Protein AF-0000000080332406 (afdb_homodimer)

Nearest PDB structures (foldseek):
  3q9l-assembly1_A  TM=8.112E-01  e=6.757E-07  Escherichia coli K-12
  3r9j-assembly1_B-1  TM=8.211E-01  e=4.410E-06  Escherichia coli K-12
  3r9j-assembly1_A-1  TM=8.094E-01  e=6.857E-06  Escherichia coli K-12
  8p53-assembly1_A  TM=7.132E-01  e=1.633E-06  Pseudomonas aeruginosa PAO1
  7ejw-assembly1_B  TM=7.244E-01  e=1.405E-05  Pseudomonas aeruginosa PAO1

Organism: NCBI:txid40318

Solvent-accessible surface area (backbone atoms only — not comparable to full-atom values): 38376 Å² total; per-residue (Å²): 135,83,75,77,76,74,74,79,75,76,76,68,75,73,74,72,76,58,35,40,32,36,23,38,73,49,65,69,57,49,52,52,50,52,52,38,29,53,76,33,73,35,62,63,45,81,31,60,37,66,61,80,62,87,49,53,77,75,59,28,64,28,35,40,32,27,65,85,20,50,82,53,40,58,84,54,81,80,51,82,45,26,33,28,37,38,67,62,84,83,53,84,57,56,63,58,53,20,61,71,54,48,35,74,40,75,38,41,47,73,82,35,45,67,61,51,26,52,50,48,28,36,47,65,67,62,42,65,66,58,20,54,25,36,31,23,25,29,19,30,59,59,40,47,20,63,51,49,32,45,14,41,37,38,33,43,22,72,73,70,35,56,28,39,36,35,47,65,35,70,54,66,26,34,55,36,43,55,58,57,41,73,81,56,66,56,51,32,50,76,78,41,40,80,42,73,55,92,48,54,30,66,60,53,55,69,41,27,20,77,53,85,76,24,34,40,41,23,58,70,91,64,81,76,70,77,56,46,37,54,16,44,38,25,52,53,52,14,54,26,46,67,20,47,34,33,31,33,27,42,53,62,71,77,47,68,37,47,45,39,48,41,62,65,37,64,37,33,37,38,20,29,42,29,40,72,44,33,48,49,7,20,46,48,37,47,56,60,47,49,75,62,30,87,46,53,28,33,31,29,26,71,72,62,32,90,91,29,47,66,67,48,50,24,58,76,62,71,39,54,72,72,44,72,49,56,89,70,81,67,54,86,78,35,79,54,38,50,29,64,52,72,86,33,68,49,16,46,52,36,49,53,47,51,57,51,53,49,53,54,57,69,64,54,124,137,80,75,77,77,74,74,78,74,77,76,71,75,74,72,70,76,57,34,39,32,34,24,39,73,48,64,69,58,48,52,52,51,51,53,38,29,53,76,31,73,35,62,65,46,80,33,60,37,65,62,83,62,85,46,55,77,76,60,28,65,29,35,39,32,28,65,83,20,49,82,53,41,58,86,52,81,78,51,81,46,25,32,28,38,38,67,62,83,80,53,81,57,57,64,58,53,22,60,71,54,47,35,73,40,74,38,39,47,73,82,35,45,68,60,51,25,52,51,48,28,36,48,63,68,62,42,63,66,59,21,55,23,36,31,22,24,30,19,30,59,57,41,47,21,62,52,50,34,44,13,40,37,38,33,43,21,72,72,70,36,56,27,39,36,35,46,65,33,70,53,66,25,34,55,37,45,54,58,58,41,72,82,56,68,54,50,33,52,76,78,42,40,80,41,74,57,92,48,54,31,67,59,52,55,71,42,27,20,77,55,83,76,23,32,40,40,23,58,69,92,64,81,74,72,76,56,46,36,55,16,44,39,26,52,54,50,16,54,27,45,66,20,48,34,34,30,33,26,41,53,62,71,77,48,68,38,47,46,39,47,39,63,64,36,64,37,34,37,37,20,28,42,27,38,72,44,34,50,49,5,21,47,48,37,48,55,60,48,49,75,63,30,86,48,53,28,33,29,29,26,73,73,62,32,90,88,29,48,67,68,50,50,25,59,75,62,71,39,53,70,73,46,72,49,58,89,69,82,67,53,84,78,36,79,55,38,47,28,66,52,71,86,32,65,49,16,47,51,34,50,52,47,51,56,51,54,49,52,53,57,69,63,54,125

InterPro domains:
  IPR002586 CobQ/CobB/MinD/ParA nucleotide binding domain [PF01656] (136-171)
  IPR022521 Rv3660c [TIGR03815] (23-353)
  IPR027417 P-loop containing nucleoside triphosphate hydrolase [G3DSA:3.40.50.300] (133-344)
  IPR027417 P-loop containing nucleoside triphosphate hydrolase [SSF52540] (133-327)
  IPR050625 ParA/MinD ATPase [PTHR43384] (129-328)
  IPR059050 Rv3660c-like, CheY-like N-terminal domain [PF26563] (23-126)

pLDDT: mean 86.77, std 15.02, range [21.45, 98.81]

Foldseek 3Di:
DPPPPPPPPPPPPPVQQAAEEEADPDPVVVVLLCVLCVLLVTDYHYDVADDPPPCCVPSHLAYEYELHSLVRCLPPDDDARYEYEYADPPDPCQVVSCVSRVYPYYYYPPVCSQVSSLVSNLVNVVQPFFAQEEEFEELDPPLCRLQLLQQLQLLQQVVPFAEEEEEAFLVPPKSCVLLVNLPFAADELVVLLPPQHADALVVLQVRAGAGNSYGYHIHHPDDDGDGDLNSLLRSVSSVRSNYTYYGYYAYLDDDSNRLSVLLSHQAYEYRFEQDPVSLVSSLVSCVVSCVRHVHYEYEYEDDHDPPRDQVNSCVSNVHHYLYYADDDDQDPVSNHHRNNPCPDPNVVSSVVVVVVSVVVVVPPD/DPPPPPPPPPPPPPVQQAAEEEADPDPVVVVLLVVLCVLLVTDYHYDVADDPPPPCVPSHLAYEYELRSLVRCLPPDDDARYEYEYADPPDPCQVVSCVSNVYPYYYYPPVCSQVSSLSSNLVNVVQPFFAAEEEFEELDPPLCRLQLLQQLQLLQQVVPFAEEEEEAFLVPPKSCVLLVNLPFAADELVVLLPPQHADALVVLQVRAGAGNSYGYHIHHPDDDGDGDLNSLLRSVSSVRSNYTYYGYYAYLDDDSNRLSVLLSHQAYEYRFEQDPVSLVSSLVSCVVSCVRHVHYEYEYEDDHDPPRDQVNSCVSNVHHYLYYADDDDQDPVSNHHRNNPCPDPNVVSSVVVVVVSVVVVVPPD

Secondary structure (DSSP, 8-state):
-----------------PPPEEE---HHHHHHHHHHHHHTT---EEESSS-SSTTHHHH-S-EEEEGGGHHHHTTSPP-SSEEEEES-TT-TTHHHHHHHTT-SEEEETTTTHHHHHHHHHHHHTT--SPPEEEEEEESSTTSSHHHHHHHHHHHHHHTT--EEEEE--TTS--HHHHTT-TT--S--GGGGTT--S---HHHHHHHSPEETTEEEE---SSS-----HHHHHHHHHHHHHT-SEEEEEE-SS--HHHHHHHTT-SEEEEEEESSHHHHHHHHHHHHHHHTT-S-EEEEEESSPPTT--HHHHHHHHT--EEEEEPP----TT--S-TT-STTSHHHHHHHHHHHHHHHHHHH--/------------------PPEEE---HHHHHHHHHHHHHTT---EEESSS-SSTTHHHH-S-EEEEGGGHHHHTTSPP-SSEEEEES-TT-TTHHHHHHHTT-SEEEETTTTHHHHHHHHHHHHTT--SPPEEEEEEESSTTSSHHHHHHHHHHHHHHTT--EEEEE--TTS--HHHHTT-TT--S--GGGGTT--S---HHHHHHHSPEETTEEEE---SSS-----HHHHHHHHHHHHHT-SEEEEEE-SS--HHHHHHHTT-SEEEEEEESSHHHHHHHHHHHHHHHTT-S-EEEEEESSPPTT--HHHHHHHHT--EEEEEPP----TT--S-TT-STTSHHHHHHHHHHHHHHHHHHH--

Sequence (730 aa):
MAGVVTHDGSAVAERRRGGPLIVTEDTELLDDLLRLCAAAGARPEVHPGVPAHRGSWEAAPLVLVGDDAVRRVRGAVRRRGVVLVGRDQDDPGVWRRGVEIGADHVLLLPDGEQWLVDRIADVAEGVGRPALTVGVIGGRGGAGASTLACALAVTSAREGRRTLLVDADPLGGGLDVLLGGETTEGLRWPAFAASRGRVGGGALEESLPELHALRVLSWDRGDTVAVPPQAVRAVLAAARRRGGAVVVDLPRRVDEGVAEALAQVDVGVLVIPAELRAVAAARRVASAVGMVLGDLRIAVRGPYAPGLDDREVARLLRLPLLGEVPSEKPPQDGSVPPGAAARGPLARFCSAFWERALAEAGECPMAGVVTHDGSAVAERRRGGPLIVTEDTELLDDLLRLCAAAGARPEVHPGVPAHRGSWEAAPLVLVGDDAVRRVRGAVRRRGVVLVGRDQDDPGVWRRGVEIGADHVLLLPDGEQWLVDRIADVAEGVGRPALTVGVIGGRGGAGASTLACALAVTSAREGRRTLLVDADPLGGGLDVLLGGETTEGLRWPAFAASRGRVGGGALEESLPELHALRVLSWDRGDTVAVPPQAVRAVLAAARRRGGAVVVDLPRRVDEGVAEALAQVDVGVLVIPAELRAVAAARRVASAVGMVLGDLRIAVRGPYAPGLDDREVARLLRLPLLGEVPSEKPPQDGSVPPGAAARGPLARFCSAFWERALAEAGECP

Radius of gyration: 32.56 Å; Cα contacts (8 Å, |Δi|>4): 1480; chains: 2; bounding box: 60×102×128 Å

Structure (mmCIF, N/CA/C/O backbone):
data_AF-0000000080332406-model_v1
#
loop_
_entity.id
_entity.type
_entity.pdbx_description
1 polymer 'Septum formation initiator'
#
loop_
_atom_site.group_PDB
_atom_site.id
_atom_site.type_symbol
_atom_site.label_atom_id
_atom_site.label_alt_id
_atom_site.label_comp_id
_atom_site.label_asym_id
_atom_site.label_entity_id
_atom_site.label_seq_id
_atom_site.pdbx_PDB_ins_code
_atom_site.Cartn_x
_atom_site.Cartn_y
_atom_site.Cartn_z
_atom_site.occupancy
_atom_site.B_iso_or_equiv
_atom_site.auth_seq_id
_atom_site.auth_comp_id
_atom_site.auth_asym_id
_atom_site.auth_atom_id
_atom_site.pdbx_PDB_model_num
ATOM 1 N N . MET A 1 1 ? -3.926 -46.094 -65.375 1 21.45 1 MET A N 1
ATOM 2 C CA . MET A 1 1 ? -4.688 -46.688 -64.25 1 21.45 1 MET A CA 1
ATOM 3 C C . MET A 1 1 ? -4.109 -46.25 -62.938 1 21.45 1 MET A C 1
ATOM 5 O O . MET A 1 1 ? -3.084 -46.781 -62.5 1 21.45 1 MET A O 1
ATOM 9 N N . ALA A 1 2 ? -4.133 -44.844 -62.656 1 29.27 2 ALA A N 1
ATOM 10 C CA . ALA A 1 2 ? -3.545 -44.031 -61.562 1 29.27 2 ALA A CA 1
ATOM 11 C C . ALA A 1 2 ? -4.02 -44.531 -60.219 1 29.27 2 ALA A C 1
ATOM 13 O O . ALA A 1 2 ? -5.223 -44.531 -59.938 1 29.27 2 ALA A O 1
ATOM 14 N N . GLY A 1 3 ? -3.379 -45.562 -59.719 1 23.11 3 GLY A N 1
ATOM 15 C CA . GLY A 1 3 ? -3.76 -46.219 -58.469 1 23.11 3 GLY A CA 1
ATOM 16 C C . GLY A 1 3 ? -3.832 -45.281 -57.281 1 23.11 3 GLY A C 1
ATOM 17 O O . GLY A 1 3 ? -2.895 -44.5 -57.031 1 23.11 3 GLY A O 1
ATOM 18 N N . VAL A 1 4 ? -5.094 -44.688 -57.062 1 30.72 4 VAL A N 1
ATOM 19 C CA . VAL A 1 4 ? -5.438 -43.875 -55.906 1 30.72 4 VAL A CA 1
ATOM 20 C C . VAL A 1 4 ? -5.055 -44.594 -54.625 1 30.72 4 VAL A C 1
ATOM 22 O O . VAL A 1 4 ? -5.574 -45.688 -54.312 1 30.72 4 VAL A O 1
ATOM 25 N N . VAL A 1 5 ? -3.738 -44.531 -54.312 1 34.22 5 VAL A N 1
ATOM 26 C CA . VAL A 1 5 ? -3.324 -45.031 -53 1 34.22 5 VAL A CA 1
ATOM 27 C C . VAL A 1 5 ? -4.176 -44.406 -51.906 1 34.22 5 VAL A C 1
ATOM 29 O O . VAL A 1 5 ? -4.211 -43.188 -51.781 1 34.22 5 VAL A O 1
ATOM 32 N N . THR A 1 6 ? -5.387 -45 -51.625 1 33.31 6 THR A N 1
ATOM 33 C CA . THR A 1 6 ? -6.262 -44.688 -50.5 1 33.31 6 THR A CA 1
ATOM 34 C C . THR A 1 6 ? -5.484 -44.719 -49.188 1 33.31 6 THR A C 1
ATOM 36 O O . THR A 1 6 ? -4.859 -45.719 -48.844 1 33.31 6 THR A O 1
ATOM 39 N N . HIS A 1 7 ? -4.738 -43.625 -48.844 1 30.88 7 HIS A N 1
ATOM 40 C CA . HIS A 1 7 ? -4.098 -43.469 -47.562 1 30.88 7 HIS A CA 1
ATOM 41 C C . HIS A 1 7 ? -5.062 -43.781 -46.406 1 30.88 7 HIS A C 1
ATOM 43 O O . HIS A 1 7 ? -6.184 -43.25 -46.406 1 30.88 7 HIS A O 1
ATOM 49 N N . ASP A 1 8 ? -5.148 -45.031 -46.031 1 31.95 8 ASP A N 1
ATOM 50 C CA . ASP A 1 8 ? -5.824 -45.5 -44.812 1 31.95 8 ASP A CA 1
ATOM 51 C C . ASP A 1 8 ? -5.535 -44.594 -43.625 1 31.95 8 ASP A C 1
ATOM 53 O O . ASP A 1 8 ? -4.383 -44.469 -43.219 1 31.95 8 ASP A O 1
ATOM 57 N N . GLY A 1 9 ? -6.199 -43.406 -43.562 1 31.06 9 GLY A N 1
ATOM 58 C CA . GLY A 1 9 ? -6.215 -42.438 -42.469 1 31.06 9 GLY A CA 1
ATOM 59 C C . GLY A 1 9 ? -6.398 -43.125 -41.125 1 31.06 9 GLY A C 1
ATOM 60 O O . GLY A 1 9 ? -7.418 -43.781 -40.875 1 31.06 9 GLY A O 1
ATOM 61 N N . SER A 1 10 ? -5.355 -43.781 -40.531 1 27.95 10 SER A N 1
ATOM 62 C CA . SER A 1 10 ? -5.332 -44.281 -39.156 1 27.95 10 SER A CA 1
ATOM 63 C C . SER A 1 10 ? -6.02 -43.312 -38.188 1 27.95 10 SER A C 1
ATOM 65 O O . SER A 1 10 ? -5.594 -42.156 -38.062 1 27.95 10 SER A O 1
ATOM 67 N N . ALA A 1 11 ? -7.379 -43.219 -38.125 1 36.97 11 ALA A N 1
ATOM 68 C CA . ALA A 1 11 ? -8.188 -42.656 -37.062 1 36.97 11 ALA A CA 1
ATOM 69 C C . ALA A 1 11 ? -7.551 -42.938 -35.688 1 36.97 11 ALA A C 1
ATOM 71 O O . ALA A 1 11 ? -7.535 -44.062 -35.219 1 36.97 11 ALA A O 1
ATOM 72 N N . VAL A 1 12 ? -6.359 -42.406 -35.438 1 33.09 12 VAL A N 1
ATOM 73 C CA . VAL A 1 12 ? -5.812 -42.344 -34.094 1 33.09 12 VAL A CA 1
ATOM 74 C C . VAL A 1 12 ? -6.949 -42.25 -33.062 1 33.09 12 VAL A C 1
ATOM 76 O O . VAL A 1 12 ? -7.832 -41.406 -33.219 1 33.09 12 VAL A O 1
ATOM 79 N N . ALA A 1 13 ? -7.332 -43.219 -32.406 1 35.22 13 ALA A N 1
ATOM 80 C CA . ALA A 1 13 ? -8.258 -43.312 -31.281 1 35.22 13 ALA A CA 1
ATOM 81 C C . ALA A 1 13 ? -8.172 -42.125 -30.359 1 35.22 13 ALA A C 1
ATOM 83 O O . ALA A 1 13 ? -7.113 -41.844 -29.781 1 35.22 13 ALA A O 1
ATOM 84 N N . GLU A 1 14 ? -8.672 -40.969 -30.641 1 37.41 14 GLU A N 1
ATOM 85 C CA . GLU A 1 14 ? -8.914 -39.906 -29.656 1 37.41 14 GLU A CA 1
ATOM 86 C C . GLU A 1 14 ? -9.227 -40.5 -28.281 1 37.41 14 GLU A C 1
ATOM 88 O O . GLU A 1 14 ? -10.289 -41.094 -28.078 1 37.41 14 GLU A O 1
ATOM 93 N N . ARG A 1 15 ? -8.359 -41.156 -27.656 1 39.47 15 ARG A N 1
ATOM 94 C CA . ARG A 1 15 ? -8.555 -41.625 -26.281 1 39.47 15 ARG A CA 1
ATOM 95 C C . ARG A 1 15 ? -9.492 -40.688 -25.516 1 39.47 15 ARG A C 1
ATOM 97 O O . ARG A 1 15 ? -9.164 -39.5 -25.297 1 39.47 15 ARG A O 1
ATOM 104 N N . ARG A 1 16 ? -10.672 -40.656 -25.688 1 45.47 16 ARG A N 1
ATOM 105 C CA . ARG A 1 16 ? -11.719 -39.969 -24.922 1 45.47 16 ARG A CA 1
ATOM 106 C C . ARG A 1 16 ? -11.367 -39.906 -23.453 1 45.47 16 ARG A C 1
ATOM 108 O O . ARG A 1 16 ? -11.391 -40.906 -22.75 1 45.47 16 ARG A O 1
ATOM 115 N N . ARG A 1 17 ? -10.414 -39.062 -23.031 1 54 17 ARG A N 1
ATOM 116 C CA . ARG A 1 17 ? -10.203 -38.875 -21.594 1 54 17 ARG A CA 1
ATOM 117 C C . ARG A 1 17 ? -11.523 -38.844 -20.844 1 54 17 ARG A C 1
ATOM 119 O O . ARG A 1 17 ? -12.438 -38.094 -21.219 1 54 17 ARG A O 1
ATOM 126 N N . GLY A 1 18 ? -11.93 -39.844 -20.234 1 66.88 18 GLY A N 1
ATOM 127 C CA . GLY A 1 18 ? -13.172 -40.031 -19.5 1 66.88 18 GLY A CA 1
ATOM 128 C C . GLY A 1 18 ? -13.5 -38.875 -18.578 1 66.88 18 GLY A C 1
ATOM 129 O O . GLY A 1 18 ? -12.625 -38.062 -18.234 1 66.88 18 GLY A O 1
ATOM 130 N N . GLY A 1 19 ? -14.812 -38.312 -18.547 1 79.31 19 GLY A N 1
ATOM 131 C CA . GLY A 1 19 ? -15.336 -37.281 -17.641 1 79.31 19 GLY A CA 1
ATOM 132 C C . GLY A 1 19 ? -15.164 -37.656 -16.172 1 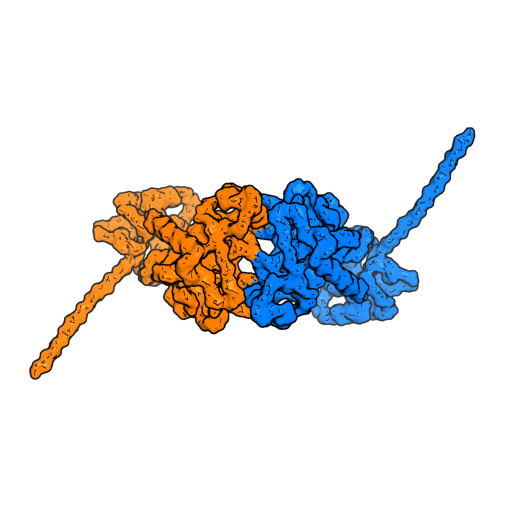79.31 19 GLY A C 1
ATOM 133 O O . GLY A 1 19 ? -14.547 -38.656 -15.844 1 79.31 19 GLY A O 1
ATOM 134 N N . PRO A 1 20 ? -15.469 -36.719 -15.297 1 90.69 20 PRO A N 1
ATOM 135 C CA . PRO A 1 20 ? -15.367 -37 -13.867 1 90.69 20 PRO A CA 1
ATOM 136 C C . PRO A 1 20 ? -16.219 -38.188 -13.438 1 90.69 20 PRO A C 1
ATOM 138 O O . PRO A 1 20 ? -17.219 -38.531 -14.086 1 90.69 20 PRO A O 1
ATOM 141 N N . LEU A 1 21 ? -15.695 -38.906 -12.523 1 94 21 LEU A N 1
ATOM 142 C CA . LEU A 1 21 ? -16.453 -39.969 -11.883 1 94 21 LEU A CA 1
ATOM 143 C C . LEU A 1 21 ? -17.172 -39.438 -10.641 1 94 21 LEU A C 1
ATOM 145 O O . LEU A 1 21 ? -16.562 -38.781 -9.797 1 94 21 LEU A O 1
ATOM 149 N N . ILE A 1 22 ? -18.484 -39.656 -10.578 1 96.06 22 ILE A N 1
ATOM 150 C CA . ILE A 1 22 ? -19.281 -39.25 -9.422 1 96.06 22 ILE A CA 1
ATOM 151 C C . ILE A 1 22 ? -19.688 -40.5 -8.625 1 96.06 22 ILE A C 1
ATOM 153 O O . ILE A 1 22 ? -20.266 -41.438 -9.18 1 96.06 22 ILE A O 1
ATOM 157 N N . VAL A 1 23 ? -19.359 -40.469 -7.348 1 95.62 23 VAL A N 1
ATOM 158 C CA . VAL A 1 23 ? -19.75 -41.531 -6.453 1 95.62 23 VAL A CA 1
ATOM 159 C C . VAL A 1 23 ? -20.609 -41 -5.324 1 95.62 23 VAL A C 1
ATOM 161 O O . VAL A 1 23 ? -20.109 -40.344 -4.406 1 95.62 23 VAL A O 1
ATOM 164 N N . THR A 1 24 ? -21.922 -41.219 -5.402 1 96.31 24 THR A N 1
ATOM 165 C CA . THR A 1 24 ? -22.844 -40.812 -4.359 1 96.31 24 THR A CA 1
ATOM 166 C C . THR A 1 24 ? -24.188 -41.531 -4.496 1 96.31 24 THR A C 1
ATOM 168 O O . THR A 1 24 ? -24.578 -41.906 -5.602 1 96.31 24 THR A O 1
ATOM 171 N N . GLU A 1 25 ? -24.875 -41.75 -3.346 1 94.69 25 GLU A N 1
ATOM 172 C CA . GLU A 1 25 ? -26.234 -42.281 -3.338 1 94.69 25 GLU A CA 1
ATOM 173 C C . GLU A 1 25 ? -27.25 -41.188 -2.99 1 94.69 25 GLU A C 1
ATOM 175 O O . GLU A 1 25 ? -28.453 -41.438 -3.004 1 94.69 25 GLU A O 1
ATOM 180 N N . ASP A 1 26 ? -26.719 -40.062 -2.629 1 95.06 26 ASP A N 1
ATOM 181 C CA . ASP A 1 26 ? -27.562 -38.906 -2.318 1 95.06 26 ASP A CA 1
ATOM 182 C C . ASP A 1 26 ? -28.109 -38.281 -3.594 1 95.06 26 ASP A C 1
ATOM 184 O O . ASP A 1 26 ? -27.375 -37.594 -4.309 1 95.06 26 ASP A O 1
ATOM 188 N N . THR A 1 27 ? -29.391 -38.406 -3.783 1 95.31 27 THR A N 1
ATOM 189 C CA . THR A 1 27 ? -30 -37.969 -5.035 1 95.31 27 THR A CA 1
ATOM 190 C C . THR A 1 27 ? -29.953 -36.438 -5.152 1 95.31 27 THR A C 1
ATOM 192 O O . THR A 1 27 ? -29.828 -35.906 -6.25 1 95.31 27 THR A O 1
ATOM 195 N N . GLU A 1 28 ? -30.062 -35.812 -4.039 1 95.81 28 GLU A N 1
ATOM 196 C CA . GLU A 1 28 ? -29.984 -34.344 -4.078 1 95.81 28 GLU A CA 1
ATOM 197 C C . GLU A 1 28 ? -28.594 -33.844 -4.445 1 95.81 28 GLU A C 1
ATOM 199 O O . GLU A 1 28 ? -28.438 -32.938 -5.266 1 95.81 28 GLU A O 1
ATOM 204 N N . LEU A 1 29 ? -27.641 -34.5 -3.834 1 96.06 29 LEU A N 1
ATOM 205 C CA . LEU A 1 29 ? -26.25 -34.156 -4.148 1 96.06 29 LEU A CA 1
ATOM 206 C C . LEU A 1 29 ? -25.922 -34.531 -5.598 1 96.06 29 LEU A C 1
ATOM 208 O O . LEU A 1 29 ? -25.25 -33.75 -6.289 1 96.06 29 LEU A O 1
ATOM 212 N N . LEU A 1 30 ? -26.391 -35.625 -6.027 1 96.31 30 LEU A N 1
ATOM 213 C CA . LEU A 1 30 ? -26.172 -36.062 -7.406 1 96.31 30 LEU A CA 1
ATOM 214 C C . LEU A 1 30 ? -26.719 -35.031 -8.383 1 96.31 30 LEU A C 1
ATOM 216 O O . LEU A 1 30 ? -26.047 -34.656 -9.359 1 96.31 30 LEU A O 1
ATOM 220 N N . ASP A 1 31 ? -27.891 -34.5 -8.102 1 96 31 ASP A N 1
ATOM 221 C CA . ASP A 1 31 ? -28.484 -33.5 -8.953 1 96 31 ASP A CA 1
ATOM 222 C C . ASP A 1 31 ? -27.594 -32.25 -9.031 1 96 31 ASP A C 1
ATOM 224 O O . ASP A 1 31 ? -27.375 -31.703 -10.117 1 96 31 ASP A O 1
ATOM 228 N N . ASP A 1 32 ? -27.078 -31.844 -7.906 1 96 32 ASP A N 1
ATOM 229 C CA . ASP A 1 32 ? -26.188 -30.703 -7.859 1 96 32 ASP A CA 1
ATOM 230 C C . ASP A 1 32 ? -24.922 -30.953 -8.688 1 96 32 ASP A C 1
ATOM 232 O O . ASP A 1 32 ? -24.516 -30.109 -9.484 1 96 32 ASP A O 1
ATOM 236 N N . LEU A 1 33 ? -24.344 -32.156 -8.539 1 96.38 33 LEU A N 1
ATOM 237 C CA . LEU A 1 33 ? -23.094 -32.469 -9.195 1 96.38 33 LEU A CA 1
ATOM 238 C C . LEU A 1 33 ? -23.281 -32.594 -10.703 1 96.38 33 LEU A C 1
ATOM 240 O O . LEU A 1 33 ? -22.422 -32.156 -11.477 1 96.38 33 LEU A O 1
ATOM 244 N N . LEU A 1 34 ? -24.375 -33.094 -11.141 1 95.62 34 LEU A N 1
ATOM 245 C CA . LEU A 1 34 ? -24.688 -33.188 -12.57 1 95.62 34 LEU A CA 1
ATOM 246 C C . LEU A 1 34 ? -24.859 -31.797 -13.172 1 95.62 34 LEU A C 1
ATOM 248 O O . LEU A 1 34 ? -24.391 -31.547 -14.281 1 95.62 34 LEU A O 1
ATOM 252 N N . ARG A 1 35 ? -25.531 -30.953 -12.406 1 95.12 35 ARG A N 1
ATOM 253 C CA . ARG A 1 35 ? -25.703 -29.578 -12.852 1 95.12 35 ARG A CA 1
ATOM 254 C C . ARG A 1 35 ? -24.344 -28.891 -13.016 1 95.12 35 ARG A C 1
ATOM 256 O O . ARG A 1 35 ? -24.125 -28.188 -14.008 1 95.12 35 ARG A O 1
ATOM 263 N N . LEU A 1 36 ? -23.453 -29.109 -12.078 1 93.75 36 LEU A N 1
ATOM 264 C CA . LEU A 1 36 ? -22.141 -28.484 -12.117 1 93.75 36 LEU A CA 1
ATOM 265 C C . LEU A 1 36 ? -21.312 -29.062 -13.258 1 93.75 36 LEU A C 1
ATOM 267 O O . LEU A 1 36 ? -20.578 -28.328 -13.93 1 93.75 36 LEU A O 1
ATOM 271 N N . CYS A 1 37 ? -21.422 -30.375 -13.539 1 92.81 37 CYS A N 1
ATOM 272 C CA . CYS A 1 37 ? -20.75 -30.984 -14.68 1 92.81 37 CYS A CA 1
ATOM 273 C C . CYS A 1 37 ? -21.25 -30.406 -15.992 1 92.81 37 CYS A C 1
ATOM 275 O O . CYS A 1 37 ? -20.453 -30.109 -16.891 1 92.81 37 CYS A O 1
ATOM 277 N N . ALA A 1 38 ? -22.531 -30.219 -16.062 1 91.44 38 ALA A N 1
ATOM 278 C CA . ALA A 1 38 ? -23.109 -29.625 -17.266 1 91.44 38 ALA A CA 1
ATOM 279 C C . ALA A 1 38 ? -22.594 -28.203 -17.484 1 91.44 38 ALA A C 1
ATOM 281 O O . ALA A 1 38 ? -22.25 -27.828 -18.609 1 91.44 38 ALA A O 1
ATOM 282 N N . ALA A 1 39 ? -22.516 -27.453 -16.391 1 87.19 39 ALA A N 1
ATOM 283 C CA . ALA A 1 39 ? -22 -26.094 -16.453 1 87.19 39 ALA A CA 1
ATOM 284 C C . ALA A 1 39 ? -20.562 -26.062 -16.953 1 87.19 39 ALA A C 1
ATOM 286 O O . ALA A 1 39 ? -20.156 -25.109 -17.625 1 87.19 39 ALA A O 1
ATOM 287 N N . ALA A 1 40 ? -19.844 -27.141 -16.688 1 84.44 40 ALA A N 1
ATOM 288 C CA . ALA A 1 40 ? -18.438 -27.234 -17.078 1 84.44 40 ALA A CA 1
ATOM 289 C C . ALA A 1 40 ? -18.281 -27.922 -18.422 1 84.44 40 ALA A C 1
ATOM 291 O O . ALA A 1 40 ? -17.172 -28.109 -18.906 1 84.44 40 ALA A O 1
ATOM 292 N N . GLY A 1 41 ? -19.312 -28.344 -18.969 1 82.5 41 GLY A N 1
ATOM 293 C CA . GLY A 1 41 ? -19.297 -29.031 -20.25 1 82.5 41 GLY A CA 1
ATOM 294 C C . GLY A 1 41 ? -18.703 -30.438 -20.172 1 82.5 41 GLY A C 1
ATOM 295 O O . GLY A 1 41 ? -18.062 -30.906 -21.109 1 82.5 41 GLY A O 1
ATOM 296 N N . ALA A 1 42 ? -18.844 -31.062 -19.016 1 87.31 42 ALA A N 1
ATOM 297 C CA . ALA A 1 42 ? -18.281 -32.406 -18.812 1 87.31 42 ALA A CA 1
ATOM 298 C C . ALA A 1 42 ? -19.391 -33.438 -18.641 1 87.31 42 ALA A C 1
ATOM 300 O O . ALA A 1 42 ? -20.438 -33.156 -18.062 1 87.31 42 ALA A O 1
ATOM 301 N N . ARG A 1 43 ? -19.172 -34.594 -19.141 1 88.88 43 ARG A N 1
ATOM 302 C CA . ARG A 1 43 ? -20.078 -35.719 -18.953 1 88.88 43 ARG A CA 1
ATOM 303 C C . ARG A 1 43 ? -19.547 -36.688 -17.906 1 88.88 43 ARG A C 1
ATOM 305 O O . ARG A 1 43 ? -18.594 -37.438 -18.156 1 88.88 43 ARG A O 1
ATOM 312 N N . PRO A 1 44 ? -20.219 -36.781 -16.812 1 92.81 44 PRO A N 1
ATOM 313 C CA . PRO A 1 44 ? -19.688 -37.625 -15.734 1 92.81 44 PRO A CA 1
ATOM 314 C C . PRO A 1 44 ? -20.141 -39.062 -15.828 1 92.81 44 PRO A C 1
ATOM 316 O O . PRO A 1 44 ? -21.141 -39.344 -16.516 1 92.81 44 PRO A O 1
ATOM 319 N N . GLU A 1 45 ? -19.344 -39.906 -15.344 1 92.19 45 GLU A N 1
ATOM 320 C CA . GLU A 1 45 ? -19.766 -41.25 -15.016 1 92.19 45 GLU A CA 1
ATOM 321 C C . GLU A 1 45 ? -20.234 -41.344 -13.562 1 92.19 45 GLU A C 1
ATOM 323 O O . GLU A 1 45 ? -19.562 -40.844 -12.656 1 92.19 45 GLU A O 1
ATOM 328 N N . VAL A 1 46 ? -21.453 -41.969 -13.336 1 93.75 46 VAL A N 1
ATOM 329 C CA . VAL A 1 46 ? -22.047 -41.938 -12 1 93.75 46 VAL A CA 1
ATOM 330 C C . VAL A 1 46 ? -22.141 -43.375 -11.461 1 93.75 46 VAL A C 1
ATOM 332 O O . VAL A 1 46 ? -22.594 -44.281 -12.148 1 93.75 46 VAL A O 1
ATOM 335 N N . HIS A 1 47 ? -21.688 -43.531 -10.266 1 91.88 47 HIS A N 1
ATOM 336 C CA . HIS A 1 47 ? -21.766 -44.812 -9.57 1 91.88 47 HIS A CA 1
ATOM 337 C C . HIS A 1 47 ? -22.109 -44.625 -8.102 1 91.88 47 HIS A C 1
ATOM 339 O O . HIS A 1 47 ? -21.719 -43.594 -7.492 1 91.88 47 HIS A O 1
ATOM 345 N N . PRO A 1 48 ? -22.922 -45.5 -7.418 1 88.94 48 PRO A N 1
ATOM 346 C CA . PRO A 1 48 ? -23.188 -45.406 -5.984 1 88.94 48 PRO A CA 1
ATOM 347 C C . PRO A 1 48 ? -21.984 -45.75 -5.121 1 88.94 48 PRO A C 1
ATOM 349 O O . PRO A 1 48 ? -21.953 -45.438 -3.932 1 88.94 48 PRO A O 1
ATOM 352 N N . GLY A 1 49 ? -21.047 -46.406 -5.672 1 85.75 49 GLY A N 1
ATOM 353 C CA . GLY A 1 49 ? -19.797 -46.844 -5.059 1 85.75 49 GLY A CA 1
ATOM 354 C C . GLY A 1 49 ? -18.672 -47 -6.055 1 85.75 49 GLY A C 1
ATOM 355 O O . GLY A 1 49 ? -18.734 -46.469 -7.172 1 85.75 49 GLY A O 1
ATOM 356 N N . VAL A 1 50 ? -17.719 -47.625 -5.566 1 82.25 50 VAL A N 1
ATOM 357 C CA . VAL A 1 50 ? -16.578 -47.875 -6.457 1 82.25 50 VAL A CA 1
ATOM 358 C C . VAL A 1 50 ? -17.016 -48.781 -7.613 1 82.25 50 VAL A C 1
ATOM 360 O O . VAL A 1 50 ? -17.562 -49.844 -7.398 1 82.25 50 VAL A O 1
ATOM 363 N N . PRO A 1 51 ? -16.812 -48.156 -8.797 1 77 51 PRO A N 1
ATOM 364 C CA . PRO A 1 51 ? -17.234 -48.969 -9.938 1 77 51 PRO A CA 1
ATOM 365 C C . PRO A 1 51 ? -16.547 -50.312 -9.992 1 77 51 PRO A C 1
ATOM 367 O O . PRO A 1 51 ? -15.367 -50.406 -9.625 1 77 51 PRO A O 1
ATOM 370 N N . ALA A 1 52 ? -17.375 -51.375 -10.352 1 67.94 52 ALA A N 1
ATOM 371 C CA . ALA A 1 52 ? -16.891 -52.75 -10.445 1 67.94 52 ALA A CA 1
ATOM 372 C C . ALA A 1 52 ? -15.836 -52.906 -11.539 1 67.94 52 ALA A C 1
ATOM 374 O O . ALA A 1 52 ? -14.93 -53.719 -11.43 1 67.94 52 ALA A O 1
ATOM 375 N N . HIS A 1 53 ? -16.203 -52.281 -12.75 1 60.84 53 HIS A N 1
ATOM 376 C CA . HIS A 1 53 ? -15.234 -52.406 -13.828 1 60.84 53 HIS A CA 1
ATOM 377 C C . HIS A 1 53 ? -13.883 -51.812 -13.43 1 60.84 53 HIS A C 1
ATOM 379 O O . HIS A 1 53 ? -13.82 -50.688 -12.898 1 60.84 53 HIS A O 1
ATOM 385 N N . ARG A 1 54 ? -12.938 -52.594 -13.445 1 56.84 54 ARG A N 1
ATOM 386 C CA . ARG A 1 54 ? -11.539 -52.375 -13.125 1 56.84 54 ARG A CA 1
ATOM 387 C C . ARG A 1 54 ? -10.969 -51.219 -13.938 1 56.84 54 ARG A C 1
ATOM 389 O O . ARG A 1 54 ? -11.141 -51.188 -15.164 1 56.84 54 ARG A O 1
ATOM 396 N N . GLY A 1 55 ? -10.93 -50 -13.312 1 74.06 55 GLY A N 1
ATOM 397 C CA . GLY A 1 55 ? -10.117 -48.969 -13.977 1 74.06 55 GLY A CA 1
ATOM 398 C C . GLY A 1 55 ? -10.758 -47.594 -13.969 1 74.06 55 GLY A C 1
ATOM 399 O O . GLY A 1 55 ? -10.078 -46.594 -14.18 1 74.06 55 GLY A O 1
ATOM 400 N N . SER A 1 56 ? -12.18 -47.625 -13.75 1 80.44 56 SER A N 1
ATOM 401 C CA . SER A 1 56 ? -12.805 -46.312 -13.859 1 80.44 56 SER A CA 1
ATOM 402 C C . SER A 1 56 ? -12.328 -45.375 -12.758 1 80.44 56 SER A C 1
ATOM 404 O O . SER A 1 56 ? -12.055 -44.188 -13 1 80.44 56 SER A O 1
ATOM 406 N N . TRP A 1 57 ? -12.32 -45.938 -11.492 1 87.69 57 TRP A N 1
ATOM 407 C CA . TRP A 1 57 ? -11.812 -45.156 -10.367 1 87.69 57 TRP A CA 1
ATOM 408 C C . TRP A 1 57 ? -10.391 -44.688 -10.633 1 87.69 57 TRP A C 1
ATOM 410 O O . TRP A 1 57 ? -10.086 -43.5 -10.445 1 87.69 57 TRP A O 1
ATOM 420 N N . GLU A 1 58 ? -9.648 -45.562 -11.266 1 85.19 58 GLU A N 1
ATOM 421 C CA . GLU A 1 58 ? -8.234 -45.25 -11.492 1 85.19 58 GLU A CA 1
ATOM 422 C C . GLU A 1 58 ? -8.047 -44.344 -12.719 1 85.19 58 GLU A C 1
ATOM 424 O O . GLU A 1 58 ? -7.133 -43.531 -12.766 1 85.19 58 GLU A O 1
ATOM 429 N N . ALA A 1 59 ? -8.898 -44.5 -13.609 1 82.81 59 ALA A N 1
ATOM 430 C CA . ALA A 1 59 ? -8.711 -43.844 -14.898 1 82.81 59 ALA A CA 1
ATOM 431 C C . ALA A 1 59 ? -9.375 -42.469 -14.906 1 82.81 59 ALA A C 1
ATOM 433 O O . ALA A 1 59 ? -9.07 -41.625 -15.758 1 82.81 59 ALA A O 1
ATOM 434 N N . ALA A 1 60 ? -10.281 -42.281 -13.969 1 87.06 60 ALA A N 1
ATOM 435 C CA . ALA A 1 60 ? -11.016 -41.031 -13.984 1 87.06 60 ALA A CA 1
ATOM 436 C C . ALA A 1 60 ? -10.094 -39.844 -13.727 1 87.06 60 ALA A C 1
ATOM 438 O O . ALA A 1 60 ? -9.25 -39.875 -12.82 1 87.06 60 ALA A O 1
ATOM 439 N N . PRO A 1 61 ? -10.203 -38.812 -14.555 1 84.88 61 PRO A N 1
ATOM 440 C CA . PRO A 1 61 ? -9.352 -37.625 -14.32 1 84.88 61 PRO A CA 1
ATOM 441 C C . PRO A 1 61 ? -9.711 -36.906 -13.039 1 84.88 61 PRO A C 1
ATOM 443 O O . PRO A 1 61 ? -8.883 -36.156 -12.5 1 84.88 61 PRO A O 1
ATOM 446 N N . LEU A 1 62 ? -10.914 -37.062 -12.539 1 90.38 62 LEU A N 1
ATOM 447 C CA . LEU A 1 62 ? -11.453 -36.469 -11.32 1 90.38 62 LEU A CA 1
ATOM 448 C C . LEU A 1 62 ? -12.539 -37.375 -10.719 1 90.38 62 LEU A C 1
ATOM 450 O O . LEU A 1 62 ? -13.375 -37.906 -11.445 1 90.38 62 LEU A O 1
ATOM 454 N N . VAL A 1 63 ? -12.438 -37.562 -9.43 1 93.56 63 VAL A N 1
ATOM 455 C CA . VAL A 1 63 ? -13.43 -38.375 -8.734 1 93.56 63 VAL A CA 1
ATOM 456 C C . VAL A 1 63 ? -14.141 -37.531 -7.684 1 93.56 63 VAL A C 1
ATOM 458 O O . VAL A 1 63 ? -13.508 -36.969 -6.801 1 93.56 63 VAL A O 1
ATOM 461 N N . LEU A 1 64 ? -15.43 -37.375 -7.84 1 96 64 LEU A N 1
ATOM 462 C CA . LEU A 1 64 ? -16.281 -36.656 -6.887 1 96 64 LEU A CA 1
ATOM 463 C C . LEU A 1 64 ? -17.031 -37.656 -5.988 1 96 64 LEU A C 1
ATOM 465 O O . LEU A 1 64 ? -17.859 -38.406 -6.461 1 96 64 LEU A O 1
ATOM 469 N N . VAL A 1 65 ? -16.672 -37.594 -4.703 1 95.94 65 VAL A N 1
ATOM 470 C CA . VAL A 1 65 ? -17.281 -38.531 -3.744 1 95.94 65 VAL A CA 1
ATOM 471 C C . VAL A 1 65 ? -18.219 -37.75 -2.82 1 95.94 65 VAL A C 1
ATOM 473 O O . VAL A 1 65 ? -17.812 -36.812 -2.152 1 95.94 65 VAL A O 1
ATOM 476 N N . GLY A 1 66 ? -19.5 -38.125 -2.84 1 96.56 66 GLY A N 1
ATOM 477 C CA . GLY A 1 66 ? -20.391 -37.562 -1.843 1 96.56 66 GLY A CA 1
ATOM 478 C C . GLY A 1 66 ? -20.062 -38 -0.427 1 96.56 66 GLY A C 1
ATOM 479 O O . GLY A 1 66 ? -19.609 -39.125 -0.205 1 96.56 66 GLY A O 1
ATOM 480 N N . ASP A 1 67 ? -20.328 -37.094 0.518 1 94.69 67 ASP A N 1
ATOM 481 C CA . ASP A 1 67 ? -20.016 -37.406 1.91 1 94.69 67 ASP A CA 1
ATOM 482 C C . ASP A 1 67 ? -20.781 -38.625 2.385 1 94.69 67 ASP A C 1
ATOM 484 O O . ASP A 1 67 ? -20.328 -39.312 3.299 1 94.69 67 ASP A O 1
ATOM 488 N N . ASP A 1 68 ? -21.797 -38.938 1.753 1 93.75 68 ASP A N 1
ATOM 489 C CA . ASP A 1 68 ? -22.625 -40.094 2.084 1 93.75 68 ASP A CA 1
ATOM 490 C C . ASP A 1 68 ? -21.953 -41.406 1.624 1 93.75 68 ASP A C 1
ATOM 492 O O . ASP A 1 68 ? -22.297 -42.469 2.102 1 93.75 68 ASP A O 1
ATOM 496 N N . ALA A 1 69 ? -21.031 -41.281 0.698 1 94.69 69 ALA A N 1
ATOM 497 C CA . ALA A 1 69 ? -20.531 -42.5 0.018 1 94.69 69 ALA A CA 1
ATOM 498 C C . ALA A 1 69 ? -19.141 -42.875 0.535 1 94.69 69 ALA A C 1
ATOM 500 O O . ALA A 1 69 ? -18.484 -43.75 -0.033 1 94.69 69 ALA A O 1
ATOM 501 N N . VAL A 1 70 ? -18.688 -42.312 1.609 1 94.25 70 VAL A N 1
ATOM 502 C CA . VAL A 1 70 ? -17.328 -42.5 2.125 1 94.25 70 VAL A CA 1
ATOM 503 C C . VAL A 1 70 ? -17.109 -43.969 2.445 1 94.25 70 VAL A C 1
ATOM 505 O O . VAL A 1 70 ? -16.078 -44.531 2.08 1 94.25 70 VAL A O 1
ATOM 508 N N . ARG A 1 71 ? -18.078 -44.656 3.049 1 91.81 71 ARG A N 1
ATOM 509 C CA . ARG A 1 71 ? -17.953 -46.062 3.426 1 91.81 71 ARG A CA 1
ATOM 510 C C . ARG A 1 71 ? -17.812 -46.938 2.193 1 91.81 71 ARG A C 1
ATOM 512 O O . ARG A 1 71 ? -17.125 -47.969 2.232 1 91.81 71 ARG A O 1
ATOM 519 N N . ARG A 1 72 ? -18.359 -46.469 1.124 1 91.88 72 ARG A N 1
ATOM 520 C CA . ARG A 1 72 ? -18.375 -47.25 -0.104 1 91.88 72 ARG A CA 1
ATOM 521 C C . ARG A 1 72 ? -17.031 -47.188 -0.829 1 91.88 72 ARG A C 1
ATOM 523 O O . ARG A 1 72 ? -16.734 -48.031 -1.677 1 91.88 72 ARG A O 1
ATOM 530 N N . VAL A 1 73 ? -16.234 -46.125 -0.45 1 91.38 73 VAL A N 1
ATOM 531 C CA . VAL A 1 73 ? -15 -45.969 -1.206 1 91.38 73 VAL A CA 1
ATOM 532 C C . VAL A 1 73 ? -13.797 -46.219 -0.292 1 91.38 73 VAL A C 1
ATOM 534 O O . VAL A 1 73 ? -12.648 -46.062 -0.711 1 91.38 73 VAL A O 1
ATOM 537 N N . ARG A 1 74 ? -13.906 -46.594 0.95 1 85.06 74 ARG A N 1
ATOM 538 C CA . ARG A 1 74 ? -12.844 -46.812 1.923 1 85.06 74 ARG A CA 1
ATOM 539 C C . ARG A 1 74 ? -11.844 -47.844 1.406 1 85.06 74 ARG A C 1
ATOM 541 O O . ARG A 1 74 ? -10.648 -47.75 1.674 1 85.06 74 ARG A O 1
ATOM 548 N N . GLY A 1 75 ? -12.172 -48.781 0.617 1 80 75 GLY A N 1
ATOM 549 C CA . GLY A 1 75 ? -11.281 -49.812 0.13 1 80 75 GLY A CA 1
ATOM 550 C C . GLY A 1 75 ? -10.672 -49.5 -1.224 1 80 75 GLY A C 1
ATOM 551 O O . GLY A 1 75 ? -9.859 -50.25 -1.74 1 80 75 GLY A O 1
ATOM 552 N N . ALA A 1 76 ? -11 -48.375 -1.708 1 86.25 76 ALA A N 1
ATOM 553 C CA . ALA A 1 76 ? -10.492 -48 -3.023 1 86.25 76 ALA A CA 1
ATOM 554 C C . ALA A 1 76 ? -9.031 -47.562 -2.938 1 86.25 76 ALA A C 1
ATOM 556 O O . ALA A 1 76 ? -8.57 -47.125 -1.88 1 86.25 76 ALA A O 1
ATOM 557 N N . VAL A 1 77 ? -8.305 -47.719 -4.016 1 85.94 77 VAL A N 1
ATOM 558 C CA . VAL A 1 77 ? -6.914 -47.281 -4.094 1 85.94 77 VAL A CA 1
ATOM 559 C C . VAL A 1 77 ? -6.824 -45.781 -3.953 1 85.94 77 VAL A C 1
ATOM 561 O O . VAL A 1 77 ? -7.621 -45.031 -4.551 1 85.94 77 VAL A O 1
ATOM 564 N N . ARG A 1 78 ? -5.891 -45.344 -3.082 1 87 78 ARG A N 1
ATOM 565 C CA . ARG A 1 78 ? -5.664 -43.906 -2.93 1 87 78 ARG A CA 1
ATOM 566 C C . ARG A 1 78 ? -5.125 -43.312 -4.223 1 87 78 ARG A C 1
ATOM 568 O O . ARG A 1 78 ? -4.301 -43.906 -4.906 1 87 78 ARG A O 1
ATOM 575 N N . ARG A 1 79 ? -5.711 -42.25 -4.566 1 83.56 79 ARG A N 1
ATOM 576 C CA . ARG A 1 79 ? -5.324 -41.562 -5.793 1 83.56 79 ARG A CA 1
ATOM 577 C C . ARG A 1 79 ? -5.492 -40.031 -5.652 1 83.56 79 ARG A C 1
ATOM 579 O O . ARG A 1 79 ? -6.191 -39.562 -4.754 1 83.56 79 ARG A O 1
ATOM 586 N N . ARG A 1 80 ? -4.801 -39.375 -6.582 1 80.5 80 ARG A N 1
ATOM 587 C CA . ARG A 1 80 ? -5.016 -37.938 -6.691 1 80.5 80 ARG A CA 1
ATOM 588 C C . ARG A 1 80 ? -6.32 -37.625 -7.418 1 80.5 80 ARG A C 1
ATOM 590 O O . ARG A 1 80 ? -6.879 -38.5 -8.094 1 80.5 80 ARG A O 1
ATOM 597 N N . GLY A 1 81 ? -6.836 -36.5 -7.203 1 85.38 81 GLY A N 1
ATOM 598 C CA . GLY A 1 81 ? -8.008 -36.062 -7.934 1 85.38 81 GLY A CA 1
ATOM 599 C C . GLY A 1 81 ? -9.312 -36.469 -7.281 1 85.38 81 GLY A C 1
ATOM 600 O O . GLY A 1 81 ? -10.328 -36.625 -7.957 1 85.38 81 GLY A O 1
ATOM 601 N N . VAL A 1 82 ? -9.227 -36.75 -6.031 1 90.94 82 VAL A N 1
ATOM 602 C CA . VAL A 1 82 ? -10.438 -37.125 -5.309 1 90.94 82 VAL A CA 1
ATOM 603 C C . VAL A 1 82 ? -10.953 -35.906 -4.527 1 90.94 82 VAL A C 1
ATOM 605 O O . VAL A 1 82 ? -10.211 -35.281 -3.768 1 90.94 82 VAL A O 1
ATOM 608 N N . VAL A 1 83 ? -12.195 -35.531 -4.742 1 93.5 83 VAL A N 1
ATOM 609 C CA . VAL A 1 83 ? -12.859 -34.438 -4.035 1 93.5 83 VAL A CA 1
ATOM 610 C C . VAL A 1 83 ? -14.055 -34.969 -3.25 1 93.5 83 VAL A C 1
ATOM 612 O O . VAL A 1 83 ? -14.945 -35.594 -3.822 1 93.5 83 VAL A O 1
ATOM 615 N N . LEU A 1 84 ? -14.008 -34.781 -1.938 1 95.38 84 LEU A N 1
ATOM 616 C CA . LEU A 1 84 ? -15.18 -35.094 -1.133 1 95.38 84 LEU A CA 1
ATOM 617 C C . LEU A 1 84 ? -16.156 -33.906 -1.138 1 95.38 84 LEU A C 1
ATOM 619 O O . LEU A 1 84 ? -15.758 -32.75 -0.921 1 95.38 84 LEU A O 1
ATOM 623 N N . VAL A 1 85 ? -17.391 -34.156 -1.434 1 95.56 85 VAL A N 1
ATOM 624 C CA . VAL A 1 85 ? -18.375 -33.094 -1.544 1 95.56 85 VAL A CA 1
ATOM 625 C C . VAL A 1 85 ? -19.531 -33.375 -0.568 1 95.56 85 VAL A C 1
ATOM 627 O O . VAL A 1 85 ? -20.047 -34.5 -0.502 1 95.56 85 VAL A O 1
ATOM 630 N N . GLY A 1 86 ? -19.891 -32.406 0.241 1 93.25 86 GLY A N 1
ATOM 631 C CA . GLY A 1 86 ? -21.031 -32.469 1.147 1 93.25 86 GLY A CA 1
ATOM 632 C C . GLY A 1 86 ? -22 -31.312 0.969 1 93.25 86 GLY A C 1
ATOM 633 O O . GLY A 1 86 ? -21.703 -30.344 0.254 1 93.25 86 GLY A O 1
ATOM 634 N N . ARG A 1 87 ? -23.234 -31.406 1.562 1 92.12 87 ARG A N 1
ATOM 635 C CA . ARG A 1 87 ? -24.25 -30.375 1.464 1 92.12 87 ARG A CA 1
ATOM 636 C C . ARG A 1 87 ? -24.531 -29.766 2.832 1 92.12 87 ARG A C 1
ATOM 638 O O . ARG A 1 87 ? -25.109 -28.672 2.924 1 92.12 87 ARG A O 1
ATOM 645 N N . ASP A 1 88 ? -24.125 -30.453 3.855 1 89.31 88 ASP A N 1
ATOM 646 C CA . ASP A 1 88 ? -24.391 -29.969 5.203 1 89.31 88 ASP A CA 1
ATOM 647 C C . ASP A 1 88 ? -23.234 -29.078 5.688 1 89.31 88 ASP A C 1
ATOM 649 O O . ASP A 1 88 ? -22.188 -29.578 6.109 1 89.31 88 ASP A O 1
ATOM 653 N N . GLN A 1 89 ? -23.453 -27.797 5.742 1 82.75 89 GLN A N 1
ATOM 654 C CA . GLN A 1 89 ? -22.438 -26.812 6.098 1 82.75 89 GLN A CA 1
ATOM 655 C C . GLN A 1 89 ? -22.078 -26.906 7.578 1 82.75 89 GLN A C 1
ATOM 657 O O . GLN A 1 89 ? -21.016 -26.453 7.992 1 82.75 89 GLN A O 1
ATOM 662 N N . ASP A 1 90 ? -22.938 -27.547 8.406 1 82.94 90 ASP A N 1
ATOM 663 C CA . ASP A 1 90 ? -22.703 -27.641 9.844 1 82.94 90 ASP A CA 1
ATOM 664 C C . ASP A 1 90 ? -22.156 -29 10.234 1 82.94 90 ASP A C 1
ATOM 666 O O . ASP A 1 90 ? -22.062 -29.328 11.422 1 82.94 90 ASP A O 1
ATOM 670 N N . ASP A 1 91 ? -21.891 -29.828 9.25 1 85.56 91 ASP A N 1
ATOM 671 C CA . ASP A 1 91 ? -21.391 -31.156 9.523 1 85.56 91 ASP A CA 1
ATOM 672 C C . ASP A 1 91 ? -19.938 -31.109 9.977 1 85.56 91 ASP A C 1
ATOM 674 O O . ASP A 1 91 ? -19.031 -30.922 9.164 1 85.56 91 ASP A O 1
ATOM 678 N N . PRO A 1 92 ? -19.594 -31.312 11.25 1 81.06 92 PRO A N 1
ATOM 679 C CA . PRO A 1 92 ? -18.219 -31.219 11.734 1 81.06 92 PRO A CA 1
ATOM 680 C C . PRO A 1 92 ? -17.359 -32.406 11.273 1 81.06 92 PRO A C 1
ATOM 682 O O . PRO A 1 92 ? -16.125 -32.312 11.297 1 81.06 92 PRO A O 1
ATOM 685 N N . GLY A 1 93 ? -17.953 -33.469 10.75 1 86.06 93 GLY A N 1
ATOM 686 C CA . GLY A 1 93 ? -17.219 -34.688 10.43 1 86.06 93 GLY A CA 1
ATOM 687 C C . GLY A 1 93 ? -16.75 -34.75 8.984 1 86.06 93 GLY A C 1
ATOM 688 O O . GLY A 1 93 ? -16.031 -35.656 8.594 1 86.06 93 GLY A O 1
ATOM 689 N N . VAL A 1 94 ? -17.078 -33.781 8.211 1 88.19 94 VAL A N 1
ATOM 690 C CA . VAL A 1 94 ? -16.828 -33.875 6.773 1 88.19 94 VAL A CA 1
ATOM 691 C C . VAL A 1 94 ? -15.328 -33.875 6.508 1 88.19 94 VAL A C 1
ATOM 693 O O . VAL A 1 94 ? -14.844 -34.594 5.625 1 88.19 94 VAL A O 1
ATOM 696 N N . TRP A 1 95 ? -14.562 -33.156 7.266 1 83.06 95 TRP A N 1
ATOM 697 C CA . TRP A 1 95 ? -13.117 -33.062 7.09 1 83.06 95 TRP A CA 1
ATOM 698 C C . TRP A 1 95 ? -12.445 -34.375 7.477 1 83.06 95 TRP A C 1
ATOM 700 O O . TRP A 1 95 ? -11.539 -34.844 6.781 1 83.06 95 TRP A O 1
ATOM 710 N N . ARG A 1 96 ? -12.93 -34.938 8.562 1 85.69 96 ARG A N 1
ATOM 711 C CA . ARG A 1 96 ? -12.414 -36.25 8.984 1 85.69 96 ARG A CA 1
ATOM 712 C C . ARG A 1 96 ? -12.68 -37.281 7.914 1 85.69 96 ARG A C 1
ATOM 714 O O . ARG A 1 96 ? -11.797 -38.094 7.609 1 85.69 96 ARG A O 1
ATOM 721 N N . ARG A 1 97 ? -13.758 -37.312 7.305 1 90.56 97 ARG A N 1
ATOM 722 C CA . ARG A 1 97 ? -14.109 -38.25 6.246 1 90.56 97 ARG A CA 1
ATOM 723 C C . ARG A 1 97 ? -13.234 -38.062 5.016 1 90.56 97 ARG A C 1
ATOM 725 O O . ARG A 1 97 ? -12.844 -39.031 4.363 1 90.56 97 ARG A O 1
ATOM 732 N N . GLY A 1 98 ? -12.961 -36.781 4.699 1 91 98 GLY A N 1
ATOM 733 C CA . GLY A 1 98 ? -12.055 -36.5 3.602 1 91 98 GLY A CA 1
ATOM 734 C C . GLY A 1 98 ? -10.68 -37.125 3.789 1 91 98 GLY A C 1
ATOM 735 O O . GLY A 1 98 ? -10.141 -37.719 2.865 1 91 98 GLY A O 1
ATOM 736 N N . VAL A 1 99 ? -10.18 -37 5.031 1 84.88 99 VAL A N 1
ATOM 737 C CA . VAL A 1 99 ? -8.883 -37.562 5.367 1 84.88 99 VAL A CA 1
ATOM 738 C C . VAL A 1 99 ? -8.938 -39.094 5.246 1 84.88 99 VAL A C 1
ATOM 740 O O . VAL A 1 99 ? -8.008 -39.719 4.742 1 84.88 99 VAL A O 1
ATOM 743 N N . GLU A 1 100 ? -10.008 -39.656 5.656 1 87.19 100 GLU A N 1
ATOM 744 C CA . GLU A 1 100 ? -10.195 -41.125 5.664 1 87.19 100 GLU A CA 1
ATOM 745 C C . GLU A 1 100 ? -10.039 -41.688 4.262 1 87.19 100 GLU A C 1
ATOM 747 O O . GLU A 1 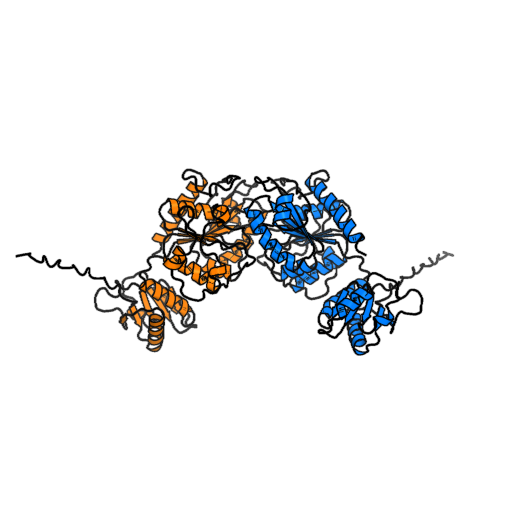100 ? -9.477 -42.781 4.094 1 87.19 100 GLU A O 1
ATOM 752 N N . ILE A 1 101 ? -10.43 -40.969 3.254 1 90.19 101 ILE A N 1
ATOM 753 C CA . ILE A 1 101 ? -10.406 -41.531 1.91 1 90.19 101 ILE A CA 1
ATOM 754 C C . ILE A 1 101 ? -9.273 -40.906 1.104 1 90.19 101 ILE A C 1
ATOM 756 O O . ILE A 1 101 ? -9.141 -41.156 -0.097 1 90.19 101 ILE A O 1
ATOM 760 N N . GLY A 1 102 ? -8.531 -40.031 1.749 1 85.44 102 GLY A N 1
ATOM 761 C CA . GLY A 1 102 ? -7.414 -39.375 1.075 1 85.44 102 GLY A CA 1
ATOM 762 C C . GLY A 1 102 ? -7.844 -38.375 0.03 1 85.44 102 GLY A C 1
ATOM 763 O O . GLY A 1 102 ? -7.25 -38.312 -1.048 1 85.44 102 GLY A O 1
ATOM 764 N N . ALA A 1 103 ? -8.914 -37.656 0.275 1 90.19 103 ALA A N 1
ATOM 765 C CA . ALA A 1 103 ? -9.391 -36.625 -0.653 1 90.19 103 ALA A CA 1
ATOM 766 C C . ALA A 1 103 ? -8.406 -35.469 -0.727 1 90.19 103 ALA A C 1
ATOM 768 O O . ALA A 1 103 ? -7.863 -35.031 0.294 1 90.19 103 ALA A O 1
ATOM 769 N N . ASP A 1 104 ? -8.234 -35.062 -1.98 1 81.94 104 ASP A N 1
ATOM 770 C CA . ASP A 1 104 ? -7.391 -33.875 -2.188 1 81.94 104 ASP A CA 1
ATOM 771 C C . ASP A 1 104 ? -8.086 -32.625 -1.698 1 81.94 104 ASP A C 1
ATOM 773 O O . ASP A 1 104 ? -7.434 -31.656 -1.27 1 81.94 104 ASP A O 1
ATOM 777 N N . HIS A 1 105 ? -9.406 -32.594 -1.791 1 84.38 105 HIS A N 1
ATOM 778 C CA . HIS A 1 105 ? -10.219 -31.422 -1.419 1 84.38 105 HIS A CA 1
ATOM 779 C C . HIS A 1 105 ? -11.523 -31.859 -0.758 1 84.38 105 HIS A C 1
ATOM 781 O O . HIS A 1 105 ? -12.031 -32.969 -1.036 1 84.38 105 HIS A O 1
ATOM 787 N N . VAL A 1 106 ? -11.953 -31.062 0.171 1 89.44 106 VAL A N 1
ATOM 788 C CA . VAL A 1 106 ? -13.273 -31.188 0.773 1 89.44 106 VAL A CA 1
ATOM 789 C C . VAL A 1 106 ? -14.094 -29.938 0.486 1 89.44 106 VAL A C 1
ATOM 791 O O . VAL A 1 106 ? -13.641 -28.812 0.75 1 89.44 106 VAL A O 1
ATOM 794 N N . LEU A 1 107 ? -15.227 -30.094 -0.142 1 90.31 107 LEU A N 1
ATOM 795 C CA . LEU A 1 107 ? -16.062 -28.953 -0.516 1 90.31 107 LEU A CA 1
ATOM 796 C C . LEU A 1 107 ? -17.469 -29.109 0.037 1 90.31 107 LEU A C 1
ATOM 798 O O . LEU A 1 107 ? -18 -30.219 0.081 1 90.31 107 LEU A O 1
ATOM 802 N N . LEU A 1 108 ? -18.016 -28.047 0.46 1 91.19 108 LEU A N 1
ATOM 803 C CA . LEU A 1 108 ? -19.406 -28 0.86 1 91.19 108 LEU A CA 1
ATOM 804 C C . LEU A 1 108 ? -20.219 -27.141 -0.097 1 91.19 108 LEU A C 1
ATOM 806 O O . LEU A 1 108 ? -19.812 -26.016 -0.427 1 91.19 108 LEU A O 1
ATOM 810 N N . LEU A 1 109 ? -21.203 -27.719 -0.668 1 90.81 109 LEU A N 1
ATOM 811 C CA . LEU A 1 109 ? -22.125 -26.953 -1.514 1 90.81 109 LEU A CA 1
ATOM 812 C C . LEU A 1 109 ? -23.141 -26.203 -0.669 1 90.81 109 LEU A C 1
ATOM 814 O O . LEU A 1 109 ? -23.547 -26.672 0.395 1 90.81 109 LEU A O 1
ATOM 818 N N . PRO A 1 110 ? -23.453 -24.938 -1.136 1 89.75 110 PRO A N 1
ATOM 819 C CA . PRO A 1 110 ? -23.172 -24.312 -2.43 1 89.75 110 PRO A CA 1
ATOM 820 C C . PRO A 1 110 ? -21.859 -23.516 -2.432 1 89.75 110 PRO A C 1
ATOM 822 O O . PRO A 1 110 ? -21.422 -23.047 -3.484 1 89.75 110 PRO A O 1
ATOM 825 N N . ASP A 1 111 ? -21.172 -23.422 -1.301 1 81.69 111 ASP A N 1
ATOM 826 C CA . ASP A 1 111 ? -20.031 -22.531 -1.15 1 81.69 111 ASP A CA 1
ATOM 827 C C . ASP A 1 111 ? -18.906 -22.891 -2.125 1 81.69 111 ASP A C 1
ATOM 829 O O . ASP A 1 111 ? -18.234 -22.016 -2.666 1 81.69 111 ASP A O 1
ATOM 833 N N . GLY A 1 112 ? -18.734 -24.094 -2.432 1 83.88 112 GLY A N 1
ATOM 834 C CA . GLY A 1 112 ? -17.641 -24.562 -3.268 1 83.88 112 GLY A CA 1
ATOM 835 C C . GLY A 1 112 ? -18.047 -24.781 -4.715 1 83.88 112 GLY A C 1
ATOM 836 O O . GLY A 1 112 ? -17.281 -25.359 -5.492 1 83.88 112 GLY A O 1
ATOM 837 N N . GLU A 1 113 ? -19.172 -24.281 -5.113 1 88.69 113 GLU A N 1
ATOM 838 C CA . GLU A 1 113 ? -19.703 -24.609 -6.434 1 88.69 113 GLU A CA 1
ATOM 839 C C . GLU A 1 113 ? -18.797 -24.062 -7.539 1 88.69 113 GLU A C 1
ATOM 841 O O . GLU A 1 113 ? -18.469 -24.781 -8.484 1 88.69 113 GLU A O 1
ATOM 846 N N . GLN A 1 114 ? -18.359 -22.812 -7.414 1 79.12 114 GLN A N 1
ATOM 847 C CA . GLN A 1 114 ? -17.578 -22.219 -8.477 1 79.12 114 GLN A CA 1
ATOM 848 C C . GLN A 1 114 ? -16.234 -22.922 -8.633 1 79.12 114 GLN A C 1
ATOM 850 O O . GLN A 1 114 ? -15.805 -23.219 -9.758 1 79.12 114 GLN A O 1
ATOM 855 N N . TRP A 1 115 ? -15.703 -23.219 -7.535 1 77.19 115 TRP A N 1
ATOM 856 C CA . TRP A 1 115 ? -14.445 -23.953 -7.562 1 77.19 115 TRP A CA 1
ATOM 857 C C . TRP A 1 115 ? -14.609 -25.281 -8.289 1 77.19 115 TRP A C 1
ATOM 859 O O . TRP A 1 115 ? -13.773 -25.656 -9.117 1 77.19 115 TRP A O 1
ATOM 869 N N . LEU A 1 116 ? -15.711 -26.016 -7.926 1 87.69 116 LEU A N 1
ATOM 870 C CA . LEU A 1 116 ? -15.93 -27.344 -8.477 1 87.69 116 LEU A CA 1
ATOM 871 C C . LEU A 1 116 ? -16.188 -27.281 -9.984 1 87.69 116 LEU A C 1
ATOM 873 O O . LEU A 1 116 ? -15.648 -28.078 -10.742 1 87.69 116 LEU A O 1
ATOM 877 N N . VAL A 1 117 ? -16.891 -26.281 -10.438 1 86.44 117 VAL A N 1
ATOM 878 C CA . VAL A 1 117 ? -17.141 -26.109 -11.859 1 86.44 117 VAL A CA 1
ATOM 879 C C . VAL A 1 117 ? -15.828 -25.875 -12.594 1 86.44 117 VAL A C 1
ATOM 881 O O . VAL A 1 117 ? -15.57 -26.484 -13.633 1 86.44 117 VAL A O 1
ATOM 884 N N . ASP A 1 118 ? -15.031 -25.094 -12.062 1 78.62 118 ASP A N 1
ATOM 885 C CA . ASP A 1 118 ? -13.742 -24.766 -12.672 1 78.62 118 ASP A CA 1
ATOM 886 C C . ASP A 1 118 ? -12.844 -26 -12.734 1 78.62 118 ASP A C 1
ATOM 888 O O . ASP A 1 118 ? -12.18 -26.25 -13.75 1 78.62 118 ASP A O 1
ATOM 892 N N . ARG A 1 119 ? -12.891 -26.766 -11.664 1 80.88 119 ARG A N 1
ATOM 893 C CA . ARG A 1 119 ? -12.062 -27.969 -11.602 1 80.88 119 ARG A CA 1
ATOM 894 C C . ARG A 1 119 ? -12.516 -29 -12.633 1 80.88 119 ARG A C 1
ATOM 896 O O . ARG A 1 119 ? -11.688 -29.625 -13.297 1 80.88 119 ARG A O 1
ATOM 903 N N . ILE A 1 120 ? -13.773 -29.141 -12.727 1 86.31 120 ILE A N 1
ATOM 904 C CA . ILE A 1 120 ? -14.328 -30.078 -13.695 1 86.31 120 ILE A CA 1
ATOM 905 C C . ILE A 1 120 ? -13.969 -29.625 -15.109 1 86.31 120 ILE A C 1
ATOM 907 O O . ILE A 1 120 ? -13.547 -30.438 -15.938 1 86.31 120 ILE A O 1
ATOM 911 N N . ALA A 1 121 ? -14.055 -28.375 -15.305 1 80.81 121 ALA A N 1
ATOM 912 C CA . ALA A 1 121 ? -13.711 -27.828 -16.609 1 80.81 121 ALA A CA 1
ATOM 913 C C . ALA A 1 121 ? -12.242 -28.062 -16.938 1 80.81 121 ALA A C 1
ATOM 915 O O . ALA A 1 121 ? -11.898 -28.422 -18.078 1 80.81 121 ALA A O 1
ATOM 916 N N . ASP A 1 122 ? -11.422 -27.922 -16.031 1 77.88 122 ASP A N 1
ATOM 917 C CA . ASP A 1 122 ? -9.992 -28.141 -16.203 1 77.88 122 ASP A CA 1
ATOM 918 C C . ASP A 1 122 ? -9.695 -29.578 -16.641 1 77.88 122 ASP A C 1
ATOM 920 O O . ASP A 1 122 ? -8.914 -29.797 -17.578 1 77.88 122 ASP A O 1
ATOM 924 N N . VAL A 1 123 ? -10.289 -30.438 -15.93 1 76.12 123 VAL A N 1
ATOM 925 C CA . VAL A 1 123 ? -10.07 -31.844 -16.203 1 76.12 123 VAL A CA 1
ATOM 926 C C . VAL A 1 123 ? -10.625 -32.219 -17.578 1 76.12 123 VAL A C 1
ATOM 928 O O . VAL A 1 123 ? -10 -32.938 -18.344 1 76.12 123 VAL A O 1
ATOM 931 N N . ALA A 1 124 ? -11.68 -31.641 -17.797 1 75.06 124 ALA A N 1
ATOM 932 C CA . ALA A 1 124 ? -12.305 -31.891 -19.094 1 75.06 124 ALA A CA 1
ATOM 933 C C . ALA A 1 124 ? -11.438 -31.391 -20.234 1 75.06 124 ALA A C 1
ATOM 935 O O . ALA A 1 124 ? -11.391 -32 -21.312 1 75.06 124 ALA A O 1
ATOM 936 N N . GLU A 1 125 ? -10.773 -30.359 -19.938 1 70.62 125 GLU A N 1
ATOM 937 C CA . GLU A 1 125 ? -9.93 -29.734 -20.953 1 70.62 125 GLU A CA 1
ATOM 938 C C . GLU A 1 125 ? -8.555 -30.391 -21 1 70.62 125 GLU A C 1
ATOM 940 O O . GLU A 1 125 ? -7.742 -30.078 -21.875 1 70.62 125 GLU A O 1
ATOM 945 N N . GLY A 1 126 ? -8.359 -31.406 -20.203 1 68.5 126 GLY A N 1
ATOM 946 C CA . GLY A 1 126 ? -7.078 -32.094 -20.156 1 68.5 126 GLY A CA 1
ATOM 947 C C . GLY A 1 126 ? -5.965 -31.25 -19.562 1 68.5 126 GLY A C 1
ATOM 948 O O . GLY A 1 126 ? -4.801 -31.391 -19.953 1 68.5 126 GLY A O 1
ATOM 949 N N . VAL A 1 127 ? -6.41 -30.344 -18.781 1 63.56 127 VAL A N 1
ATOM 950 C CA . VAL A 1 127 ? -5.41 -29.484 -18.156 1 63.56 127 VAL A CA 1
ATOM 951 C C . VAL A 1 127 ? -4.582 -30.297 -17.156 1 63.56 127 VAL A C 1
ATOM 953 O O . VAL A 1 127 ? -5.125 -31.109 -16.391 1 63.56 127 VAL A O 1
ATOM 956 N N . GLY A 1 128 ? -3.312 -30.5 -17.469 1 66.62 128 GLY A N 1
ATOM 957 C CA . GLY A 1 128 ? -2.379 -31.188 -16.578 1 66.62 128 GLY A CA 1
ATOM 958 C C . GLY A 1 128 ? -2.24 -30.5 -15.227 1 66.62 128 GLY A C 1
ATOM 959 O O . GLY A 1 128 ? -3.176 -29.859 -14.75 1 66.62 128 GLY A O 1
ATOM 960 N N . ARG A 1 129 ? -1.157 -30.844 -14.578 1 74.88 129 ARG A N 1
ATOM 961 C CA . ARG A 1 129 ? -0.853 -30.266 -13.273 1 74.88 129 ARG A CA 1
ATOM 962 C C . ARG A 1 129 ? -0.781 -28.75 -13.344 1 74.88 129 ARG A C 1
ATOM 964 O O . ARG A 1 129 ? -0.22 -28.203 -14.289 1 74.88 129 ARG A O 1
ATOM 971 N N . PRO A 1 130 ? -1.418 -28.156 -12.445 1 85.56 130 PRO A N 1
ATOM 972 C CA . PRO A 1 130 ? -1.338 -26.688 -12.438 1 85.56 130 PRO A CA 1
ATOM 973 C C . PRO A 1 130 ? 0.091 -26.172 -12.273 1 85.56 130 PRO A C 1
ATOM 975 O O . PRO A 1 130 ? 0.95 -26.891 -11.75 1 85.56 130 PRO A O 1
ATOM 978 N N . ALA A 1 131 ? 0.291 -25.047 -12.766 1 93.5 131 ALA A N 1
ATOM 979 C CA . ALA A 1 131 ? 1.601 -24.422 -12.633 1 93.5 131 ALA A CA 1
ATOM 980 C C . ALA A 1 131 ? 1.963 -24.219 -11.164 1 93.5 131 ALA A C 1
ATOM 982 O O . ALA A 1 131 ? 1.102 -23.891 -10.352 1 93.5 131 ALA A O 1
ATOM 983 N N . LEU A 1 132 ? 3.229 -24.484 -10.844 1 95.56 132 LEU A N 1
ATOM 984 C CA . LEU A 1 132 ? 3.723 -24.031 -9.555 1 95.56 132 LEU A CA 1
ATOM 985 C C . LEU A 1 132 ? 3.707 -22.5 -9.477 1 95.56 132 LEU A C 1
ATOM 987 O O . LEU A 1 132 ? 4.316 -21.828 -10.312 1 95.56 132 LEU A O 1
ATOM 991 N N . THR A 1 133 ? 2.965 -21.969 -8.523 1 97.69 133 THR A N 1
ATOM 992 C CA . THR A 1 133 ? 2.768 -20.531 -8.422 1 97.69 133 THR A CA 1
ATOM 993 C C . THR A 1 133 ? 3.525 -19.953 -7.223 1 97.69 133 THR A C 1
ATOM 995 O O . THR A 1 133 ? 3.283 -20.359 -6.082 1 97.69 133 THR A O 1
ATOM 998 N N . VAL A 1 134 ? 4.445 -19.031 -7.504 1 98.56 134 VAL A N 1
ATOM 999 C CA . VAL A 1 134 ? 5.297 -18.406 -6.496 1 98.56 134 VAL A CA 1
ATOM 1000 C C . VAL A 1 134 ? 4.93 -16.938 -6.34 1 98.56 134 VAL A C 1
ATOM 1002 O O . VAL A 1 134 ? 4.871 -16.188 -7.324 1 98.56 134 VAL A O 1
ATOM 1005 N N . GLY A 1 135 ? 4.59 -16.547 -5.125 1 98.75 135 GLY A N 1
ATOM 1006 C CA . GLY A 1 135 ? 4.383 -15.148 -4.816 1 98.75 135 GLY A CA 1
ATOM 1007 C C . GLY A 1 135 ? 5.59 -14.492 -4.176 1 98.75 135 GLY A C 1
ATOM 1008 O O . GLY A 1 135 ? 6.188 -15.047 -3.252 1 98.75 135 GLY A O 1
ATOM 1009 N N . VAL A 1 136 ? 6.02 -13.336 -4.68 1 98.75 136 VAL A N 1
ATOM 1010 C CA . VAL A 1 136 ? 7.145 -12.602 -4.113 1 98.75 136 VAL A CA 1
ATOM 1011 C C . VAL A 1 136 ? 6.652 -11.297 -3.488 1 98.75 136 VAL A C 1
ATOM 1013 O O . VAL A 1 136 ? 5.945 -10.523 -4.137 1 98.75 136 VAL A O 1
ATOM 1016 N N . ILE A 1 137 ? 7.02 -11.055 -2.256 1 98.5 137 ILE A N 1
ATOM 1017 C CA . ILE A 1 137 ? 6.535 -9.906 -1.489 1 98.5 137 ILE A CA 1
ATOM 1018 C C . ILE A 1 137 ? 7.711 -9.219 -0.802 1 98.5 137 ILE A C 1
ATOM 1020 O O . ILE A 1 137 ? 8.625 -9.883 -0.303 1 98.5 137 ILE A O 1
ATOM 1024 N N . GLY A 1 138 ? 7.691 -7.918 -0.819 1 98 138 GLY A N 1
ATOM 1025 C CA . GLY A 1 138 ? 8.688 -7.18 -0.057 1 98 138 GLY A CA 1
ATOM 1026 C C . GLY A 1 138 ? 8.297 -6.984 1.396 1 98 138 GLY A C 1
ATOM 1027 O O . GLY A 1 138 ? 7.152 -6.633 1.698 1 98 138 GLY A O 1
ATOM 1028 N N . GLY A 1 139 ? 9.219 -7.215 2.232 1 97.31 139 GLY A N 1
ATOM 1029 C CA . GLY A 1 139 ? 8.977 -6.945 3.641 1 97.31 139 GLY A CA 1
ATOM 1030 C C . GLY A 1 139 ? 8.922 -5.465 3.963 1 97.31 139 GLY A C 1
ATOM 1031 O O . GLY A 1 139 ? 8.422 -5.07 5.02 1 97.31 139 GLY A O 1
ATOM 1032 N N . ARG A 1 140 ? 9.445 -4.699 3.16 1 94.88 140 ARG A N 1
ATOM 1033 C CA . ARG A 1 140 ? 9.391 -3.242 3.193 1 94.88 140 ARG A CA 1
ATOM 1034 C C . ARG A 1 140 ? 9.469 -2.658 1.788 1 94.88 140 ARG A C 1
ATOM 1036 O O . ARG A 1 140 ? 9.672 -3.389 0.816 1 94.88 140 ARG A O 1
ATOM 1043 N N . GLY A 1 141 ? 9.141 -1.352 1.697 1 92.62 141 GLY A N 1
ATOM 1044 C CA . GLY A 1 141 ? 9.305 -0.718 0.398 1 92.62 141 GLY A CA 1
ATOM 1045 C C . GLY A 1 141 ? 10.727 -0.771 -0.116 1 92.62 141 GLY A C 1
ATOM 1046 O O . GLY A 1 141 ? 11.672 -0.503 0.63 1 92.62 141 GLY A O 1
ATOM 1047 N N . GLY A 1 142 ? 10.875 -1.222 -1.333 1 91.94 142 GLY A N 1
ATOM 1048 C CA . GLY A 1 142 ? 12.195 -1.242 -1.954 1 91.94 142 GLY A CA 1
ATOM 1049 C C . GLY A 1 142 ? 13.031 -2.436 -1.537 1 91.94 142 GLY A C 1
ATOM 1050 O O . GLY A 1 142 ? 14.258 -2.414 -1.668 1 91.94 142 GLY A O 1
ATOM 1051 N N . ALA A 1 143 ? 12.43 -3.41 -1.066 1 94.81 143 ALA A N 1
ATOM 1052 C CA . ALA A 1 143 ? 13.148 -4.578 -0.56 1 94.81 143 ALA A CA 1
ATOM 1053 C C . ALA A 1 143 ? 13.75 -5.391 -1.703 1 94.81 143 ALA A C 1
ATOM 1055 O O . ALA A 1 143 ? 14.602 -6.25 -1.478 1 94.81 143 ALA A O 1
ATOM 1056 N N . GLY A 1 144 ? 13.242 -5.184 -2.932 1 93.69 144 GLY A N 1
ATOM 1057 C CA . GLY A 1 144 ? 13.773 -5.922 -4.066 1 93.69 144 GLY A CA 1
ATOM 1058 C C . GLY A 1 144 ? 12.852 -7.031 -4.535 1 93.69 144 GLY A C 1
ATOM 1059 O O . GLY A 1 144 ? 13.273 -7.926 -5.27 1 93.69 144 GLY A O 1
ATOM 1060 N N . ALA A 1 145 ? 11.641 -7.008 -4.141 1 96.12 145 ALA A N 1
ATOM 1061 C CA . ALA A 1 145 ? 10.688 -8.055 -4.484 1 96.12 145 ALA A CA 1
ATOM 1062 C C . ALA A 1 145 ? 10.5 -8.148 -5.996 1 96.12 145 ALA A C 1
ATOM 1064 O O . ALA A 1 145 ? 10.539 -9.25 -6.562 1 96.12 145 ALA A O 1
ATOM 1065 N N . SER A 1 146 ? 10.32 -7.027 -6.68 1 95.75 146 SER A N 1
ATOM 1066 C CA . SER A 1 146 ? 10.102 -7.023 -8.117 1 95.75 146 SER A CA 1
ATOM 1067 C C . SER A 1 146 ? 11.32 -7.574 -8.867 1 95.75 146 SER A C 1
ATOM 1069 O O . SER A 1 146 ? 11.172 -8.328 -9.828 1 95.75 146 SER A O 1
ATOM 1071 N N . THR A 1 147 ? 12.477 -7.219 -8.438 1 93.44 147 THR A N 1
ATOM 1072 C CA . THR A 1 147 ? 13.719 -7.707 -9.039 1 93.44 147 THR A CA 1
ATOM 1073 C C . THR A 1 147 ? 13.82 -9.227 -8.891 1 93.44 147 THR A C 1
ATOM 1075 O O . THR A 1 147 ? 14.141 -9.922 -9.852 1 93.44 147 THR A O 1
ATOM 1078 N N . LEU A 1 148 ? 13.523 -9.695 -7.703 1 96.06 148 LEU A N 1
ATOM 1079 C CA . LEU A 1 148 ? 13.602 -11.141 -7.473 1 96.06 148 LEU A CA 1
ATOM 1080 C C . LEU A 1 148 ? 12.531 -11.875 -8.273 1 96.06 148 LEU A C 1
ATOM 1082 O O . LEU A 1 148 ? 12.789 -12.938 -8.836 1 96.06 148 LEU A O 1
ATOM 1086 N N . ALA A 1 149 ? 11.336 -11.336 -8.281 1 97.31 149 ALA A N 1
ATOM 1087 C CA . ALA A 1 149 ? 10.266 -11.938 -9.07 1 97.31 149 ALA A CA 1
ATOM 1088 C C . ALA A 1 149 ? 10.68 -12.086 -10.531 1 97.31 149 ALA A C 1
ATOM 1090 O O . ALA A 1 149 ? 10.5 -13.148 -11.125 1 97.31 149 ALA A O 1
ATOM 1091 N N . CYS A 1 150 ? 11.266 -11.055 -11.078 1 95.38 150 CYS A N 1
ATOM 1092 C CA . CYS A 1 150 ? 11.727 -11.078 -12.461 1 95.38 150 CYS A CA 1
ATOM 1093 C C . CYS A 1 150 ? 12.828 -12.117 -12.648 1 95.38 150 CYS A C 1
ATOM 1095 O O . CYS A 1 150 ? 12.789 -12.898 -13.602 1 95.38 150 CYS A O 1
ATOM 1097 N N . ALA A 1 151 ? 13.742 -12.164 -11.758 1 95.69 151 ALA A N 1
ATOM 1098 C CA . ALA A 1 151 ? 14.852 -13.102 -11.852 1 95.69 151 ALA A CA 1
ATOM 1099 C C . ALA A 1 151 ? 14.359 -14.539 -11.797 1 95.69 151 ALA A C 1
ATOM 1101 O O . ALA A 1 151 ? 14.844 -15.398 -12.539 1 95.69 151 ALA A O 1
ATOM 1102 N N . LEU A 1 152 ? 13.438 -14.781 -10.906 1 97.25 152 LEU A N 1
ATOM 1103 C CA . LEU A 1 152 ? 12.859 -16.109 -10.805 1 97.25 152 LEU A CA 1
ATOM 1104 C C . LEU A 1 152 ? 12.188 -16.516 -12.117 1 97.25 152 LEU A C 1
ATOM 1106 O O . LEU A 1 152 ? 12.383 -17.625 -12.602 1 97.25 152 LEU A O 1
ATOM 1110 N N . ALA A 1 153 ? 11.43 -15.602 -12.641 1 97.69 153 ALA A N 1
ATOM 1111 C CA . ALA A 1 153 ? 10.711 -15.883 -13.883 1 97.69 153 ALA A CA 1
ATOM 1112 C C . ALA A 1 153 ? 11.68 -16.109 -15.039 1 97.69 153 ALA A C 1
ATOM 1114 O O . ALA A 1 153 ? 11.539 -17.094 -15.789 1 97.69 153 ALA A O 1
ATOM 1115 N N . VAL A 1 154 ? 12.672 -15.258 -15.164 1 95.88 154 VAL A N 1
ATOM 1116 C CA . VAL A 1 154 ? 13.648 -15.352 -16.25 1 95.88 154 VAL A CA 1
ATOM 1117 C C . VAL A 1 154 ? 14.422 -16.656 -16.141 1 95.88 154 VAL A C 1
ATOM 1119 O O . VAL A 1 154 ? 14.641 -17.344 -17.141 1 95.88 154 VAL A O 1
ATOM 1122 N N . THR A 1 155 ? 14.797 -17 -14.953 1 95.88 155 THR A N 1
ATOM 1123 C CA . THR A 1 155 ? 15.531 -18.234 -14.734 1 95.88 155 THR A CA 1
ATOM 1124 C C . THR A 1 155 ? 14.672 -19.438 -15.078 1 95.88 155 THR A C 1
ATOM 1126 O O . THR A 1 155 ? 15.133 -20.375 -15.734 1 95.88 155 THR A O 1
ATOM 1129 N N . SER A 1 156 ? 13.453 -19.453 -14.648 1 96.5 156 SER A N 1
ATOM 1130 C CA . SER A 1 156 ? 12.523 -20.531 -14.953 1 96.5 156 SER A CA 1
ATOM 1131 C C . SER A 1 156 ? 12.383 -20.734 -16.469 1 96.5 156 SER A C 1
ATOM 1133 O O . SER A 1 156 ? 12.477 -21.859 -16.953 1 96.5 156 SER A O 1
ATOM 1135 N N . ALA A 1 157 ? 12.164 -19.656 -17.141 1 95.44 157 ALA A N 1
ATOM 1136 C CA . ALA A 1 157 ? 12.016 -19.719 -18.594 1 95.44 157 ALA A CA 1
ATOM 1137 C C . ALA A 1 157 ? 13.289 -20.219 -19.266 1 95.44 157 ALA A C 1
ATOM 1139 O O . ALA A 1 157 ? 13.227 -21.031 -20.188 1 95.44 157 ALA A O 1
ATOM 1140 N N . ARG A 1 158 ? 14.367 -19.734 -18.797 1 93.81 158 ARG A N 1
ATOM 1141 C CA . ARG A 1 158 ? 15.656 -20.141 -19.344 1 93.81 158 ARG A CA 1
ATOM 1142 C C . ARG A 1 158 ? 15.867 -21.641 -19.172 1 93.81 158 ARG A C 1
ATOM 1144 O O . ARG A 1 158 ? 16.484 -22.297 -20.016 1 93.81 158 ARG A O 1
ATOM 1151 N N . GLU A 1 159 ? 15.32 -22.156 -18.172 1 93.81 159 GLU A N 1
ATOM 1152 C CA . GLU A 1 159 ? 15.469 -23.578 -17.891 1 93.81 159 GLU A CA 1
ATOM 1153 C C . GLU A 1 159 ? 14.406 -24.391 -18.609 1 93.81 159 GLU A C 1
ATOM 1155 O O . GLU A 1 159 ? 14.266 -25.594 -18.359 1 93.81 159 GLU A O 1
ATOM 1160 N N . GLY A 1 160 ? 13.547 -23.812 -19.438 1 93.5 160 GLY A N 1
ATOM 1161 C CA . GLY A 1 160 ? 12.695 -24.516 -20.391 1 93.5 160 GLY A CA 1
ATOM 1162 C C . GLY A 1 160 ? 11.266 -24.656 -19.906 1 93.5 160 GLY A C 1
ATOM 1163 O O . GLY A 1 160 ? 10.469 -25.359 -20.516 1 93.5 160 GLY A O 1
ATOM 1164 N N . ARG A 1 161 ? 10.977 -23.984 -18.875 1 93.69 161 ARG A N 1
ATOM 1165 C CA . ARG A 1 161 ? 9.617 -24.062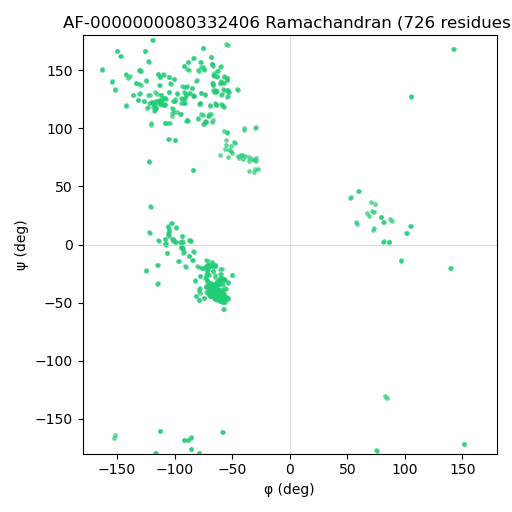 -18.344 1 93.69 161 ARG A CA 1
ATOM 1166 C C . ARG A 1 161 ? 8.734 -22.969 -18.922 1 93.69 161 ARG A C 1
ATOM 1168 O O . ARG A 1 161 ? 9.172 -21.828 -19.078 1 93.69 161 ARG A O 1
ATOM 1175 N N . ARG A 1 162 ? 7.531 -23.391 -19.297 1 94.06 162 ARG A N 1
ATOM 1176 C CA . ARG A 1 162 ? 6.527 -22.375 -19.562 1 94.06 162 ARG A CA 1
ATOM 1177 C C . ARG A 1 162 ? 6.312 -21.469 -18.359 1 94.06 162 ARG A C 1
ATOM 1179 O O . ARG A 1 162 ? 6.008 -21.953 -17.266 1 94.06 162 ARG A O 1
ATOM 1186 N N . THR A 1 163 ? 6.578 -20.141 -18.484 1 96.94 163 THR A N 1
ATOM 1187 C CA . THR A 1 163 ? 6.574 -19.25 -17.328 1 96.94 163 THR A CA 1
ATOM 1188 C C . THR A 1 163 ? 5.734 -18.016 -17.609 1 96.94 163 THR A C 1
ATOM 1190 O O . THR A 1 163 ? 5.852 -17.391 -18.672 1 96.94 163 THR A O 1
ATOM 1193 N N . LEU A 1 164 ? 4.848 -17.672 -16.75 1 97.88 164 LEU A N 1
ATOM 1194 C CA . LEU A 1 164 ? 4.07 -16.438 -16.75 1 97.88 164 LEU A CA 1
ATOM 1195 C C . LEU A 1 164 ? 4.434 -15.57 -15.555 1 97.88 164 LEU A C 1
ATOM 1197 O O . LEU A 1 164 ? 4.457 -16.047 -14.414 1 97.88 164 LEU A O 1
ATOM 1201 N N . LEU A 1 165 ? 4.855 -14.328 -15.805 1 98.31 165 LEU A N 1
ATOM 1202 C CA . LEU A 1 165 ? 5.156 -13.336 -14.781 1 98.31 165 LEU A CA 1
ATOM 1203 C C . LEU A 1 165 ? 4.008 -12.344 -14.633 1 98.31 165 LEU A C 1
ATOM 1205 O O . LEU A 1 165 ? 3.621 -11.68 -15.594 1 98.31 165 LEU A O 1
ATOM 1209 N N . VAL A 1 166 ? 3.467 -12.227 -13.406 1 98.31 166 VAL A N 1
ATOM 1210 C CA . VAL A 1 166 ? 2.291 -11.406 -13.141 1 98.31 166 VAL A CA 1
ATOM 1211 C C . VAL A 1 166 ? 2.658 -10.258 -12.203 1 98.31 166 VAL A C 1
ATOM 1213 O O . VAL A 1 166 ? 3.195 -10.492 -11.117 1 98.31 166 VAL A O 1
ATOM 1216 N N . ASP A 1 167 ? 2.396 -9.102 -12.641 1 97.75 167 ASP A N 1
ATOM 1217 C CA . ASP A 1 167 ? 2.535 -7.895 -11.836 1 97.75 167 ASP A CA 1
ATOM 1218 C C . ASP A 1 167 ? 1.246 -7.594 -11.07 1 97.75 167 ASP A C 1
ATOM 1220 O O . ASP A 1 167 ? 0.293 -7.055 -11.633 1 97.75 167 ASP A O 1
ATOM 1224 N N . ALA A 1 168 ? 1.225 -7.805 -9.781 1 97.38 168 ALA A N 1
ATOM 1225 C CA . ALA A 1 168 ? 0.006 -7.602 -9 1 97.38 168 ALA A CA 1
ATOM 1226 C C . ALA A 1 168 ? 0.048 -6.273 -8.25 1 97.38 168 ALA A C 1
ATOM 1228 O O . ALA A 1 168 ? -0.847 -5.977 -7.457 1 97.38 168 ALA A O 1
ATOM 1229 N N . ASP A 1 169 ? 1.044 -5.473 -8.406 1 96.06 169 ASP A N 1
ATOM 1230 C CA . ASP A 1 169 ? 1.185 -4.184 -7.734 1 96.06 169 ASP A CA 1
ATOM 1231 C C . ASP A 1 169 ? 0.979 -3.031 -8.711 1 96.06 169 ASP A C 1
ATOM 1233 O O . ASP A 1 169 ? 1.893 -2.674 -9.461 1 96.06 169 ASP A O 1
ATOM 1237 N N . PRO A 1 170 ? -0.114 -2.389 -8.68 1 94.5 170 PRO A N 1
ATOM 1238 C CA . PRO A 1 170 ? -0.362 -1.299 -9.625 1 94.5 170 PRO A CA 1
ATOM 1239 C C . PRO A 1 170 ? 0.542 -0.092 -9.383 1 94.5 170 PRO A C 1
ATOM 1241 O O . PRO A 1 170 ? 0.689 0.758 -10.266 1 94.5 170 PRO A O 1
ATOM 1244 N N . LEU A 1 171 ? 1.169 -0.029 -8.242 1 94.62 171 LEU A N 1
ATOM 1245 C CA . LEU A 1 171 ? 1.946 1.156 -7.895 1 94.62 171 LEU A CA 1
ATOM 1246 C C . LEU A 1 171 ? 3.441 0.881 -8.016 1 94.62 171 LEU A C 1
ATOM 1248 O O . LEU A 1 171 ? 4.266 1.705 -7.609 1 94.62 171 LEU A O 1
ATOM 1252 N N . GLY A 1 172 ? 3.832 -0.246 -8.586 1 93.81 172 GLY A N 1
ATOM 1253 C CA . GLY A 1 172 ? 5.223 -0.666 -8.648 1 93.81 172 GLY A CA 1
ATOM 1254 C C . GLY A 1 172 ? 5.961 -0.116 -9.852 1 93.81 172 GLY A C 1
ATOM 1255 O O . GLY A 1 172 ? 7.172 -0.291 -9.977 1 93.81 172 GLY A O 1
ATOM 1256 N N . GLY A 1 173 ? 5.309 0.484 -10.789 1 93 173 GLY A N 1
ATOM 1257 C CA . GLY A 1 173 ? 5.945 1.066 -11.961 1 93 173 GLY A CA 1
ATOM 1258 C C . GLY A 1 173 ? 5.93 0.146 -13.164 1 93 173 GLY A C 1
ATOM 1259 O O . GLY A 1 173 ? 6.273 0.562 -14.273 1 93 173 GLY A O 1
ATOM 1260 N N . GLY A 1 174 ? 5.617 -1.123 -12.906 1 93.75 174 GLY A N 1
ATOM 1261 C CA . GLY A 1 174 ? 5.453 -2.039 -14.023 1 93.75 174 GLY A CA 1
ATOM 1262 C C . GLY A 1 174 ? 6.617 -2.996 -14.188 1 93.75 174 GLY A C 1
ATOM 1263 O O . GLY A 1 174 ? 7.77 -2.566 -14.312 1 93.75 174 GLY A O 1
ATOM 1264 N N . LEU A 1 175 ? 6.312 -4.258 -14.266 1 94 175 LEU A N 1
ATOM 1265 C CA . LEU A 1 175 ? 7.336 -5.266 -14.516 1 94 175 LEU A CA 1
ATOM 1266 C C . LEU A 1 175 ? 7.797 -5.219 -15.969 1 94 175 LEU A C 1
ATOM 1268 O O . LEU A 1 175 ? 8.922 -5.613 -16.281 1 94 175 LEU A O 1
ATOM 1272 N N . ASP A 1 176 ? 6.91 -4.793 -16.844 1 92.88 176 ASP A N 1
ATOM 1273 C CA . ASP A 1 176 ? 7.285 -4.672 -18.25 1 92.88 176 ASP A CA 1
ATOM 1274 C C . ASP A 1 176 ? 8.414 -3.656 -18.422 1 92.88 176 ASP A C 1
ATOM 1276 O O . ASP A 1 176 ? 9.305 -3.852 -19.266 1 92.88 176 ASP A O 1
ATOM 1280 N N . VAL A 1 177 ? 8.438 -2.635 -17.609 1 90.69 177 VAL A N 1
ATOM 1281 C CA . VAL A 1 177 ? 9.516 -1.656 -17.656 1 90.69 177 VAL A CA 1
ATOM 1282 C C . VAL A 1 177 ? 10.812 -2.295 -17.156 1 90.69 177 VAL A C 1
ATOM 1284 O O . VAL A 1 177 ? 11.875 -2.096 -17.734 1 90.69 177 VAL A O 1
ATOM 1287 N N . LEU A 1 178 ? 10.711 -3.029 -16.125 1 90.38 178 LEU A N 1
ATOM 1288 C CA . LEU A 1 178 ? 11.867 -3.713 -15.547 1 90.38 178 LEU A CA 1
ATOM 1289 C C . LEU A 1 178 ? 12.477 -4.68 -16.547 1 90.38 178 LEU A C 1
ATOM 1291 O O . LEU A 1 178 ? 13.695 -4.887 -16.562 1 90.38 178 LEU A O 1
ATOM 1295 N N . LEU A 1 179 ? 11.594 -5.188 -17.391 1 92.31 179 LEU A N 1
ATOM 1296 C CA . LEU A 1 179 ? 12.023 -6.16 -18.391 1 92.31 179 LEU A CA 1
ATOM 1297 C C . LEU A 1 179 ? 12.391 -5.473 -19.688 1 92.31 179 LEU A C 1
ATOM 1299 O O . LEU A 1 179 ? 12.828 -6.129 -20.641 1 92.31 179 LEU A O 1
ATOM 1303 N N . GLY A 1 180 ? 12.164 -4.219 -19.812 1 88.31 180 GLY A N 1
ATOM 1304 C CA . GLY A 1 180 ? 12.469 -3.465 -21.031 1 88.31 180 GLY A CA 1
ATOM 1305 C C . GLY A 1 180 ? 11.43 -3.641 -22.125 1 88.31 180 GLY A C 1
ATOM 1306 O O . GLY A 1 180 ? 11.75 -3.537 -23.297 1 88.31 180 GLY A O 1
ATOM 1307 N N . GLY A 1 181 ? 10.273 -3.977 -21.797 1 90.19 181 GLY A N 1
ATOM 1308 C CA . GLY A 1 181 ? 9.242 -4.266 -22.781 1 90.19 181 GLY A CA 1
ATOM 1309 C C . GLY A 1 181 ? 8.023 -3.369 -22.656 1 90.19 181 GLY A C 1
ATOM 1310 O O . GLY A 1 181 ? 6.895 -3.814 -22.875 1 90.19 181 GLY A O 1
ATOM 1311 N N . GLU A 1 182 ? 8.148 -2.139 -22.25 1 87.94 182 GLU A N 1
ATOM 1312 C CA . GLU A 1 182 ? 7.035 -1.234 -21.969 1 87.94 182 GLU A CA 1
ATOM 1313 C C . GLU A 1 182 ? 6.246 -0.934 -23.25 1 87.94 182 GLU A C 1
ATOM 1315 O O . GLU A 1 182 ? 5.059 -0.602 -23.188 1 87.94 182 GLU A O 1
ATOM 1320 N N . THR A 1 183 ? 6.859 -1.196 -24.375 1 90.12 183 THR A N 1
ATOM 1321 C CA . THR A 1 183 ? 6.18 -0.897 -25.625 1 90.12 183 THR A CA 1
ATOM 1322 C C . THR A 1 183 ? 5.742 -2.182 -26.328 1 90.12 183 THR A C 1
ATOM 1324 O O . THR A 1 183 ? 5.234 -2.143 -27.453 1 90.12 183 THR A O 1
ATOM 1327 N N . THR A 1 184 ? 6.016 -3.285 -25.734 1 92.81 184 THR A N 1
ATOM 1328 C CA . THR A 1 184 ? 5.629 -4.555 -26.344 1 92.81 184 THR A CA 1
ATOM 1329 C C . THR A 1 184 ? 4.109 -4.699 -26.359 1 92.81 184 THR A C 1
ATOM 1331 O O . THR A 1 184 ? 3.436 -4.395 -25.375 1 92.81 184 THR A O 1
ATOM 1334 N N . GLU A 1 185 ? 3.586 -5.199 -27.422 1 93.5 185 GLU A N 1
ATOM 1335 C CA . GLU A 1 185 ? 2.143 -5.34 -27.594 1 93.5 185 GLU A CA 1
ATOM 1336 C C . GLU A 1 185 ? 1.601 -6.496 -26.75 1 93.5 185 GLU A C 1
ATOM 1338 O O . GLU A 1 185 ? 2.283 -7.504 -26.562 1 93.5 185 GLU A O 1
ATOM 1343 N N . GLY A 1 186 ? 0.312 -6.332 -26.344 1 94.94 186 GLY A N 1
ATOM 1344 C CA . GLY A 1 186 ? -0.378 -7.332 -25.547 1 94.94 186 GLY A CA 1
ATOM 1345 C C . GLY A 1 186 ? -1.292 -6.727 -24.484 1 94.94 186 GLY A C 1
ATOM 1346 O O . GLY A 1 186 ? -1.228 -5.527 -24.219 1 94.94 186 GLY A O 1
ATOM 1347 N N . LEU A 1 187 ? -2.086 -7.566 -23.922 1 94.94 187 LEU A N 1
ATOM 1348 C CA . LEU A 1 187 ? -3.078 -7.09 -22.969 1 94.94 187 LEU A CA 1
ATOM 1349 C C . LEU A 1 187 ? -2.445 -6.852 -21.609 1 94.94 187 LEU A C 1
ATOM 1351 O O . LEU A 1 187 ? -1.458 -7.5 -21.25 1 94.94 187 LEU A O 1
ATOM 1355 N N . ARG A 1 188 ? -3.047 -5.898 -20.938 1 96.5 188 ARG A N 1
ATOM 1356 C CA . ARG A 1 188 ? -2.68 -5.543 -19.562 1 96.5 188 ARG A CA 1
ATOM 1357 C C . ARG A 1 188 ? -3.859 -5.727 -18.609 1 96.5 188 ARG A C 1
ATOM 1359 O O . ARG A 1 188 ? -4.969 -6.047 -19.047 1 96.5 188 ARG A O 1
ATOM 1366 N N . TRP A 1 189 ? -3.686 -5.527 -17.344 1 95.94 189 TRP A N 1
ATOM 1367 C CA . TRP A 1 189 ? -4.652 -5.844 -16.297 1 95.94 189 TRP A CA 1
ATOM 1368 C C . TRP A 1 189 ? -6.008 -5.207 -16.594 1 95.94 189 TRP A C 1
ATOM 1370 O O . TRP A 1 189 ? -7.047 -5.855 -16.469 1 95.94 189 TRP A O 1
ATOM 1380 N N . PRO A 1 190 ? -6.059 -3.891 -16.984 1 93.44 190 PRO A N 1
ATOM 1381 C CA . PRO A 1 190 ? -7.371 -3.27 -17.172 1 93.44 190 PRO A CA 1
ATOM 1382 C C . PRO A 1 190 ? -8.211 -3.977 -18.234 1 93.44 190 PRO A C 1
ATOM 1384 O O . PRO A 1 190 ? -9.445 -3.973 -18.156 1 93.44 190 PRO A O 1
ATOM 1387 N N . ALA A 1 191 ? -7.566 -4.629 -19.141 1 92.69 191 ALA A N 1
ATOM 1388 C CA . ALA A 1 191 ? -8.273 -5.344 -20.203 1 92.69 191 ALA A CA 1
ATOM 1389 C C . ALA A 1 191 ? -9.047 -6.539 -19.641 1 92.69 191 ALA A C 1
ATOM 1391 O O . ALA A 1 191 ? -9.961 -7.051 -20.281 1 92.69 191 ALA A O 1
ATOM 1392 N N . PHE A 1 192 ? -8.703 -6.988 -18.438 1 92.31 192 PHE A N 1
ATOM 1393 C CA . PHE A 1 192 ? -9.312 -8.18 -17.875 1 92.31 192 PHE A CA 1
ATOM 1394 C C . PHE A 1 192 ? -10.305 -7.809 -16.781 1 92.31 192 PHE A C 1
ATOM 1396 O O . PHE A 1 192 ? -10.797 -8.68 -16.047 1 92.31 192 PHE A O 1
ATOM 1403 N N . ALA A 1 193 ? -10.617 -6.512 -16.594 1 90.19 193 ALA A N 1
ATOM 1404 C CA . ALA A 1 193 ? -11.453 -6.02 -15.508 1 90.19 193 ALA A CA 1
ATOM 1405 C C . ALA A 1 193 ? -12.836 -6.652 -15.547 1 90.19 193 ALA A C 1
ATOM 1407 O O . ALA A 1 193 ? -13.469 -6.852 -14.508 1 90.19 193 ALA A O 1
ATOM 1408 N N . ALA A 1 194 ? -13.258 -7.004 -16.734 1 83.88 194 ALA A N 1
ATOM 1409 C CA . ALA A 1 194 ? -14.617 -7.52 -16.891 1 83.88 194 ALA A CA 1
ATOM 1410 C C . ALA A 1 194 ? -14.633 -9.039 -16.797 1 83.88 194 ALA A C 1
ATOM 1412 O O . ALA A 1 194 ? -15.695 -9.664 -16.906 1 83.88 194 ALA A O 1
ATOM 1413 N N . SER A 1 195 ? -13.516 -9.57 -16.562 1 81.88 195 SER A N 1
ATOM 1414 C CA . SER A 1 195 ? -13.453 -11.031 -16.469 1 81.88 195 SER A CA 1
ATOM 1415 C C . SER A 1 195 ? -14.164 -11.539 -15.227 1 81.88 195 SER A C 1
ATOM 1417 O O . SER A 1 195 ? -13.883 -11.078 -14.117 1 81.88 195 SER A O 1
ATOM 1419 N N . ARG A 1 196 ? -15.227 -12.391 -15.266 1 69.94 196 ARG A N 1
ATOM 1420 C CA . ARG A 1 196 ? -15.977 -12.922 -14.125 1 69.94 196 ARG A CA 1
ATOM 1421 C C . ARG A 1 196 ? -16 -14.445 -14.156 1 69.94 196 ARG A C 1
ATOM 1423 O O . ARG A 1 196 ? -16.094 -15.086 -13.109 1 69.94 196 ARG A O 1
ATOM 1430 N N . GLY A 1 197 ? -15.781 -15 -15.406 1 70.38 197 GLY A N 1
ATOM 1431 C CA . GLY A 1 197 ? -15.875 -16.438 -15.586 1 70.38 197 GLY A CA 1
ATOM 1432 C C . GLY A 1 197 ? -14.539 -17.094 -15.914 1 70.38 197 GLY A C 1
ATOM 1433 O O . GLY A 1 197 ? -13.492 -16.625 -15.461 1 70.38 197 GLY A O 1
ATOM 1434 N N . ARG A 1 198 ? -14.797 -18.312 -16.484 1 77.56 198 ARG A N 1
ATOM 1435 C CA . ARG A 1 198 ? -13.617 -19.094 -16.812 1 77.56 198 ARG A CA 1
ATOM 1436 C C . ARG A 1 198 ? -12.859 -18.484 -17.984 1 77.56 198 ARG A C 1
ATOM 1438 O O . ARG A 1 198 ? -13.438 -18.25 -19.047 1 77.56 198 ARG A O 1
ATOM 1445 N N . VAL A 1 199 ? -11.648 -17.938 -17.656 1 80.81 199 VAL A N 1
ATOM 1446 C CA . VAL A 1 199 ? -10.719 -17.469 -18.688 1 80.81 199 VAL A CA 1
ATOM 1447 C C . VAL A 1 199 ? -9.891 -18.625 -19.219 1 80.81 199 VAL A C 1
ATOM 1449 O O . VAL A 1 199 ? -9.391 -19.438 -18.438 1 80.81 199 VAL A O 1
ATOM 1452 N N . GLY A 1 200 ? -9.852 -18.797 -20.516 1 79.75 200 GLY A N 1
ATOM 1453 C CA . GLY A 1 200 ? -9.023 -19.828 -21.109 1 79.75 200 GLY A CA 1
ATOM 1454 C C . GLY A 1 200 ? -7.535 -19.594 -20.906 1 79.75 200 GLY A C 1
ATOM 1455 O O . GLY A 1 200 ? -7.039 -18.5 -21.172 1 79.75 200 GLY A O 1
ATOM 1456 N N . GLY A 1 201 ? -6.895 -20.625 -20.469 1 84.31 201 GLY A N 1
ATOM 1457 C CA . GLY A 1 201 ? -5.465 -20.516 -20.234 1 84.31 201 GLY A CA 1
ATOM 1458 C C . GLY A 1 201 ? -4.668 -20.203 -21.484 1 84.31 201 GLY A C 1
ATOM 1459 O O . GLY A 1 201 ? -3.787 -19.344 -21.453 1 84.31 201 GLY A O 1
ATOM 1460 N N . GLY A 1 202 ? -5 -20.906 -22.469 1 84.12 202 GLY A N 1
ATOM 1461 C CA . GLY A 1 202 ? -4.324 -20.656 -23.734 1 84.12 202 GLY A CA 1
ATOM 1462 C C . GLY A 1 202 ? -4.582 -19.266 -24.297 1 84.12 202 GLY A C 1
ATOM 1463 O O . GLY A 1 202 ? -3.652 -18.594 -24.734 1 84.12 202 GLY A O 1
ATOM 1464 N N . ALA A 1 203 ? -5.773 -18.891 -24.25 1 83.75 203 ALA A N 1
ATOM 1465 C CA . ALA A 1 203 ? -6.156 -17.562 -24.734 1 83.75 203 ALA A CA 1
ATOM 1466 C C . ALA A 1 203 ? -5.461 -16.469 -23.938 1 83.75 203 ALA A C 1
ATOM 1468 O O . ALA A 1 203 ? -4.992 -15.477 -24.5 1 83.75 203 ALA A O 1
ATOM 1469 N N . LEU A 1 204 ? -5.414 -16.609 -22.656 1 91.44 204 LEU A N 1
ATOM 1470 C CA . LEU A 1 204 ? -4.711 -15.656 -21.797 1 91.44 204 LEU A CA 1
ATOM 1471 C C . LEU A 1 204 ? -3.25 -15.531 -22.203 1 91.44 204 LEU A C 1
ATOM 1473 O O . LEU A 1 204 ? -2.764 -14.422 -22.469 1 91.44 204 LEU A O 1
ATOM 1477 N N . GLU A 1 205 ? -2.662 -16.641 -22.344 1 92.25 205 GLU A N 1
ATOM 1478 C CA . GLU A 1 205 ? -1.237 -16.656 -22.656 1 92.25 205 GLU A CA 1
ATOM 1479 C C . GLU A 1 205 ? -0.963 -15.984 -24 1 92.25 205 GLU A C 1
ATOM 1481 O O . GLU A 1 205 ? -0.041 -15.18 -24.125 1 92.25 205 GLU A O 1
ATOM 1486 N N . GLU A 1 206 ? -1.764 -16.25 -24.938 1 89.62 206 GLU A N 1
ATOM 1487 C CA . GLU A 1 206 ? -1.56 -15.727 -26.281 1 89.62 206 GLU A CA 1
ATOM 1488 C C . GLU A 1 206 ? -1.811 -14.219 -26.328 1 89.62 206 GLU A C 1
ATOM 1490 O O . GLU A 1 206 ? -1.266 -13.523 -27.188 1 89.62 206 GLU A O 1
ATOM 1495 N N . SER A 1 207 ? -2.584 -13.75 -25.484 1 93.94 207 SER A N 1
ATOM 1496 C CA . SER A 1 207 ? -2.973 -12.344 -25.5 1 93.94 207 SER A CA 1
ATOM 1497 C C . SER A 1 207 ? -1.94 -11.477 -24.797 1 93.94 207 SER A C 1
ATOM 1499 O O . SER A 1 207 ? -1.954 -10.25 -24.938 1 93.94 207 SER A O 1
ATOM 1501 N N . LEU A 1 208 ? -1.031 -12.07 -24.062 1 97.12 208 LEU A N 1
ATOM 1502 C CA . LEU A 1 208 ? -0.093 -11.32 -23.234 1 97.12 208 LEU A CA 1
ATOM 1503 C C . LEU A 1 208 ? 1.197 -11.031 -24 1 97.12 208 LEU A C 1
ATOM 1505 O O . LEU A 1 208 ? 1.565 -11.781 -24.906 1 97.12 208 LEU A O 1
ATOM 1509 N N . PRO A 1 209 ? 1.9 -9.93 -23.609 1 96.19 209 PRO A N 1
ATOM 1510 C CA . PRO A 1 209 ? 3.225 -9.68 -24.188 1 96.19 209 PRO A CA 1
ATOM 1511 C C . PRO A 1 209 ? 4.211 -10.812 -23.922 1 96.19 209 PRO A C 1
ATOM 1513 O O . PRO A 1 209 ? 4.203 -11.398 -22.828 1 96.19 209 PRO A O 1
ATOM 1516 N N . GLU A 1 210 ? 5.004 -11.133 -24.891 1 95.25 210 GLU A N 1
ATOM 1517 C CA . GLU A 1 210 ? 6.113 -12.062 -24.75 1 95.25 210 GLU A CA 1
ATOM 1518 C C . GLU A 1 210 ? 7.445 -11.328 -24.625 1 95.25 210 GLU A C 1
ATOM 1520 O O . GLU A 1 210 ? 7.82 -10.57 -25.531 1 95.25 210 GLU A O 1
ATOM 1525 N N . LEU A 1 211 ? 8.102 -11.484 -23.484 1 92.06 211 LEU A N 1
ATOM 1526 C CA . LEU A 1 211 ? 9.391 -10.859 -23.203 1 92.06 211 LEU A CA 1
ATOM 1527 C C . LEU A 1 211 ? 10.375 -11.883 -22.641 1 92.06 211 LEU A C 1
ATOM 1529 O O . LEU A 1 211 ? 10.109 -12.508 -21.609 1 92.06 211 LEU A O 1
ATOM 1533 N N . HIS A 1 212 ? 11.531 -12.039 -23.25 1 90.38 212 HIS A N 1
ATOM 1534 C CA . HIS A 1 212 ? 12.578 -12.93 -22.75 1 90.38 212 HIS A CA 1
ATOM 1535 C C . HIS A 1 212 ? 12.047 -14.336 -22.516 1 90.38 212 HIS A C 1
ATOM 1537 O O . HIS A 1 212 ? 12.258 -14.914 -21.438 1 90.38 212 HIS A O 1
ATOM 1543 N N . ALA A 1 213 ? 11.242 -14.797 -23.391 1 90.44 213 ALA A N 1
ATOM 1544 C CA . ALA A 1 213 ? 10.695 -16.156 -23.391 1 90.44 213 ALA A CA 1
ATOM 1545 C C . ALA A 1 213 ? 9.656 -16.328 -22.297 1 90.44 213 ALA A C 1
ATOM 1547 O O . ALA A 1 213 ? 9.281 -17.453 -21.953 1 90.44 213 ALA A O 1
ATOM 1548 N N . LEU A 1 214 ? 9.219 -15.164 -21.703 1 93.25 214 LEU A N 1
ATOM 1549 C CA . LEU A 1 214 ? 8.172 -15.117 -20.688 1 93.25 214 LEU A CA 1
ATOM 1550 C C . LEU A 1 214 ? 6.902 -14.484 -21.234 1 93.25 214 LEU A C 1
ATOM 1552 O O . LEU A 1 214 ? 6.961 -13.688 -22.188 1 93.25 214 LEU A O 1
ATOM 1556 N N . ARG A 1 215 ? 5.805 -14.977 -20.75 1 96.62 215 ARG A N 1
ATOM 1557 C CA . ARG A 1 215 ? 4.609 -14.148 -20.859 1 96.62 215 ARG A CA 1
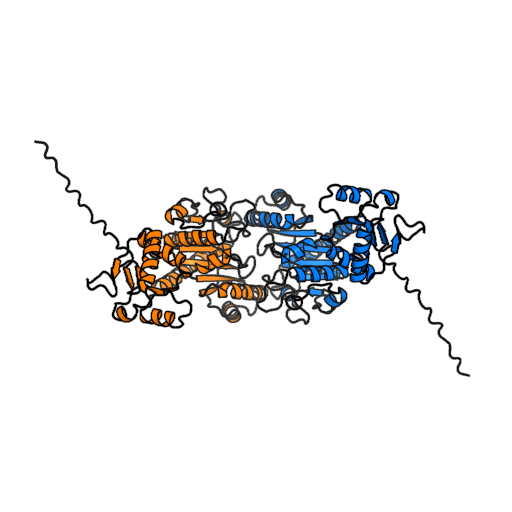ATOM 1558 C C . ARG A 1 215 ? 4.457 -13.242 -19.641 1 96.62 215 ARG A C 1
ATOM 1560 O O . ARG A 1 215 ? 4.711 -13.672 -18.5 1 96.62 215 ARG A O 1
ATOM 1567 N N . VAL A 1 216 ? 4.113 -11.969 -19.906 1 97.56 216 VAL A N 1
ATOM 1568 C CA . VAL A 1 216 ? 4.113 -10.992 -18.812 1 97.56 216 VAL A CA 1
ATOM 1569 C C . VAL A 1 216 ? 2.758 -10.289 -18.75 1 97.56 216 VAL A C 1
ATOM 1571 O O . VAL A 1 216 ? 2.273 -9.773 -19.766 1 97.56 216 VAL A O 1
ATOM 1574 N N . LEU A 1 217 ? 2.105 -10.352 -17.594 1 97.69 217 LEU A N 1
ATOM 1575 C CA . LEU A 1 217 ? 0.92 -9.547 -17.328 1 97.69 217 LEU A CA 1
ATOM 1576 C C . LEU A 1 217 ? 1.252 -8.383 -16.406 1 97.69 217 LEU A C 1
ATOM 1578 O O . LEU A 1 217 ? 1.499 -8.586 -15.211 1 97.69 217 LEU A O 1
ATOM 1582 N N . SER A 1 218 ? 1.331 -7.219 -16.969 1 96.75 218 SER A N 1
ATOM 1583 C CA . SER A 1 218 ? 1.627 -5.992 -16.234 1 96.75 218 SER A CA 1
ATOM 1584 C C . SER A 1 218 ? 0.463 -5.012 -16.297 1 96.75 218 SER A C 1
ATOM 1586 O O . SER A 1 218 ? -0.604 -5.344 -16.828 1 96.75 218 SER A O 1
ATOM 1588 N N . TRP A 1 219 ? 0.625 -3.869 -15.672 1 95.25 219 TRP A N 1
ATOM 1589 C CA . TRP A 1 219 ? -0.345 -2.781 -15.742 1 95.25 219 TRP A CA 1
ATOM 1590 C C . TRP A 1 219 ? -0.06 -1.874 -16.938 1 95.25 219 TRP A C 1
ATOM 1592 O O . TRP A 1 219 ? 1.066 -1.829 -17.438 1 95.25 219 TRP A O 1
ATOM 1602 N N . ASP A 1 220 ? -1.058 -1.206 -17.359 1 92.12 220 ASP A N 1
ATOM 1603 C CA . ASP A 1 220 ? -0.835 -0.235 -18.438 1 92.12 220 ASP A CA 1
ATOM 1604 C C . ASP A 1 220 ? -0.378 1.107 -17.875 1 92.12 220 ASP A C 1
ATOM 1606 O O . ASP A 1 220 ? 0.12 1.175 -16.734 1 92.12 220 ASP A O 1
ATOM 1610 N N . ARG A 1 221 ? -0.419 2.137 -18.688 1 88.94 221 ARG A N 1
ATOM 1611 C CA . ARG A 1 221 ? 0.079 3.445 -18.266 1 88.94 221 ARG A CA 1
ATOM 1612 C C . ARG A 1 221 ? -1.072 4.387 -17.922 1 88.94 221 ARG A C 1
ATOM 1614 O O . ARG A 1 221 ? -0.892 5.605 -17.891 1 88.94 221 ARG A O 1
ATOM 1621 N N . GLY A 1 222 ? -2.197 3.783 -17.688 1 87.44 222 GLY A N 1
ATOM 1622 C CA . GLY A 1 222 ? -3.352 4.574 -17.297 1 87.44 222 GLY A CA 1
ATOM 1623 C C . GLY A 1 222 ? -3.438 4.789 -15.797 1 87.44 222 GLY A C 1
ATOM 1624 O O . GLY A 1 222 ? -2.473 4.539 -15.07 1 87.44 222 GLY A O 1
ATOM 1625 N N . ASP A 1 223 ? -4.602 5.285 -15.352 1 82.31 223 ASP A N 1
ATOM 1626 C CA . ASP A 1 223 ? -4.754 5.672 -13.953 1 82.31 223 ASP A CA 1
ATOM 1627 C C . ASP A 1 223 ? -5.477 4.59 -13.156 1 82.31 223 ASP A C 1
ATOM 1629 O O . ASP A 1 223 ? -5.621 4.699 -11.938 1 82.31 223 ASP A O 1
ATOM 1633 N N . THR A 1 224 ? -5.766 3.551 -13.812 1 84.56 224 THR A N 1
ATOM 1634 C CA . THR A 1 224 ? -6.457 2.471 -13.117 1 84.56 224 THR A CA 1
ATOM 1635 C C . THR A 1 224 ? -5.508 1.739 -12.172 1 84.56 224 THR A C 1
ATOM 1637 O O . THR A 1 224 ? -4.418 1.328 -12.57 1 84.56 224 THR A O 1
ATOM 1640 N N . VAL A 1 225 ? -6.035 1.627 -10.906 1 82.56 225 VAL A N 1
ATOM 1641 C CA . VAL A 1 225 ? -5.129 1.022 -9.938 1 82.56 225 VAL A CA 1
ATOM 1642 C C . VAL A 1 225 ? -5.781 -0.218 -9.328 1 82.56 225 VAL A C 1
ATOM 1644 O O . VAL A 1 225 ? -5.273 -0.774 -8.352 1 82.56 225 VAL A O 1
ATOM 1647 N N . ALA A 1 226 ? -6.895 -0.615 -9.938 1 86.81 226 ALA A N 1
ATOM 1648 C CA . ALA A 1 226 ? -7.527 -1.806 -9.383 1 86.81 226 ALA A CA 1
ATOM 1649 C C . ALA A 1 226 ? -8.359 -2.531 -10.438 1 86.81 226 ALA A C 1
ATOM 1651 O O . ALA A 1 226 ? -8.922 -1.899 -11.336 1 86.81 226 ALA A O 1
ATOM 1652 N N . VAL A 1 227 ? -8.289 -3.818 -10.383 1 91.38 227 VAL A N 1
ATOM 1653 C CA . VAL A 1 227 ? -9.219 -4.707 -11.07 1 91.38 227 VAL A CA 1
ATOM 1654 C C . VAL A 1 227 ? -10.031 -5.5 -10.047 1 91.38 227 VAL A C 1
ATOM 1656 O O . VAL A 1 227 ? -9.547 -5.781 -8.953 1 91.38 227 VAL A O 1
ATOM 1659 N N . PRO A 1 228 ? -11.289 -5.789 -10.422 1 92.44 228 PRO A N 1
ATOM 1660 C CA . PRO A 1 228 ? -12.117 -6.527 -9.469 1 92.44 228 PRO A CA 1
ATOM 1661 C C . PRO A 1 228 ? -11.461 -7.828 -9 1 92.44 228 PRO A C 1
ATOM 1663 O O . PRO A 1 228 ? -10.828 -8.523 -9.797 1 92.44 228 PRO A O 1
ATOM 1666 N N . PRO A 1 229 ? -11.648 -8.125 -7.723 1 92.94 229 PRO A N 1
ATOM 1667 C CA . PRO A 1 229 ? -11.047 -9.344 -7.176 1 92.94 229 PRO A CA 1
ATOM 1668 C C . PRO A 1 229 ? -11.414 -10.594 -7.969 1 92.94 229 PRO A C 1
ATOM 1670 O O . PRO A 1 229 ? -10.586 -11.484 -8.141 1 92.94 229 PRO A O 1
ATOM 1673 N N . GLN A 1 230 ? -12.609 -10.609 -8.516 1 87.81 230 GLN A N 1
ATOM 1674 C CA . GLN A 1 230 ? -13.047 -11.766 -9.289 1 87.81 230 GLN A CA 1
ATOM 1675 C C . GLN A 1 230 ? -12.242 -11.914 -10.57 1 87.81 230 GLN A C 1
ATOM 1677 O O . GLN A 1 230 ? -11.961 -13.023 -11.016 1 87.81 230 GLN A O 1
ATOM 1682 N N . ALA A 1 231 ? -11.891 -10.781 -11.094 1 91.12 231 ALA A N 1
ATOM 1683 C CA . ALA A 1 231 ? -11.07 -10.797 -12.297 1 91.12 231 ALA A CA 1
ATOM 1684 C C . ALA A 1 231 ? -9.664 -11.305 -11.992 1 91.12 231 ALA A C 1
ATOM 1686 O O . ALA A 1 231 ? -9.102 -12.094 -12.758 1 91.12 231 ALA A O 1
ATOM 1687 N N . VAL A 1 232 ? -9.117 -10.906 -10.875 1 95.31 232 VAL A N 1
ATOM 1688 C CA . VAL A 1 232 ? -7.805 -11.391 -10.445 1 95.31 232 VAL A CA 1
ATOM 1689 C C . VAL A 1 232 ? -7.844 -12.906 -10.258 1 95.31 232 VAL A C 1
ATOM 1691 O O . VAL A 1 232 ? -6.961 -13.617 -10.742 1 95.31 232 VAL A O 1
ATOM 1694 N N . ARG A 1 233 ? -8.859 -13.359 -9.641 1 91.81 233 ARG A N 1
ATOM 1695 C CA . ARG A 1 233 ? -9.047 -14.789 -9.398 1 91.81 233 ARG A CA 1
ATOM 1696 C C . ARG A 1 233 ? -9.094 -15.562 -10.711 1 91.81 233 ARG A C 1
ATOM 1698 O O . ARG A 1 233 ? -8.383 -16.562 -10.867 1 91.81 233 ARG A O 1
ATOM 1705 N N . ALA A 1 234 ? -9.836 -15.055 -11.609 1 87.12 234 ALA A N 1
ATOM 1706 C CA . ALA A 1 234 ? -10.039 -15.734 -12.891 1 87.12 234 ALA A CA 1
ATOM 1707 C C . ALA A 1 234 ? -8.75 -15.766 -13.703 1 87.12 234 ALA A C 1
ATOM 1709 O O . ALA A 1 234 ? -8.398 -16.797 -14.273 1 87.12 234 ALA A O 1
ATOM 1710 N N . VAL A 1 235 ? -8.062 -14.688 -13.734 1 93.75 235 VAL A N 1
ATOM 1711 C CA . VAL A 1 235 ? -6.859 -14.555 -14.555 1 93.75 235 VAL A CA 1
ATOM 1712 C C . VAL A 1 235 ? -5.75 -15.445 -13.992 1 93.75 235 VAL A C 1
ATOM 1714 O O . VAL A 1 235 ? -5.086 -16.172 -14.742 1 93.75 235 VAL A O 1
ATOM 1717 N N . LEU A 1 236 ? -5.566 -15.445 -12.695 1 95.38 236 LEU A N 1
ATOM 1718 C CA . LEU A 1 236 ? -4.52 -16.266 -12.094 1 95.38 236 LEU A CA 1
ATOM 1719 C C . LEU A 1 236 ? -4.852 -17.75 -12.219 1 95.38 236 LEU A C 1
ATOM 1721 O O . LEU A 1 236 ? -3.959 -18.562 -12.453 1 95.38 236 LEU A O 1
ATOM 1725 N N . ALA A 1 237 ? -6.098 -18.047 -12.125 1 90 237 ALA A N 1
ATOM 1726 C CA . ALA A 1 237 ? -6.516 -19.438 -12.328 1 90 237 ALA A CA 1
ATOM 1727 C C . ALA A 1 237 ? -6.199 -19.891 -13.75 1 90 237 ALA A C 1
ATOM 1729 O O . ALA A 1 237 ? -5.703 -21 -13.961 1 90 237 ALA A O 1
ATOM 1730 N N . ALA A 1 238 ? -6.492 -19.078 -14.648 1 89.25 238 ALA A N 1
ATOM 1731 C CA . ALA A 1 238 ? -6.207 -19.375 -16.047 1 89.25 238 ALA A CA 1
ATOM 1732 C C . ALA A 1 238 ? -4.711 -19.562 -16.281 1 89.25 238 ALA A C 1
ATOM 1734 O O . ALA A 1 238 ? -4.297 -20.484 -17 1 89.25 238 ALA A O 1
ATOM 1735 N N . ALA A 1 239 ? -3.955 -18.75 -15.664 1 93.88 239 ALA A N 1
ATOM 1736 C CA . ALA A 1 239 ? -2.5 -18.844 -15.773 1 93.88 239 ALA A CA 1
ATOM 1737 C C . ALA A 1 239 ? -1.987 -20.172 -15.25 1 93.88 239 ALA A C 1
ATOM 1739 O O . ALA A 1 239 ? -1.122 -20.797 -15.875 1 93.88 239 ALA A O 1
ATOM 1740 N N . ARG A 1 240 ? -2.51 -20.609 -14.234 1 92.88 240 ARG A N 1
ATOM 1741 C CA . ARG A 1 240 ? -2.061 -21.844 -13.586 1 92.88 240 ARG A CA 1
ATOM 1742 C C . ARG A 1 240 ? -2.449 -23.078 -14.398 1 92.88 240 ARG A C 1
ATOM 1744 O O . ARG A 1 240 ? -1.754 -24.094 -14.367 1 92.88 240 ARG A O 1
ATOM 1751 N N . ARG A 1 241 ? -3.475 -22.969 -15.172 1 84.81 241 ARG A N 1
ATOM 1752 C CA . ARG A 1 241 ? -3.99 -24.109 -15.93 1 84.81 241 ARG A CA 1
ATOM 1753 C C . ARG A 1 241 ? -3.047 -24.484 -17.062 1 84.81 241 ARG A C 1
ATOM 1755 O O . ARG A 1 241 ? -3.121 -25.594 -17.609 1 84.81 241 ARG A O 1
ATOM 1762 N N . ARG A 1 242 ? -2.193 -23.625 -17.422 1 84.12 242 ARG A N 1
ATOM 1763 C CA . ARG A 1 242 ? -1.282 -23.891 -18.531 1 84.12 242 ARG A CA 1
ATOM 1764 C C . ARG A 1 242 ? -0.058 -24.672 -18.062 1 84.12 242 ARG A C 1
ATOM 1766 O O . ARG A 1 242 ? 0.75 -25.125 -18.875 1 84.12 242 ARG A O 1
ATOM 1773 N N . GLY A 1 243 ? 0.013 -24.859 -16.797 1 87.88 243 GLY A N 1
ATOM 1774 C CA . GLY A 1 243 ? 1.16 -25.578 -16.25 1 87.88 243 GLY A CA 1
ATOM 1775 C C . GLY A 1 243 ? 2.424 -24.734 -16.219 1 87.88 243 GLY A C 1
ATOM 1776 O O . GLY A 1 243 ? 2.369 -23.516 -16.406 1 87.88 243 GLY A O 1
ATOM 1777 N N . GLY A 1 244 ? 3.484 -25.344 -15.789 1 93.5 244 GLY A N 1
ATOM 1778 C CA . GLY A 1 244 ? 4.746 -24.625 -15.703 1 93.5 244 GLY A CA 1
ATOM 1779 C C . GLY A 1 244 ? 4.895 -23.844 -14.414 1 93.5 244 GLY A C 1
ATOM 1780 O O . GLY A 1 244 ? 4.707 -24.391 -13.32 1 93.5 244 GLY A O 1
ATOM 1781 N N . ALA A 1 245 ? 5.297 -22.578 -14.625 1 96.69 245 ALA A N 1
ATOM 1782 C CA . ALA A 1 245 ? 5.535 -21.719 -13.469 1 96.69 245 ALA A CA 1
ATOM 1783 C C . ALA A 1 245 ? 4.809 -20.391 -13.609 1 96.69 245 ALA A C 1
ATOM 1785 O O . ALA A 1 245 ? 4.762 -19.812 -14.703 1 96.69 245 ALA A O 1
ATOM 1786 N N . VAL A 1 246 ? 4.219 -19.953 -12.555 1 98 246 VAL A N 1
ATOM 1787 C CA . VAL A 1 246 ? 3.66 -18.609 -12.445 1 98 246 VAL A CA 1
ATOM 1788 C C . VAL A 1 246 ? 4.348 -17.859 -11.312 1 98 246 VAL A C 1
ATOM 1790 O O . VAL A 1 246 ? 4.438 -18.359 -10.188 1 98 246 VAL A O 1
ATOM 1793 N N . VAL A 1 247 ? 4.945 -16.734 -11.602 1 98.69 247 VAL A N 1
ATOM 1794 C CA . VAL A 1 247 ? 5.555 -15.875 -10.594 1 98.69 247 VAL A CA 1
ATOM 1795 C C . VAL A 1 247 ? 4.73 -14.602 -10.438 1 98.69 247 VAL A C 1
ATOM 1797 O O . VAL A 1 247 ? 4.461 -13.906 -11.422 1 98.69 247 VAL A O 1
ATOM 1800 N N . VAL A 1 248 ? 4.312 -14.266 -9.242 1 98.75 248 VAL A N 1
ATOM 1801 C CA . VAL A 1 248 ? 3.465 -13.102 -8.977 1 98.75 248 VAL A CA 1
ATOM 1802 C C . VAL A 1 248 ? 4.211 -12.102 -8.102 1 98.75 248 VAL A C 1
ATOM 1804 O O . VAL A 1 248 ? 4.613 -12.43 -6.98 1 98.75 248 VAL A O 1
ATOM 1807 N N . ASP A 1 249 ? 4.465 -10.906 -8.594 1 98.44 249 ASP A N 1
ATOM 1808 C CA . ASP A 1 249 ? 4.977 -9.789 -7.809 1 98.44 249 ASP A CA 1
ATOM 1809 C C . ASP A 1 249 ? 3.859 -9.117 -7.02 1 98.44 249 ASP A C 1
ATOM 1811 O O . ASP A 1 249 ? 3.039 -8.391 -7.594 1 98.44 249 ASP A O 1
ATOM 1815 N N . LEU A 1 250 ? 3.861 -9.297 -5.746 1 98.31 250 LEU A N 1
ATOM 1816 C CA . LEU A 1 250 ? 2.742 -8.883 -4.902 1 98.31 250 LEU A CA 1
ATOM 1817 C C . LEU A 1 250 ? 3.088 -7.625 -4.121 1 98.31 250 LEU A C 1
ATOM 1819 O O . LEU A 1 250 ? 4.227 -7.453 -3.68 1 98.31 250 LEU A O 1
ATOM 1823 N N . PRO A 1 251 ? 2.078 -6.746 -3.941 1 96.69 251 PRO A N 1
ATOM 1824 C CA . PRO A 1 251 ? 2.268 -5.617 -3.027 1 96.69 251 PRO A CA 1
ATOM 1825 C C . PRO A 1 251 ? 2.203 -6.031 -1.559 1 96.69 251 PRO A C 1
ATOM 1827 O O . PRO A 1 251 ? 1.846 -7.172 -1.25 1 96.69 251 PRO A O 1
ATOM 1830 N N . ARG A 1 252 ? 2.572 -5.133 -0.688 1 96.19 252 ARG A N 1
ATOM 1831 C CA . ARG A 1 252 ? 2.621 -5.418 0.742 1 96.19 252 ARG A CA 1
ATOM 1832 C C . ARG A 1 252 ? 1.228 -5.371 1.357 1 96.19 252 ARG A C 1
ATOM 1834 O O . ARG A 1 252 ? 0.91 -6.164 2.248 1 96.19 252 ARG A O 1
ATOM 1841 N N . ARG A 1 253 ? 0.437 -4.48 0.93 1 93 253 ARG A N 1
ATOM 1842 C CA . ARG A 1 253 ? -0.913 -4.367 1.473 1 93 253 ARG A CA 1
ATOM 1843 C C . ARG A 1 253 ? -1.825 -5.449 0.903 1 93 253 ARG A C 1
ATOM 1845 O O . ARG A 1 253 ? -1.939 -5.594 -0.316 1 93 253 ARG A O 1
ATOM 1852 N N . VAL A 1 254 ? -2.516 -6.121 1.763 1 93 254 VAL A N 1
ATOM 1853 C CA . VAL A 1 254 ? -3.375 -7.223 1.347 1 93 254 VAL A CA 1
ATOM 1854 C C . VAL A 1 254 ? -4.824 -6.746 1.267 1 93 254 VAL A C 1
ATOM 1856 O O . VAL A 1 254 ? -5.562 -6.824 2.25 1 93 254 VAL A O 1
ATOM 1859 N N . ASP A 1 255 ? -5.199 -6.293 0.177 1 90.25 255 ASP A N 1
ATOM 1860 C CA . ASP A 1 255 ? -6.613 -6.012 -0.065 1 90.25 255 ASP A CA 1
ATOM 1861 C C . ASP A 1 255 ? -7.309 -7.219 -0.691 1 90.25 255 ASP A C 1
ATOM 1863 O O . ASP A 1 255 ? -6.742 -8.312 -0.744 1 90.25 255 ASP A O 1
ATOM 1867 N N . GLU A 1 256 ? -8.531 -7.07 -1.188 1 90 256 GLU A N 1
ATOM 1868 C CA . GLU A 1 256 ? -9.312 -8.203 -1.667 1 90 256 GLU A CA 1
ATOM 1869 C C . GLU A 1 256 ? -8.68 -8.828 -2.91 1 90 256 GLU A C 1
ATOM 1871 O O . GLU A 1 256 ? -8.633 -10.055 -3.047 1 90 256 GLU A O 1
ATOM 1876 N N . GLY A 1 257 ? -8.211 -7.988 -3.807 1 92.81 257 GLY A N 1
ATOM 1877 C CA . GLY A 1 257 ? -7.547 -8.492 -5 1 92.81 257 GLY A CA 1
ATOM 1878 C C . GLY A 1 257 ? -6.285 -9.273 -4.695 1 92.81 257 GLY A C 1
ATOM 1879 O O . GLY A 1 257 ? -6.055 -10.344 -5.262 1 92.81 257 GLY A O 1
ATOM 1880 N N . VAL A 1 258 ? -5.527 -8.75 -3.795 1 95.44 258 VAL A N 1
ATOM 1881 C CA . VAL A 1 258 ? -4.277 -9.398 -3.402 1 95.44 258 VAL A CA 1
ATOM 1882 C C . VAL A 1 258 ? -4.582 -10.695 -2.658 1 95.44 258 VAL A C 1
ATOM 1884 O O . VAL A 1 258 ? -3.873 -11.695 -2.82 1 95.44 258 VAL A O 1
ATOM 1887 N N . ALA A 1 259 ? -5.621 -10.664 -1.869 1 93.94 259 ALA A N 1
ATOM 1888 C CA . ALA A 1 259 ? -6.035 -11.875 -1.172 1 93.94 259 ALA A CA 1
ATOM 1889 C C . ALA A 1 259 ? -6.391 -12.984 -2.162 1 93.94 259 ALA A C 1
ATOM 1891 O O . ALA A 1 259 ? -6.039 -14.148 -1.954 1 93.94 259 ALA A O 1
ATOM 1892 N N . GLU A 1 260 ? -7.09 -12.617 -3.238 1 91.19 260 GLU A N 1
ATOM 1893 C CA . GLU A 1 260 ? -7.422 -13.586 -4.281 1 91.19 260 GLU A CA 1
ATOM 1894 C C . GLU A 1 260 ? -6.16 -14.164 -4.914 1 91.19 260 GLU A C 1
ATOM 1896 O O . GLU A 1 260 ? -6.098 -15.367 -5.191 1 91.19 260 GLU A O 1
ATOM 1901 N N . ALA A 1 261 ? -5.191 -13.336 -5.145 1 96.81 261 ALA A N 1
ATOM 1902 C CA . ALA A 1 261 ? -3.922 -13.797 -5.699 1 96.81 261 ALA A CA 1
ATOM 1903 C C . ALA A 1 261 ? -3.199 -14.727 -4.73 1 96.81 261 ALA A C 1
ATOM 1905 O O . ALA A 1 261 ? -2.768 -15.82 -5.109 1 96.81 261 ALA A O 1
ATOM 1906 N N . LEU A 1 262 ? -3.148 -14.289 -3.463 1 95.38 262 LEU A N 1
ATOM 1907 C CA . LEU A 1 262 ? -2.439 -15.039 -2.436 1 95.38 262 LEU A CA 1
ATOM 1908 C C . LEU A 1 262 ? -3.055 -16.422 -2.258 1 95.38 262 LEU A C 1
ATOM 1910 O O . LEU A 1 262 ? -2.338 -17.406 -2.02 1 95.38 262 LEU A O 1
ATOM 1914 N N . ALA A 1 263 ? -4.332 -16.484 -2.434 1 91.44 263 ALA A N 1
ATOM 1915 C CA . ALA A 1 263 ? -5.047 -17.75 -2.256 1 91.44 263 ALA A CA 1
ATOM 1916 C C . ALA A 1 263 ? -4.621 -18.781 -3.305 1 91.44 263 ALA A C 1
ATOM 1918 O O . ALA A 1 263 ? -4.824 -19.984 -3.127 1 91.44 263 ALA A O 1
ATOM 1919 N N . GLN A 1 264 ? -4.027 -18.328 -4.363 1 92.75 264 GLN A N 1
ATOM 1920 C CA . GLN A 1 264 ? -3.641 -19.219 -5.453 1 92.75 264 GLN A CA 1
ATOM 1921 C C . GLN A 1 264 ? -2.127 -19.406 -5.5 1 92.75 264 GLN A C 1
ATOM 1923 O O . GLN A 1 264 ? -1.6 -20.031 -6.426 1 92.75 264 GLN A O 1
ATOM 1928 N N . VAL A 1 265 ? -1.397 -18.859 -4.566 1 96.88 265 VAL A N 1
ATOM 1929 C CA . VAL A 1 265 ? 0.054 -18.984 -4.469 1 96.88 265 VAL A CA 1
ATOM 1930 C C . VAL A 1 265 ? 0.412 -20.25 -3.686 1 96.88 265 VAL A C 1
ATOM 1932 O O . VAL A 1 265 ? -0.171 -20.516 -2.635 1 96.88 265 VAL A O 1
ATOM 1935 N N . ASP A 1 266 ? 1.292 -21.031 -4.234 1 94.69 266 ASP A N 1
ATOM 1936 C CA . ASP A 1 266 ? 1.733 -22.25 -3.553 1 94.69 266 ASP A CA 1
ATOM 1937 C C . ASP A 1 266 ? 2.803 -21.938 -2.508 1 94.69 266 ASP A C 1
ATOM 1939 O O . ASP A 1 266 ? 2.783 -22.5 -1.408 1 94.69 266 ASP A O 1
ATOM 1943 N N . VAL A 1 267 ? 3.779 -21.078 -2.885 1 97.38 267 VAL A N 1
ATOM 1944 C CA . VAL A 1 267 ? 4.879 -20.688 -2.002 1 97.38 267 VAL A CA 1
ATOM 1945 C C . VAL A 1 267 ? 5.113 -19.188 -2.1 1 97.38 267 VAL A C 1
ATOM 1947 O O . VAL A 1 267 ? 5.188 -18.625 -3.199 1 97.38 267 VAL A O 1
ATOM 1950 N N . GLY A 1 268 ? 5.137 -18.594 -0.963 1 98.38 268 GLY A N 1
ATOM 1951 C CA . GLY A 1 268 ? 5.473 -17.188 -0.897 1 98.38 268 GLY A CA 1
ATOM 1952 C C . GLY A 1 268 ? 6.91 -16.938 -0.477 1 98.38 268 GLY A C 1
ATOM 1953 O O . GLY A 1 268 ? 7.441 -17.641 0.383 1 98.38 268 GLY A O 1
ATOM 1954 N N . VAL A 1 269 ? 7.516 -15.93 -1.075 1 98.75 269 VAL A N 1
ATOM 1955 C CA . VAL A 1 269 ? 8.859 -15.484 -0.708 1 98.75 269 VAL A CA 1
ATOM 1956 C C . VAL A 1 269 ? 8.805 -14.047 -0.194 1 98.75 269 VAL A C 1
ATOM 1958 O O . VAL A 1 269 ? 8.43 -13.133 -0.932 1 98.75 269 VAL A O 1
ATOM 1961 N N . LEU A 1 270 ? 9.117 -13.875 1.047 1 98.69 270 LEU A N 1
ATOM 1962 C CA . LEU A 1 270 ? 9.195 -12.562 1.672 1 98.69 270 LEU A CA 1
ATOM 1963 C C . LEU A 1 270 ? 10.625 -12.031 1.649 1 98.69 270 LEU A C 1
ATOM 1965 O O . LEU A 1 270 ? 11.508 -12.57 2.332 1 98.69 270 LEU A O 1
ATOM 1969 N N . VAL A 1 271 ? 10.859 -10.977 0.885 1 98.12 271 VAL A N 1
ATOM 1970 C CA . VAL A 1 271 ? 12.195 -10.414 0.73 1 98.12 271 VAL A CA 1
ATOM 1971 C C . VAL A 1 271 ? 12.43 -9.344 1.795 1 98.12 271 VAL A C 1
ATOM 1973 O O . VAL A 1 271 ? 11.656 -8.391 1.907 1 98.12 271 VAL A O 1
ATOM 1976 N N . ILE A 1 272 ? 13.57 -9.438 2.539 1 97.25 272 ILE A N 1
ATOM 1977 C CA . ILE A 1 272 ? 13.773 -8.547 3.674 1 97.25 272 ILE A CA 1
ATOM 1978 C C . ILE A 1 272 ? 15.242 -8.141 3.746 1 97.25 272 ILE A C 1
ATOM 1980 O O . ILE A 1 272 ? 16.125 -8.984 3.889 1 97.25 272 ILE A O 1
ATOM 1984 N N . PRO A 1 273 ? 15.469 -6.812 3.639 1 94.06 273 PRO A N 1
ATOM 1985 C CA . PRO A 1 273 ? 16.812 -6.379 4.047 1 94.06 273 PRO A CA 1
ATOM 1986 C C . PRO A 1 273 ? 17.094 -6.664 5.516 1 94.06 273 PRO A C 1
ATOM 1988 O O . PRO A 1 273 ? 16.203 -6.566 6.355 1 94.06 273 PRO A O 1
ATOM 1991 N N . ALA A 1 274 ? 18.312 -6.914 5.836 1 92.88 274 ALA A N 1
ATOM 1992 C CA . ALA A 1 274 ? 18.703 -7.262 7.199 1 92.88 274 ALA A CA 1
ATOM 1993 C C . ALA A 1 274 ? 18.906 -6.012 8.055 1 92.88 274 ALA A C 1
ATOM 1995 O O . ALA A 1 274 ? 20 -5.762 8.555 1 92.88 274 ALA A O 1
ATOM 1996 N N . GLU A 1 275 ? 17.859 -5.312 8.234 1 91.06 275 GLU A N 1
ATOM 1997 C CA . GLU A 1 275 ? 17.781 -4.102 9.047 1 91.06 275 GLU A CA 1
ATOM 1998 C C . GLU A 1 275 ? 16.625 -4.168 10.031 1 91.06 275 GLU A C 1
ATOM 2000 O O . GLU A 1 275 ? 15.594 -4.773 9.742 1 91.06 275 GLU A O 1
ATOM 2005 N N . LEU A 1 276 ? 16.812 -3.527 11.148 1 89.19 276 LEU A N 1
ATOM 2006 C CA . LEU A 1 276 ? 15.828 -3.619 12.227 1 89.19 276 LEU A CA 1
ATOM 2007 C C . LEU A 1 276 ? 14.469 -3.094 11.766 1 89.19 276 LEU A C 1
ATOM 2009 O O . LEU A 1 276 ? 13.445 -3.754 11.961 1 89.19 276 LEU A O 1
ATOM 2013 N N . ARG A 1 277 ? 14.477 -1.956 11.172 1 91.25 277 ARG A N 1
ATOM 2014 C CA . ARG A 1 277 ? 13.219 -1.363 10.742 1 91.25 277 ARG A CA 1
ATOM 2015 C C . ARG A 1 277 ? 12.547 -2.217 9.672 1 91.25 277 ARG A C 1
ATOM 2017 O O . ARG A 1 277 ? 11.32 -2.312 9.625 1 91.25 277 ARG A O 1
ATOM 2024 N N . ALA A 1 278 ? 13.359 -2.816 8.836 1 94.5 278 ALA A N 1
ATOM 2025 C CA . ALA A 1 278 ? 12.828 -3.707 7.805 1 94.5 278 ALA A CA 1
ATOM 2026 C C . ALA A 1 278 ? 12.172 -4.938 8.43 1 94.5 278 ALA A C 1
ATOM 2028 O O . ALA A 1 278 ? 11.117 -5.379 7.98 1 94.5 278 ALA A O 1
ATOM 2029 N N . VAL A 1 279 ? 12.781 -5.461 9.422 1 94.88 279 VAL A N 1
ATOM 2030 C CA . VAL A 1 279 ? 12.242 -6.625 10.117 1 94.88 279 VAL A CA 1
ATOM 2031 C C . VAL A 1 279 ? 10.914 -6.262 10.781 1 94.88 279 VAL A C 1
ATOM 2033 O O . VAL A 1 279 ? 9.945 -7.023 10.703 1 94.88 279 VAL A O 1
ATOM 2036 N N . ALA A 1 280 ? 10.867 -5.094 11.344 1 93.19 280 ALA A N 1
ATOM 2037 C CA . ALA A 1 280 ? 9.625 -4.625 11.961 1 93.19 280 ALA A CA 1
ATOM 2038 C C . ALA A 1 280 ? 8.508 -4.496 10.93 1 93.19 280 ALA A C 1
ATOM 2040 O O . ALA A 1 280 ? 7.379 -4.922 11.18 1 93.19 280 ALA A O 1
ATOM 2041 N N . ALA A 1 281 ? 8.805 -3.939 9.859 1 95.62 281 ALA A N 1
ATOM 2042 C CA . ALA A 1 281 ? 7.84 -3.809 8.766 1 95.62 281 ALA A CA 1
ATOM 2043 C C . ALA A 1 281 ? 7.391 -5.18 8.266 1 95.62 281 ALA A C 1
ATOM 2045 O O . ALA A 1 281 ? 6.195 -5.422 8.086 1 95.62 281 ALA A O 1
ATOM 2046 N N . ALA A 1 282 ? 8.344 -6.02 8.086 1 97.31 282 ALA A N 1
ATOM 2047 C CA . ALA A 1 282 ? 8.094 -7.348 7.531 1 97.31 282 ALA A CA 1
ATOM 2048 C C . ALA A 1 282 ? 7.18 -8.164 8.445 1 97.31 282 ALA A C 1
ATOM 2050 O O . ALA A 1 282 ? 6.387 -8.977 7.969 1 97.31 282 ALA A O 1
ATOM 2051 N N . ARG A 1 283 ? 7.305 -7.992 9.68 1 95.62 283 ARG A N 1
ATOM 2052 C CA . ARG A 1 283 ? 6.477 -8.727 10.633 1 95.62 283 ARG A CA 1
ATOM 2053 C C . ARG A 1 283 ? 4.996 -8.477 10.375 1 95.62 283 ARG A C 1
ATOM 2055 O O . ARG A 1 283 ? 4.195 -9.414 10.367 1 95.62 283 ARG A O 1
ATOM 2062 N N . ARG A 1 284 ? 4.629 -7.305 10.148 1 94.25 284 ARG A N 1
ATOM 2063 C CA . ARG A 1 284 ? 3.232 -6.969 9.898 1 94.25 284 ARG A CA 1
ATOM 2064 C C . ARG A 1 284 ? 2.773 -7.516 8.547 1 94.25 284 ARG A C 1
ATOM 2066 O O . ARG A 1 284 ? 1.649 -8 8.422 1 94.25 284 ARG A O 1
ATOM 2073 N N . VAL A 1 285 ? 3.668 -7.402 7.602 1 96 285 VAL A N 1
ATOM 2074 C CA . VAL A 1 285 ? 3.359 -7.953 6.285 1 96 285 VAL A CA 1
ATOM 2075 C C . VAL A 1 285 ? 3.152 -9.461 6.395 1 96 285 VAL A C 1
ATOM 2077 O O . VAL A 1 285 ? 2.162 -10 5.891 1 96 285 VAL A O 1
ATOM 2080 N N . ALA A 1 286 ? 4.039 -10.094 7.07 1 96.44 286 ALA A N 1
ATOM 2081 C CA . ALA A 1 286 ? 3.986 -11.547 7.234 1 96.44 286 ALA A CA 1
ATOM 2082 C C . ALA A 1 286 ? 2.711 -11.977 7.953 1 96.44 286 ALA A C 1
ATOM 2084 O O . ALA A 1 286 ? 2.109 -13 7.605 1 96.44 286 ALA A O 1
ATOM 2085 N N . SER A 1 287 ? 2.338 -11.211 8.906 1 91.88 287 SER A N 1
ATOM 2086 C CA . SER A 1 287 ? 1.126 -11.531 9.656 1 91.88 287 SER A CA 1
ATOM 2087 C C . SER A 1 287 ? -0.102 -11.516 8.75 1 91.88 287 SER A C 1
ATOM 2089 O O . SER A 1 287 ? -0.902 -12.453 8.773 1 91.88 287 SER A O 1
ATOM 2091 N N . ALA A 1 288 ? -0.213 -10.531 7.938 1 90.94 288 ALA A N 1
ATOM 2092 C CA . ALA A 1 288 ? -1.355 -10.406 7.035 1 90.94 288 ALA A CA 1
ATOM 2093 C C . ALA A 1 288 ? -1.312 -11.477 5.945 1 90.94 288 ALA A C 1
ATOM 2095 O O . ALA A 1 288 ? -2.32 -12.133 5.668 1 90.94 288 ALA A O 1
ATOM 2096 N N . VAL A 1 289 ? -0.167 -11.688 5.375 1 94.69 289 VAL A N 1
ATOM 2097 C CA . VAL A 1 289 ? 0.011 -12.656 4.301 1 94.69 289 VAL A CA 1
ATOM 2098 C C . VAL A 1 289 ? -0.214 -14.07 4.836 1 94.69 289 VAL A C 1
ATOM 2100 O O . VAL A 1 289 ? -0.844 -14.898 4.176 1 94.69 289 VAL A O 1
ATOM 2103 N N . GLY A 1 290 ? 0.25 -14.281 6.004 1 91 290 GLY A N 1
ATOM 2104 C CA . GLY A 1 290 ? 0.161 -15.594 6.625 1 91 290 GLY A CA 1
ATOM 2105 C C . GLY A 1 290 ? -1.266 -16.031 6.906 1 91 290 GLY A C 1
ATOM 2106 O O . GLY A 1 290 ? -1.534 -17.219 7.098 1 91 290 GLY A O 1
ATOM 2107 N N . MET A 1 291 ? -2.16 -15.156 6.922 1 88.5 291 MET A N 1
ATOM 2108 C CA . MET A 1 291 ? -3.568 -15.484 7.137 1 88.5 291 MET A CA 1
ATOM 2109 C C . MET A 1 291 ? -4.156 -16.188 5.922 1 88.5 291 MET A C 1
ATOM 2111 O O . MET A 1 291 ? -5.172 -16.875 6.027 1 88.5 291 MET A O 1
ATOM 2115 N N . VAL A 1 292 ? -3.541 -15.984 4.781 1 85.88 292 VAL A N 1
ATOM 2116 C CA . VAL A 1 292 ? -4.094 -16.516 3.539 1 85.88 292 VAL A CA 1
ATOM 2117 C C . VAL A 1 292 ? -3.156 -17.562 2.963 1 85.88 292 VAL A C 1
ATOM 2119 O O . VAL A 1 292 ? -3.609 -18.594 2.441 1 85.88 292 VAL A O 1
ATOM 2122 N N . LEU A 1 293 ? -1.865 -17.391 3.148 1 90.56 293 LEU A N 1
ATOM 2123 C CA . LEU A 1 293 ? -0.843 -18.234 2.549 1 90.56 293 LEU A CA 1
ATOM 2124 C C . LEU A 1 293 ? -0.139 -19.062 3.613 1 90.56 293 LEU A C 1
ATOM 2126 O O . LEU A 1 293 ? 0.441 -18.516 4.555 1 90.56 293 LEU A O 1
ATOM 2130 N N . GLY A 1 294 ? -0.163 -20.328 3.455 1 89.62 294 GLY A N 1
ATOM 2131 C CA . GLY A 1 294 ? 0.38 -21.25 4.449 1 89.62 294 GLY A CA 1
ATOM 2132 C C . GLY A 1 294 ? 1.893 -21.344 4.398 1 89.62 294 GLY A C 1
ATOM 2133 O O . GLY A 1 294 ? 2.549 -21.453 5.438 1 89.62 294 GLY A O 1
ATOM 2134 N N . ASP A 1 295 ? 2.469 -21.391 3.205 1 94.75 295 ASP A N 1
ATOM 2135 C CA . ASP A 1 295 ? 3.91 -21.547 3.039 1 94.75 295 ASP A CA 1
ATOM 2136 C C . ASP A 1 295 ? 4.574 -20.234 2.639 1 94.75 295 ASP A C 1
ATOM 2138 O O . ASP A 1 295 ? 4.664 -19.922 1.452 1 94.75 295 ASP A O 1
ATOM 2142 N N . LEU A 1 296 ? 4.98 -19.516 3.629 1 96.81 296 LEU A N 1
ATOM 2143 C CA . LEU A 1 296 ? 5.707 -18.266 3.451 1 96.81 296 LEU A CA 1
ATOM 2144 C C . LEU A 1 296 ? 7.145 -18.391 3.951 1 96.81 296 LEU A C 1
ATOM 2146 O O . LEU A 1 296 ? 7.375 -18.797 5.098 1 96.81 296 LEU A O 1
ATOM 2150 N N . ARG A 1 297 ? 8.117 -18.078 3.057 1 98.31 297 ARG A N 1
ATOM 2151 C CA . ARG A 1 297 ? 9.531 -18.234 3.383 1 98.31 297 ARG A CA 1
ATOM 2152 C C . ARG A 1 297 ? 10.281 -16.922 3.227 1 98.31 297 ARG A C 1
ATOM 2154 O O . ARG A 1 297 ? 9.883 -16.062 2.432 1 98.31 297 ARG A O 1
ATOM 2161 N N . ILE A 1 298 ? 11.422 -16.812 3.91 1 97.75 298 ILE A N 1
ATOM 2162 C CA . ILE A 1 298 ? 12.141 -15.547 3.975 1 97.75 298 ILE A CA 1
ATOM 2163 C C . ILE A 1 298 ? 13.375 -15.602 3.074 1 97.75 298 ILE A C 1
ATOM 2165 O O . ILE A 1 298 ? 14.117 -16.578 3.092 1 97.75 298 ILE A O 1
ATOM 2169 N N . ALA A 1 299 ? 13.516 -14.609 2.283 1 98.06 299 ALA A N 1
ATOM 2170 C CA . ALA A 1 299 ? 14.75 -14.336 1.558 1 98.06 299 ALA A CA 1
ATOM 2171 C C . ALA A 1 299 ? 15.406 -13.047 2.053 1 98.06 299 ALA A C 1
ATOM 2173 O O . ALA A 1 299 ? 14.82 -11.961 1.937 1 98.06 299 ALA A O 1
ATOM 2174 N N . VAL A 1 300 ? 16.625 -13.094 2.539 1 97.5 300 VAL A N 1
ATOM 2175 C CA . VAL A 1 300 ? 17.266 -11.953 3.199 1 97.5 300 VAL A CA 1
ATOM 2176 C C . VAL A 1 300 ? 18.281 -11.312 2.262 1 97.5 300 VAL A C 1
ATOM 2178 O O . VAL A 1 300 ? 18.984 -12.016 1.524 1 97.5 300 VAL A O 1
ATOM 2181 N N . ARG A 1 301 ? 18.266 -10.023 2.295 1 94.62 301 ARG A N 1
ATOM 2182 C CA . ARG A 1 301 ? 19.234 -9.266 1.512 1 94.62 301 ARG A CA 1
ATOM 2183 C C . ARG A 1 301 ? 20.203 -8.523 2.418 1 94.62 301 ARG A C 1
ATOM 2185 O O . ARG A 1 301 ? 19.812 -7.961 3.439 1 94.62 301 ARG A O 1
ATOM 2192 N N . GLY A 1 302 ? 21.453 -8.57 2.033 1 89.31 302 GLY A N 1
ATOM 2193 C CA . GLY A 1 302 ? 22.438 -7.766 2.729 1 89.31 302 GLY A CA 1
ATOM 2194 C C . GLY A 1 302 ? 22.422 -6.309 2.309 1 89.31 302 GLY A C 1
ATOM 2195 O O . GLY A 1 302 ? 21.547 -5.891 1.538 1 89.31 302 GLY A O 1
ATOM 2196 N N . PRO A 1 303 ? 23.266 -5.547 2.877 1 86 303 PRO A N 1
ATOM 2197 C CA . PRO A 1 303 ? 24.188 -5.859 3.975 1 86 303 PRO A CA 1
ATOM 2198 C C . PRO A 1 303 ? 23.469 -6.105 5.297 1 86 303 PRO A C 1
ATOM 2200 O O . PRO A 1 303 ? 22.328 -5.656 5.477 1 86 303 PRO A O 1
ATOM 2203 N N . TYR A 1 304 ? 24.219 -6.754 6.148 1 84.94 304 TYR A N 1
ATOM 2204 C CA . TYR A 1 304 ? 23.641 -7.141 7.43 1 84.94 304 TYR A CA 1
ATOM 2205 C C . TYR A 1 304 ? 23.953 -6.098 8.5 1 84.94 304 TYR A C 1
ATOM 2207 O O . TYR A 1 304 ? 25.109 -5.707 8.68 1 84.94 304 TYR A O 1
ATOM 2215 N N . ALA A 1 305 ? 22.953 -5.633 9.117 1 83.69 305 ALA A N 1
ATOM 2216 C CA . ALA A 1 305 ? 23.156 -4.84 10.328 1 83.69 305 ALA A CA 1
ATOM 2217 C C . ALA A 1 305 ? 23.734 -5.691 11.453 1 83.69 305 ALA A C 1
ATOM 2219 O O . ALA A 1 305 ? 23.594 -6.914 11.453 1 83.69 305 ALA A O 1
ATOM 2220 N N . PRO A 1 306 ? 24.422 -5.043 12.32 1 82.31 306 PRO A N 1
ATOM 2221 C CA . PRO A 1 306 ? 25 -5.816 13.422 1 82.31 306 PRO A CA 1
ATOM 2222 C C . PRO A 1 306 ? 23.953 -6.656 14.164 1 82.31 306 PRO A C 1
ATOM 2224 O O . PRO A 1 306 ? 22.906 -6.145 14.547 1 82.31 306 PRO A O 1
ATOM 2227 N N . GLY A 1 307 ? 24.281 -7.91 14.281 1 85.69 307 GLY A N 1
ATOM 2228 C CA . GLY A 1 307 ? 23.438 -8.805 15.055 1 85.69 307 GLY A CA 1
ATOM 2229 C C . GLY A 1 307 ? 22.234 -9.312 14.289 1 85.69 307 GLY A C 1
ATOM 2230 O O . GLY A 1 307 ? 21.406 -10.055 14.836 1 85.69 307 GLY A O 1
ATOM 2231 N N . LEU A 1 308 ? 22.141 -8.938 13.086 1 88.94 308 LEU A N 1
ATOM 2232 C CA . LEU A 1 308 ? 20.953 -9.305 12.312 1 88.94 308 LEU A CA 1
ATOM 2233 C C . LEU A 1 308 ? 21.344 -10.078 11.062 1 88.94 308 LEU A C 1
ATOM 2235 O O . LEU A 1 308 ? 21.141 -9.609 9.938 1 88.94 308 LEU A O 1
ATOM 2239 N N . ASP A 1 309 ? 21.781 -11.312 11.266 1 91.31 309 ASP A N 1
ATOM 2240 C CA . ASP A 1 309 ? 22.047 -12.148 10.094 1 91.31 309 ASP A CA 1
ATOM 2241 C C . ASP A 1 309 ? 20.781 -12.852 9.625 1 91.31 309 ASP A C 1
ATOM 2243 O O . ASP A 1 309 ? 19.688 -12.609 10.156 1 91.31 309 ASP A O 1
ATOM 2247 N N . ASP A 1 310 ? 20.969 -13.695 8.617 1 93.44 310 ASP A N 1
ATOM 2248 C CA . ASP A 1 310 ? 19.797 -14.281 7.98 1 93.44 310 ASP A CA 1
ATOM 2249 C C . ASP A 1 310 ? 19.062 -15.219 8.938 1 93.44 310 ASP A C 1
ATOM 2251 O O . ASP A 1 310 ? 17.828 -15.211 9.008 1 93.44 310 ASP A O 1
ATOM 2255 N N . ARG A 1 311 ? 19.719 -15.961 9.703 1 95 311 ARG A N 1
ATOM 2256 C CA . ARG A 1 311 ? 19.094 -16.875 10.656 1 95 311 ARG A CA 1
ATOM 2257 C C . ARG A 1 311 ? 18.344 -16.109 11.742 1 95 311 ARG A C 1
ATOM 2259 O O . ARG A 1 311 ? 17.266 -16.516 12.172 1 95 311 ARG A O 1
ATOM 2266 N N . GLU A 1 312 ? 18.938 -15.016 12.172 1 95.25 312 GLU A N 1
ATOM 2267 C CA . GLU A 1 312 ? 18.297 -14.203 13.195 1 95.25 312 GLU A CA 1
ATOM 2268 C C . GLU A 1 312 ? 17 -13.578 12.672 1 95.25 312 GLU A C 1
ATOM 2270 O O . GLU A 1 312 ? 16 -13.516 13.391 1 95.25 312 GLU A O 1
ATOM 2275 N N . VAL A 1 313 ? 17.031 -13.109 11.492 1 95.44 313 VAL A N 1
ATOM 2276 C CA . VAL A 1 313 ? 15.828 -12.547 10.867 1 95.44 313 VAL A CA 1
ATOM 2277 C C . VAL A 1 313 ? 14.727 -13.602 10.82 1 95.44 313 VAL A C 1
ATOM 2279 O O . VAL A 1 313 ? 13.578 -13.328 11.18 1 95.44 313 VAL A O 1
ATOM 2282 N N . ALA A 1 314 ? 15.094 -14.789 10.398 1 96.44 314 ALA A N 1
ATOM 2283 C CA . ALA A 1 314 ? 14.141 -15.891 10.328 1 96.44 314 ALA A CA 1
ATOM 2284 C C . ALA A 1 314 ? 13.562 -16.219 11.703 1 96.44 314 ALA A C 1
ATOM 2286 O O . ALA A 1 314 ? 12.359 -16.438 11.836 1 96.44 314 ALA A O 1
ATOM 2287 N N . ARG A 1 315 ? 14.375 -16.203 12.648 1 96.31 315 ARG A N 1
ATOM 2288 C CA . ARG A 1 315 ? 13.953 -16.469 14.023 1 96.31 315 ARG A CA 1
ATOM 2289 C C . ARG A 1 315 ? 12.969 -15.414 14.508 1 96.31 315 ARG A C 1
ATOM 2291 O O . ARG A 1 315 ? 11.922 -15.742 15.07 1 96.31 315 ARG A O 1
ATOM 2298 N N . LEU A 1 316 ? 13.312 -14.203 14.273 1 93.94 316 LEU A N 1
ATOM 2299 C CA . LEU A 1 316 ? 12.492 -13.086 14.734 1 93.94 316 LEU A CA 1
ATOM 2300 C C . LEU A 1 316 ? 11.117 -13.117 14.078 1 93.94 316 LEU A C 1
ATOM 2302 O O . LEU A 1 316 ? 10.117 -12.75 14.703 1 93.94 316 LEU A O 1
ATOM 2306 N N . LEU A 1 317 ? 11.055 -13.609 12.891 1 95.81 317 LEU A N 1
ATOM 2307 C CA . LEU A 1 317 ? 9.797 -13.609 12.156 1 95.81 317 LEU A CA 1
ATOM 2308 C C . LEU A 1 317 ? 9.094 -14.961 12.289 1 95.81 317 LEU A C 1
ATOM 2310 O O . LEU A 1 317 ? 7.938 -15.102 11.883 1 95.81 317 LEU A O 1
ATOM 2314 N N . ARG A 1 318 ? 9.758 -15.961 12.75 1 96.5 318 ARG A N 1
ATOM 2315 C CA . ARG A 1 318 ? 9.242 -17.312 12.914 1 96.5 318 ARG A CA 1
ATOM 2316 C C . ARG A 1 318 ? 8.766 -17.891 11.586 1 96.5 318 ARG A C 1
ATOM 2318 O O . ARG A 1 318 ? 7.66 -18.422 11.492 1 96.5 318 ARG A O 1
ATOM 2325 N N . LEU A 1 319 ? 9.57 -17.734 10.586 1 97.44 319 LEU A N 1
ATOM 2326 C CA . LEU A 1 319 ? 9.32 -18.25 9.242 1 97.44 319 LEU A CA 1
ATOM 2327 C C . LEU A 1 319 ? 10.531 -19.016 8.727 1 97.44 319 LEU A C 1
ATOM 2329 O O . LEU A 1 319 ? 11.664 -18.734 9.125 1 97.44 319 LEU A O 1
ATOM 2333 N N . PRO A 1 320 ? 10.312 -20.031 7.867 1 97.31 320 PRO A N 1
ATOM 2334 C CA . PRO A 1 320 ? 11.445 -20.766 7.297 1 97.31 320 PRO A CA 1
ATOM 2335 C C . PRO A 1 320 ? 12.336 -19.875 6.422 1 97.31 320 PRO A C 1
ATOM 2337 O O . PRO A 1 320 ? 11.836 -19 5.715 1 97.31 320 PRO A O 1
ATOM 2340 N N . LEU A 1 321 ? 13.641 -20.156 6.484 1 97.38 321 LEU A N 1
ATOM 2341 C CA . LEU A 1 321 ? 14.625 -19.406 5.715 1 97.38 321 LEU A CA 1
ATOM 2342 C C . LEU A 1 321 ? 14.867 -20.062 4.359 1 97.38 321 LEU A C 1
ATOM 2344 O O . LEU A 1 321 ? 15.203 -21.25 4.289 1 97.38 321 LEU A O 1
ATOM 2348 N N . LEU A 1 322 ? 14.625 -19.297 3.328 1 96.62 322 LEU A N 1
ATOM 2349 C CA . LEU A 1 322 ? 14.984 -19.719 1.979 1 96.62 322 LEU A CA 1
ATOM 2350 C C . LEU A 1 322 ? 16.469 -19.516 1.723 1 96.62 322 LEU A C 1
ATOM 2352 O O . LEU A 1 322 ? 17.125 -20.391 1.149 1 96.62 322 LEU A O 1
ATOM 2356 N N . GLY A 1 323 ? 16.969 -18.281 2.094 1 95.25 323 GLY A N 1
ATOM 2357 C CA . GLY A 1 323 ? 18.375 -17.984 1.932 1 95.25 323 GLY A CA 1
ATOM 2358 C C . GLY A 1 323 ? 18.656 -16.516 1.704 1 95.25 323 GLY A C 1
ATOM 2359 O O . GLY A 1 323 ? 17.75 -15.68 1.813 1 95.25 323 GLY A O 1
ATOM 2360 N N . GLU A 1 324 ? 19.938 -16.25 1.384 1 95.12 324 GLU A N 1
ATOM 2361 C CA . GLU A 1 324 ? 20.375 -14.875 1.105 1 95.12 324 GLU A CA 1
ATOM 2362 C C . GLU A 1 324 ? 20.297 -14.57 -0.389 1 95.12 324 GLU A C 1
ATOM 2364 O O . GLU A 1 324 ? 20.906 -15.273 -1.199 1 95.12 324 GLU A O 1
ATOM 2369 N N . VAL A 1 325 ? 19.516 -13.539 -0.669 1 95.06 325 VAL A N 1
ATOM 2370 C CA . VAL A 1 325 ? 19.438 -13.102 -2.059 1 95.06 325 VAL A CA 1
ATOM 2371 C C . VAL A 1 325 ? 20.672 -12.289 -2.42 1 95.06 325 VAL A C 1
ATOM 2373 O O . VAL A 1 325 ? 20.969 -11.273 -1.779 1 95.06 325 VAL A O 1
ATOM 2376 N N . PRO A 1 326 ? 21.391 -12.727 -3.406 1 91.31 326 PRO A N 1
ATOM 2377 C CA . PRO A 1 326 ? 22.562 -11.969 -3.811 1 91.31 326 PRO A CA 1
ATOM 2378 C C . PRO A 1 326 ? 22.219 -10.594 -4.379 1 91.31 326 PRO A C 1
ATOM 2380 O O . PRO A 1 326 ? 21.156 -10.422 -4.977 1 91.31 326 PRO A O 1
ATOM 2383 N N . SER A 1 327 ? 23.109 -9.656 -4.074 1 80.88 327 SER A N 1
ATOM 2384 C CA . SER A 1 327 ? 22.922 -8.312 -4.609 1 80.88 327 SER A CA 1
ATOM 2385 C C . SER A 1 327 ? 23.344 -8.234 -6.07 1 80.88 327 SER A C 1
ATOM 2387 O O . SER A 1 327 ? 24.344 -8.844 -6.461 1 80.88 327 SER A O 1
ATOM 2389 N N . GLU A 1 328 ? 22.422 -7.871 -6.867 1 71.94 328 GLU A N 1
ATOM 2390 C CA . GLU A 1 328 ? 22.812 -7.57 -8.242 1 71.94 328 GLU A CA 1
ATOM 2391 C C . GLU A 1 328 ? 22.375 -6.156 -8.641 1 71.94 328 GLU A C 1
ATOM 2393 O O . GLU A 1 328 ? 21.234 -5.758 -8.398 1 71.94 328 GLU A O 1
ATOM 2398 N N . LYS A 1 329 ? 23.359 -5.367 -8.938 1 60.16 329 LYS A N 1
ATOM 2399 C CA . LYS A 1 329 ? 23.016 -4.031 -9.414 1 60.16 329 LYS A CA 1
ATOM 2400 C C . LYS A 1 329 ? 22.469 -4.078 -10.836 1 60.16 329 LYS A C 1
ATOM 2402 O O . LYS A 1 329 ? 23.125 -4.59 -11.75 1 60.16 329 LYS A O 1
ATOM 2407 N N . PRO A 1 330 ? 21.094 -3.9 -10.922 1 56.75 330 PRO A N 1
ATOM 2408 C CA . PRO A 1 330 ? 20.672 -3.895 -12.32 1 56.75 330 PRO A CA 1
ATOM 2409 C C . PRO A 1 330 ? 21.422 -2.865 -13.164 1 56.75 330 PRO A C 1
ATOM 2411 O O . PRO A 1 330 ? 21.875 -1.85 -12.633 1 56.75 330 PRO A O 1
ATOM 2414 N N . PRO A 1 331 ? 21.703 -3.225 -14.406 1 55.47 331 PRO A N 1
ATOM 2415 C CA . PRO A 1 331 ? 22.281 -2.172 -15.242 1 55.47 331 PRO A CA 1
ATOM 2416 C C . PRO A 1 331 ? 21.438 -0.898 -15.258 1 55.47 331 PRO A C 1
ATOM 2418 O O . PRO A 1 331 ? 20.219 -0.966 -15.172 1 55.47 331 PRO A O 1
ATOM 2421 N N . GLN A 1 332 ? 22.047 0.215 -15.055 1 54.34 332 GLN A N 1
ATOM 2422 C CA . GLN A 1 332 ? 21.422 1.532 -15 1 54.34 332 GLN A CA 1
ATOM 2423 C C . GLN A 1 332 ? 20.516 1.759 -16.219 1 54.34 332 GLN A C 1
ATOM 2425 O O . GLN A 1 332 ? 19.516 2.49 -16.125 1 54.34 332 GLN A O 1
ATOM 2430 N N . ASP A 1 333 ? 20.906 1.009 -17.344 1 53.62 333 ASP A N 1
ATOM 2431 C CA . ASP A 1 333 ? 20.188 1.28 -18.578 1 53.62 333 ASP A CA 1
ATOM 2432 C C . ASP A 1 333 ? 19.016 0.316 -18.75 1 53.62 333 ASP A C 1
ATOM 2434 O O . ASP A 1 333 ? 18.234 0.439 -19.688 1 53.62 333 ASP A O 1
ATOM 2438 N N . GLY A 1 334 ? 18.734 -0.426 -17.844 1 58.78 334 GLY A N 1
ATOM 2439 C CA . GLY A 1 334 ? 17.609 -1.348 -17.875 1 58.78 334 GLY A CA 1
ATOM 2440 C C . GLY A 1 334 ? 17.672 -2.322 -19.047 1 58.78 334 GLY A C 1
ATOM 2441 O O . GLY A 1 334 ? 16.672 -2.928 -19.406 1 58.78 334 GLY A O 1
ATOM 2442 N N . SER A 1 335 ? 18.781 -2.5 -19.609 1 62.59 335 SER A N 1
ATOM 2443 C CA . SER A 1 335 ? 18.891 -3.262 -20.844 1 62.59 335 SER A CA 1
ATOM 2444 C C . SER A 1 335 ? 18.828 -4.762 -20.578 1 62.59 335 SER A C 1
ATOM 2446 O O . SER A 1 335 ? 18.344 -5.527 -21.422 1 62.59 335 SER A O 1
ATOM 2448 N N . VAL A 1 336 ? 19.234 -5.121 -19.422 1 78.69 336 VAL A N 1
ATOM 2449 C CA . VAL A 1 336 ? 19.266 -6.547 -19.109 1 78.69 336 VAL A CA 1
ATOM 2450 C C . VAL A 1 336 ? 18.406 -6.824 -17.875 1 78.69 336 VAL A C 1
ATOM 2452 O O . VAL A 1 336 ? 18.625 -6.238 -16.812 1 78.69 336 VAL A O 1
ATOM 2455 N N . PRO A 1 337 ? 17.438 -7.695 -18.109 1 85.12 337 PRO A N 1
ATOM 2456 C CA . PRO A 1 337 ? 16.562 -7.965 -16.969 1 85.12 337 PRO A CA 1
ATOM 2457 C C . PRO A 1 337 ? 17.266 -8.703 -15.844 1 85.12 337 PRO A C 1
ATOM 2459 O O . PRO A 1 337 ? 18.297 -9.336 -16.062 1 85.12 337 PRO A O 1
ATOM 2462 N N . PRO A 1 338 ? 16.797 -8.578 -14.656 1 86.44 338 PRO A N 1
ATOM 2463 C CA . PRO A 1 338 ? 17.344 -9.328 -13.523 1 86.44 338 PRO A CA 1
ATOM 2464 C C . PRO A 1 338 ? 17.359 -10.836 -13.766 1 86.44 338 PRO A C 1
ATOM 2466 O O . PRO A 1 338 ? 16.422 -11.383 -14.344 1 86.44 338 PRO A O 1
ATOM 2469 N N . GLY A 1 339 ? 18.484 -11.477 -13.469 1 84.5 339 GLY A N 1
ATOM 2470 C CA . GLY A 1 339 ? 18.594 -12.922 -13.594 1 84.5 339 GLY A CA 1
ATOM 2471 C C . GLY A 1 339 ? 18.984 -13.375 -14.992 1 84.5 339 GLY A C 1
ATOM 2472 O O . GLY A 1 339 ? 19.094 -14.57 -15.25 1 84.5 339 GLY A O 1
ATOM 2473 N N . ALA A 1 340 ? 19.203 -12.492 -15.852 1 84.56 340 ALA A N 1
ATOM 2474 C CA . ALA A 1 340 ? 19.469 -12.828 -17.25 1 84.56 340 ALA A CA 1
ATOM 2475 C C . ALA A 1 340 ? 20.859 -13.453 -17.406 1 84.56 340 ALA A C 1
ATOM 2477 O O . ALA A 1 340 ? 21.078 -14.25 -18.328 1 84.56 340 ALA A O 1
ATOM 2478 N N . ALA A 1 341 ? 21.766 -13.023 -16.531 1 82.19 341 ALA A N 1
ATOM 2479 C CA . ALA A 1 341 ? 23.094 -13.641 -16.594 1 82.19 341 ALA A CA 1
ATOM 2480 C C . ALA A 1 341 ? 23.062 -15.047 -15.992 1 82.19 341 ALA A C 1
ATOM 2482 O O . ALA A 1 341 ? 23.078 -15.211 -14.766 1 82.19 341 ALA A O 1
ATOM 2483 N N . ALA A 1 342 ? 23.078 -16.047 -16.797 1 80.38 342 ALA A N 1
ATOM 2484 C CA . ALA A 1 342 ? 22.844 -17.438 -16.422 1 80.38 342 ALA A CA 1
ATOM 2485 C C . ALA A 1 342 ? 23.812 -17.891 -15.336 1 80.38 342 ALA A C 1
ATOM 2487 O O . ALA A 1 342 ? 23.469 -18.688 -14.469 1 80.38 342 ALA A O 1
ATOM 2488 N N . ARG A 1 343 ? 24.984 -17.328 -15.328 1 84.5 343 ARG A N 1
ATOM 2489 C CA . ARG A 1 343 ? 25.984 -17.781 -14.367 1 84.5 343 ARG A CA 1
ATOM 2490 C C . ARG A 1 343 ? 26.172 -16.766 -13.242 1 84.5 343 ARG A C 1
ATOM 2492 O O . ARG A 1 343 ? 27.094 -16.891 -12.438 1 84.5 343 ARG A O 1
ATOM 2499 N N . GLY A 1 344 ? 25.266 -15.898 -13.172 1 89.19 344 GLY A N 1
ATOM 2500 C CA . GLY A 1 344 ? 25.359 -14.906 -12.109 1 89.19 344 GLY A CA 1
ATOM 2501 C C . GLY A 1 344 ? 24.812 -15.398 -10.789 1 89.19 344 GLY A C 1
ATOM 2502 O O . GLY A 1 344 ? 24.094 -16.406 -10.742 1 89.19 344 GLY A O 1
ATOM 2503 N N . PRO A 1 345 ? 25.234 -14.734 -9.766 1 91.75 345 PRO A N 1
ATOM 2504 C CA . PRO A 1 345 ? 24.828 -15.172 -8.43 1 91.75 345 PRO A CA 1
ATOM 2505 C C . PRO A 1 345 ? 23.312 -15.188 -8.25 1 91.75 345 PRO A C 1
ATOM 2507 O O . PRO A 1 345 ? 22.766 -16.109 -7.641 1 91.75 345 PRO A O 1
ATOM 2510 N N . LEU A 1 346 ? 22.609 -14.242 -8.781 1 93.88 346 LEU A N 1
ATOM 2511 C CA . LEU A 1 346 ? 21.156 -14.195 -8.648 1 93.88 346 LEU A CA 1
ATOM 2512 C C . LEU A 1 346 ? 20.5 -15.328 -9.438 1 93.88 346 LEU A C 1
ATOM 2514 O O . LEU A 1 346 ? 19.562 -15.969 -8.953 1 93.88 346 LEU A O 1
ATOM 2518 N N . ALA A 1 347 ? 21.031 -15.57 -10.578 1 94.12 347 ALA A N 1
ATOM 2519 C CA . ALA A 1 347 ? 20.516 -16.672 -11.391 1 94.12 347 ALA A CA 1
ATOM 2520 C C . ALA A 1 347 ? 20.719 -18.016 -10.68 1 94.12 347 ALA A C 1
ATOM 2522 O O . ALA A 1 347 ? 19.828 -18.859 -10.688 1 94.12 347 ALA A O 1
ATOM 2523 N N . ARG A 1 348 ? 21.828 -18.156 -10.047 1 94.56 348 ARG A N 1
ATOM 2524 C CA . ARG A 1 348 ? 22.109 -19.391 -9.312 1 94.56 348 ARG A CA 1
ATOM 2525 C C . ARG A 1 348 ? 21.172 -19.547 -8.125 1 94.56 348 ARG A C 1
ATOM 2527 O O . ARG A 1 348 ? 20.688 -20.656 -7.855 1 94.56 348 ARG A O 1
ATOM 2534 N N . PHE A 1 349 ? 20.984 -18.547 -7.469 1 96.25 349 PHE A N 1
ATOM 2535 C CA . PHE A 1 349 ? 20.016 -18.547 -6.367 1 96.25 349 PHE A CA 1
ATOM 2536 C C . PHE A 1 349 ? 18.641 -18.984 -6.852 1 96.25 349 PHE A C 1
ATOM 2538 O O . PHE A 1 349 ? 18 -19.828 -6.23 1 96.25 349 PHE A O 1
ATOM 2545 N N . CYS A 1 350 ? 18.188 -18.422 -7.938 1 97.38 350 CYS A N 1
ATOM 2546 C CA . CYS A 1 350 ? 16.875 -18.719 -8.5 1 97.38 350 CYS A CA 1
ATOM 2547 C C . CYS A 1 350 ? 16.797 -20.156 -8.977 1 97.38 350 CYS A C 1
ATOM 2549 O O . CYS A 1 350 ? 15.781 -20.828 -8.773 1 97.38 350 CYS A O 1
ATOM 2551 N N . SER A 1 351 ? 17.891 -20.625 -9.578 1 96.5 351 SER A N 1
ATOM 2552 C CA . SER A 1 351 ? 17.938 -22.016 -10.016 1 96.5 351 SER A CA 1
ATOM 2553 C C . SER A 1 351 ? 17.781 -22.969 -8.836 1 96.5 351 SER A C 1
ATOM 2555 O O . SER A 1 351 ? 17.031 -23.938 -8.906 1 96.5 351 SER A O 1
ATOM 2557 N N . ALA A 1 352 ? 18.469 -22.672 -7.793 1 96 352 ALA A N 1
ATOM 2558 C CA . ALA A 1 352 ? 18.391 -23.484 -6.59 1 96 352 ALA A CA 1
ATOM 2559 C C . ALA A 1 352 ? 16.984 -23.469 -5.996 1 96 352 ALA A C 1
ATOM 2561 O O . ALA A 1 352 ? 16.484 -24.5 -5.539 1 96 352 ALA A O 1
ATOM 2562 N N . PHE A 1 353 ? 16.438 -22.406 -6 1 97.06 353 PHE A N 1
ATOM 2563 C CA . PHE A 1 353 ? 15.07 -22.281 -5.516 1 97.06 353 PHE A CA 1
ATOM 2564 C C . PHE A 1 353 ? 14.133 -23.203 -6.293 1 97.06 353 PHE A C 1
ATOM 2566 O O . PHE A 1 353 ? 13.352 -23.953 -5.695 1 97.06 353 PHE A O 1
ATOM 2573 N N . TRP A 1 354 ? 14.133 -23.062 -7.621 1 96.69 354 TRP A N 1
ATOM 2574 C CA . TRP A 1 354 ? 13.227 -23.844 -8.453 1 96.69 354 TRP A CA 1
ATOM 2575 C C . TRP A 1 354 ? 13.469 -25.328 -8.273 1 96.69 354 TRP A C 1
ATOM 2577 O O . TRP A 1 354 ? 12.523 -26.125 -8.219 1 96.69 354 TRP A O 1
ATOM 2587 N N . GLU A 1 355 ? 14.75 -25.719 -8.195 1 95.12 355 GLU A N 1
ATOM 2588 C CA . GLU A 1 355 ? 15.07 -27.125 -7.973 1 95.12 355 GLU A CA 1
ATOM 2589 C C . GLU A 1 355 ? 14.414 -27.641 -6.695 1 95.12 355 GLU A C 1
ATOM 2591 O O . GLU A 1 355 ? 13.797 -28.703 -6.699 1 95.12 355 GLU A O 1
ATOM 2596 N N . ARG A 1 356 ? 14.461 -26.875 -5.699 1 94 356 ARG A N 1
ATOM 2597 C CA . ARG A 1 356 ? 13.906 -27.281 -4.41 1 94 356 ARG A CA 1
ATOM 2598 C C . ARG A 1 356 ? 12.383 -27.234 -4.43 1 94 356 ARG A C 1
ATOM 2600 O O . ARG A 1 356 ? 11.727 -28.156 -3.943 1 94 356 ARG A O 1
ATOM 2607 N N . ALA A 1 357 ? 11.82 -26.203 -4.934 1 93.06 357 ALA A N 1
ATOM 2608 C CA . ALA A 1 357 ? 10.375 -26.016 -4.941 1 93.06 357 ALA A CA 1
ATOM 2609 C C . ALA A 1 357 ? 9.68 -27.094 -5.758 1 93.06 357 ALA A C 1
ATOM 2611 O O . ALA A 1 357 ? 8.633 -27.609 -5.363 1 93.06 357 ALA A O 1
ATOM 2612 N N . LEU A 1 358 ? 10.289 -27.484 -6.871 1 88.12 358 LEU A N 1
ATOM 2613 C CA . LEU A 1 358 ? 9.711 -28.516 -7.738 1 88.12 358 LEU A CA 1
ATOM 2614 C C . LEU A 1 358 ? 9.828 -29.891 -7.098 1 88.12 358 LEU A C 1
ATOM 2616 O O . LEU A 1 358 ? 8.922 -30.719 -7.238 1 88.12 358 LEU A O 1
ATOM 2620 N N . ALA A 1 359 ? 10.898 -30.078 -6.441 1 87.88 359 ALA A N 1
ATOM 2621 C CA . ALA A 1 359 ? 11.055 -31.344 -5.727 1 87.88 359 ALA A CA 1
ATOM 2622 C C . ALA A 1 359 ? 9.992 -31.5 -4.645 1 87.88 359 ALA A C 1
ATOM 2624 O O . ALA A 1 359 ? 9.445 -32.594 -4.457 1 87.88 359 ALA A O 1
ATOM 2625 N N . GLU A 1 360 ? 9.695 -30.453 -4.016 1 85.5 360 GLU A N 1
ATOM 2626 C CA . GLU A 1 360 ? 8.695 -30.453 -2.949 1 85.5 360 GLU A CA 1
ATOM 2627 C C . GLU A 1 360 ? 7.289 -30.625 -3.512 1 85.5 360 GLU A C 1
ATOM 2629 O O . GLU A 1 360 ? 6.434 -31.25 -2.883 1 85.5 360 GLU A O 1
ATOM 2634 N N . ALA A 1 361 ? 7.062 -30.062 -4.641 1 74.25 361 ALA A N 1
ATOM 2635 C CA . ALA A 1 361 ? 5.75 -30.125 -5.277 1 74.25 361 ALA A CA 1
ATOM 2636 C C . ALA A 1 361 ? 5.477 -31.531 -5.828 1 74.25 361 ALA A C 1
ATOM 2638 O O . ALA A 1 361 ? 4.328 -31.969 -5.883 1 74.25 361 ALA A O 1
ATOM 2639 N N . GLY A 1 362 ? 6.516 -32.094 -6.398 1 68.62 362 GLY A N 1
ATOM 2640 C CA . GLY A 1 362 ? 6.395 -33.469 -6.902 1 68.62 362 GLY A CA 1
ATOM 2641 C C . GLY A 1 362 ? 6.211 -34.469 -5.805 1 68.62 362 GLY A C 1
ATOM 2642 O O . GLY A 1 362 ? 5.641 -35.562 -6.035 1 68.62 362 GLY A O 1
ATOM 2643 N N . GLU A 1 363 ? 6.867 -34.219 -4.738 1 50.97 363 GLU A N 1
ATOM 2644 C CA . GLU A 1 363 ? 6.766 -35.125 -3.613 1 50.97 363 GLU A CA 1
ATOM 2645 C C . GLU A 1 363 ? 5.41 -35 -2.92 1 50.97 363 GLU A C 1
ATOM 2647 O O . GLU A 1 363 ? 5.059 -35.844 -2.084 1 50.97 363 GLU A O 1
ATOM 2652 N N . CYS A 1 364 ? 4.723 -33.969 -3.125 1 40.62 364 CYS A N 1
ATOM 2653 C CA . CYS A 1 364 ? 3.406 -33.906 -2.5 1 40.62 364 CYS A CA 1
ATOM 2654 C C . CYS A 1 364 ? 2.469 -34.938 -3.123 1 40.62 364 CYS A C 1
ATOM 2656 O O . CYS A 1 364 ? 2.176 -34.875 -4.32 1 40.62 364 CYS A O 1
ATOM 2658 N N . PRO A 1 365 ? 2.146 -36.062 -2.457 1 37.53 365 PRO A N 1
ATOM 2659 C CA . PRO A 1 365 ? 1.243 -37.094 -2.967 1 37.53 365 PRO A CA 1
ATOM 2660 C C . PRO A 1 365 ? -0.116 -36.531 -3.385 1 37.53 365 PRO A C 1
ATOM 2662 O O . PRO A 1 365 ? -0.542 -35.5 -2.881 1 37.53 365 PRO A O 1
ATOM 2665 N N . MET B 1 1 ? 2.061 48.406 64.812 1 21.56 1 MET B N 1
ATOM 2666 C CA . MET B 1 1 ? 1.107 49.031 63.875 1 21.56 1 MET B CA 1
ATOM 2667 C C . MET B 1 1 ? 1.369 48.562 62.438 1 21.56 1 MET B C 1
ATOM 2669 O O . MET B 1 1 ? 2.246 49.125 61.75 1 21.56 1 MET B O 1
ATOM 2673 N N . ALA B 1 2 ? 1.374 47.156 62.25 1 30.27 2 ALA B N 1
ATOM 2674 C CA . ALA B 1 2 ? 1.762 46.25 61.188 1 30.27 2 ALA B CA 1
ATOM 2675 C C . ALA B 1 2 ? 0.962 46.5 59.906 1 30.27 2 ALA B C 1
ATOM 2677 O O . ALA B 1 2 ? -0.26 46.344 59.875 1 30.27 2 ALA B O 1
ATOM 2678 N N . GLY B 1 3 ? 1.361 47.594 59.188 1 24.09 3 GLY B N 1
ATOM 2679 C CA . GLY B 1 3 ? 0.595 48.062 58.062 1 24.09 3 GLY B CA 1
ATOM 2680 C C . GLY B 1 3 ? 0.393 47.031 57 1 24.09 3 GLY B C 1
ATOM 2681 O O . GLY B 1 3 ? 1.334 46.312 56.625 1 24.09 3 GLY B O 1
ATOM 2682 N N . VAL B 1 4 ? -0.798 46.344 57 1 30.98 4 VAL B N 1
ATOM 2683 C CA . VAL B 1 4 ? -1.308 45.344 56.062 1 30.98 4 VAL B CA 1
ATOM 2684 C C . VAL B 1 4 ? -1.247 45.938 54.625 1 30.98 4 VAL B C 1
ATOM 2686 O O . VAL B 1 4 ? -1.913 46.906 54.344 1 30.98 4 VAL B O 1
ATOM 2689 N N . VAL B 1 5 ? -0.008 45.969 54.125 1 35.22 5 VAL B N 1
ATOM 2690 C CA . VAL B 1 5 ? 0.068 46.406 52.75 1 35.22 5 VAL B CA 1
ATOM 2691 C C . VAL B 1 5 ? -0.848 45.531 51.875 1 35.22 5 VAL B C 1
ATOM 2693 O O . VAL B 1 5 ? -0.694 44.312 51.812 1 35.22 5 VAL B O 1
ATOM 2696 N N . THR B 1 6 ? -2.197 45.906 51.781 1 33.91 6 THR B N 1
ATOM 2697 C CA . THR B 1 6 ? -3.219 45.344 50.875 1 33.91 6 THR B CA 1
ATOM 2698 C C . THR B 1 6 ? -2.734 45.375 49.438 1 33.91 6 THR B C 1
ATOM 2700 O O . THR B 1 6 ? -2.342 46.406 48.906 1 33.91 6 THR B O 1
ATOM 2703 N N . HIS B 1 7 ? -1.913 44.375 49.094 1 30.91 7 HIS B N 1
ATOM 2704 C CA . HIS B 1 7 ? -1.475 44.188 47.719 1 30.91 7 HIS B CA 1
ATOM 2705 C C . HIS B 1 7 ? -2.65 44.25 46.75 1 30.91 7 HIS B C 1
ATOM 2707 O O . HIS B 1 7 ? -3.662 43.562 46.938 1 30.91 7 HIS B O 1
ATOM 2713 N N . ASP B 1 8 ? -2.998 45.469 46.281 1 31.86 8 ASP B N 1
ATOM 2714 C CA . ASP B 1 8 ? -3.939 45.75 45.219 1 31.86 8 ASP B CA 1
ATOM 2715 C C . ASP B 1 8 ? -3.721 44.812 44.031 1 31.86 8 ASP B C 1
ATOM 2717 O O . ASP B 1 8 ? -2.654 44.812 43.406 1 31.86 8 ASP B O 1
ATOM 2721 N N . GLY B 1 9 ? -4.133 43.5 44.156 1 30.83 9 GLY B N 1
ATOM 2722 C CA . GLY B 1 9 ? -4.156 42.469 43.156 1 30.83 9 GLY B CA 1
ATOM 2723 C C . GLY B 1 9 ? -4.664 42.969 41.812 1 30.83 9 GLY B C 1
ATOM 2724 O O . GLY B 1 9 ? -5.805 43.406 41.688 1 30.83 9 GLY B O 1
ATOM 2725 N N . SER B 1 10 ? -3.848 43.688 41.031 1 27.73 10 SER B N 1
ATOM 2726 C CA . SER B 1 10 ? -4.141 44.062 39.656 1 27.73 10 SER B CA 1
ATOM 2727 C C . SER B 1 10 ? -4.805 42.938 38.875 1 27.73 10 SER B C 1
ATOM 2729 O O . SER B 1 10 ? -4.215 41.844 38.75 1 27.73 10 SER B O 1
ATOM 2731 N N . ALA B 1 11 ? -6.121 42.594 39.094 1 36 11 ALA B N 1
ATOM 2732 C CA . ALA B 1 11 ? -7.02 41.844 38.219 1 36 11 ALA B CA 1
ATOM 2733 C C . ALA B 1 11 ? -6.691 42.062 36.75 1 36 11 ALA B C 1
ATOM 2735 O O . ALA B 1 11 ? -6.91 43.156 36.219 1 36 11 ALA B O 1
ATOM 2736 N N . VAL B 1 12 ? -5.516 41.688 36.312 1 32.72 12 VAL B N 1
ATOM 2737 C CA . VAL B 1 12 ? -5.207 41.594 34.875 1 32.72 12 VAL B CA 1
ATOM 2738 C C . VAL B 1 12 ? -6.477 41.25 34.094 1 32.72 12 VAL B C 1
ATOM 2740 O O . VAL B 1 12 ? -7.18 40.312 34.438 1 32.72 12 VAL B O 1
ATOM 2743 N N . ALA B 1 13 ? -7.141 42.062 33.5 1 34.53 13 ALA B N 1
ATOM 2744 C CA . ALA B 1 13 ? -8.289 42 32.594 1 34.53 13 ALA B CA 1
ATOM 2745 C C . ALA B 1 13 ? -8.203 40.75 31.703 1 34.53 13 ALA B C 1
ATOM 2747 O O . ALA B 1 13 ? -7.258 40.594 30.922 1 34.53 13 ALA B O 1
ATOM 2748 N N . GLU B 1 14 ? -8.398 39.562 32.125 1 37.09 14 GLU B N 1
ATOM 2749 C CA . GLU B 1 14 ? -8.68 38.406 31.25 1 37.09 14 GLU B CA 1
ATOM 2750 C C . GLU B 1 14 ? -9.359 38.875 29.953 1 37.09 14 GLU B C 1
ATOM 2752 O O . GLU B 1 14 ? -10.523 39.281 29.969 1 37.09 14 GLU B O 1
ATOM 2757 N N . ARG B 1 15 ? -8.742 39.594 29.172 1 39.34 15 ARG B N 1
ATOM 2758 C CA . ARG B 1 15 ? -9.289 39.938 27.859 1 39.34 15 ARG B CA 1
ATOM 2759 C C . ARG B 1 15 ? -10.195 38.844 27.328 1 39.34 15 ARG B C 1
ATOM 2761 O O . ARG B 1 15 ? -9.727 37.719 27.031 1 39.34 15 ARG B O 1
ATOM 2768 N N . ARG B 1 16 ? -11.289 38.594 27.75 1 45.16 16 ARG B N 1
ATOM 2769 C CA . ARG B 1 16 ? -12.352 37.719 27.234 1 45.16 16 ARG B CA 1
ATOM 2770 C C . ARG B 1 16 ? -12.312 37.656 25.719 1 45.16 16 ARG B C 1
ATOM 2772 O O . ARG B 1 16 ? -12.656 38.625 25.047 1 45.16 16 ARG B O 1
ATOM 2779 N N . ARG B 1 17 ? -11.328 36.969 25.125 1 53.75 17 ARG B N 1
ATOM 2780 C CA . ARG B 1 17 ? -11.398 36.781 23.672 1 53.75 17 ARG B CA 1
ATOM 2781 C C . ARG B 1 17 ? -12.828 36.5 23.219 1 53.75 17 ARG B C 1
ATOM 2783 O O . ARG B 1 17 ? -13.508 35.625 23.766 1 53.75 17 ARG B O 1
ATOM 2790 N N . GLY B 1 18 ? -13.492 37.438 22.766 1 66.69 18 GLY B N 1
ATOM 2791 C CA . GLY B 1 18 ? -14.875 37.406 22.328 1 66.69 18 GLY B CA 1
ATOM 2792 C C . GLY B 1 18 ? -15.211 36.219 21.469 1 66.69 18 GLY B C 1
ATOM 2793 O O . GLY B 1 18 ? -14.32 35.562 20.938 1 66.69 18 GLY B O 1
ATOM 2794 N N . GLY B 1 19 ? -16.375 35.438 21.703 1 79.19 19 GLY B N 1
ATOM 2795 C CA . GLY B 1 19 ? -16.922 34.344 20.922 1 79.19 19 GLY B CA 1
ATOM 2796 C C . GLY B 1 19 ? -17.125 34.719 19.453 1 79.19 19 GLY B C 1
ATOM 2797 O O . GLY B 1 19 ? -16.75 35.812 19.031 1 79.19 19 GLY B O 1
ATOM 2798 N N . PRO B 1 20 ? -17.453 33.719 18.656 1 90.69 20 PRO B N 1
ATOM 2799 C CA . PRO B 1 20 ? -17.688 34 17.234 1 90.69 20 PRO B CA 1
ATOM 2800 C C . PRO B 1 20 ? -18.781 35.062 17.016 1 90.69 20 PRO B C 1
ATOM 2802 O O . PRO B 1 20 ? -19.672 35.219 17.875 1 90.69 20 PRO B O 1
ATOM 2805 N N . LEU B 1 21 ? -18.578 35.812 16.047 1 94.06 21 LEU B N 1
ATOM 2806 C CA . LEU B 1 21 ? -19.594 36.75 15.602 1 94.06 21 LEU B CA 1
ATOM 2807 C C . LEU B 1 21 ? -20.484 36.125 14.531 1 94.06 21 LEU B C 1
ATOM 2809 O O . LEU B 1 21 ? -19.969 35.562 13.555 1 94.06 21 LEU B O 1
ATOM 2813 N N . ILE B 1 22 ? -21.797 36.125 14.742 1 96.06 22 ILE B N 1
ATOM 2814 C CA . ILE B 1 22 ? -22.734 35.594 13.758 1 96.06 22 ILE B CA 1
ATOM 2815 C C . ILE B 1 22 ? -23.5 36.75 13.102 1 96.06 22 ILE B C 1
ATOM 2817 O O . ILE B 1 22 ? -24.078 37.594 13.789 1 96.06 22 ILE B O 1
ATOM 2821 N N . VAL B 1 23 ? -23.438 36.75 11.781 1 95.62 23 VAL B N 1
ATOM 2822 C CA . VAL B 1 23 ? -24.172 37.75 11.016 1 95.62 23 VAL B CA 1
ATOM 2823 C C . VAL B 1 23 ? -25.156 37.062 10.078 1 95.62 23 VAL B C 1
ATOM 2825 O O . VAL B 1 23 ? -24.75 36.5 9.055 1 95.62 23 VAL B O 1
ATOM 2828 N N . THR B 1 24 ? -26.438 37.094 10.422 1 96.38 24 THR B N 1
ATOM 2829 C CA . THR B 1 24 ? -27.484 36.531 9.578 1 96.38 24 THR B CA 1
ATOM 2830 C C . THR B 1 24 ? -28.859 37.062 10.008 1 96.38 24 THR B C 1
ATOM 2832 O O . THR B 1 24 ? -29.078 37.375 11.18 1 96.38 24 THR B O 1
ATOM 2835 N N . GLU B 1 25 ? -29.797 37.156 9.039 1 94.62 25 GLU B N 1
ATOM 2836 C CA . GLU B 1 25 ? -31.203 37.469 9.328 1 94.62 25 GLU B CA 1
ATOM 2837 C C . GLU B 1 25 ? -32.094 36.219 9.172 1 94.62 25 GLU B C 1
ATOM 2839 O O . GLU B 1 25 ? -33.281 36.281 9.438 1 94.62 25 GLU B O 1
ATOM 2844 N N . ASP B 1 26 ? -31.469 35.188 8.68 1 95 26 ASP B N 1
ATOM 2845 C CA . ASP B 1 26 ? -32.188 33.938 8.523 1 95 26 ASP B CA 1
ATOM 2846 C C . ASP B 1 26 ? -32.344 33.219 9.867 1 95 26 ASP B C 1
ATOM 2848 O O . ASP B 1 26 ? -31.359 32.656 10.398 1 95 26 ASP B O 1
ATOM 2852 N N . THR B 1 27 ? -33.562 33.156 10.32 1 95.31 27 THR B N 1
ATOM 2853 C CA . THR B 1 27 ? -33.812 32.625 11.656 1 95.31 27 THR B CA 1
ATOM 2854 C C . THR B 1 27 ? -33.5 31.141 11.727 1 95.31 27 THR B C 1
ATOM 2856 O O . THR B 1 27 ? -33.062 30.641 12.75 1 95.31 27 THR B O 1
ATOM 2859 N N . GLU B 1 28 ? -33.75 30.469 10.641 1 95.81 28 GLU B N 1
ATOM 2860 C CA . GLU B 1 28 ? -33.438 29.047 10.625 1 95.81 28 GLU B CA 1
ATOM 2861 C C . GLU B 1 28 ? -31.938 28.781 10.688 1 95.81 28 GLU B C 1
ATOM 2863 O O . GLU B 1 28 ? -31.484 27.922 11.438 1 95.81 28 GLU B O 1
ATOM 2868 N N . LEU B 1 29 ? -31.25 29.562 9.906 1 96.06 29 LEU B N 1
ATOM 2869 C CA . LEU B 1 29 ? -29.797 29.453 9.922 1 96.06 29 LEU B CA 1
ATOM 2870 C C . LEU B 1 29 ? -29.234 29.859 11.273 1 96.06 29 LEU B C 1
ATOM 2872 O O . LEU B 1 29 ? -28.312 29.219 11.789 1 96.06 29 LEU B O 1
ATOM 2876 N N . LEU B 1 30 ? -29.766 30.891 11.828 1 96.38 30 LEU B N 1
ATOM 2877 C CA . LEU B 1 30 ? -29.328 31.344 13.141 1 96.38 30 LEU B CA 1
ATOM 2878 C C . LEU B 1 30 ? -29.484 30.25 14.18 1 96.38 30 LEU B C 1
ATOM 2880 O O . LEU B 1 30 ? -28.594 30 14.984 1 96.38 30 LEU B O 1
ATOM 2884 N N . ASP B 1 31 ? -30.594 29.562 14.133 1 96 31 ASP B N 1
ATOM 2885 C CA . ASP B 1 31 ? -30.844 28.469 15.062 1 96 31 ASP B CA 1
ATOM 2886 C C . ASP B 1 31 ? -29.766 27.391 14.922 1 96 31 ASP B C 1
ATOM 2888 O O . ASP B 1 31 ? -29.25 26.891 15.922 1 96 31 ASP B O 1
ATOM 2892 N N . ASP B 1 32 ? -29.469 27.047 13.711 1 96.06 32 ASP B N 1
ATOM 2893 C CA . ASP B 1 32 ? -28.422 26.062 13.445 1 96.06 32 ASP B CA 1
ATOM 2894 C C . AS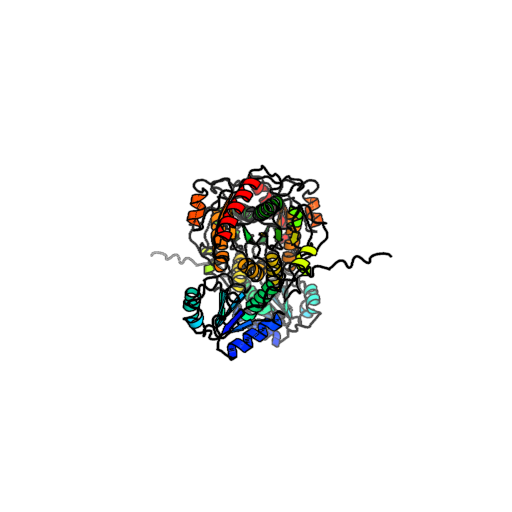P B 1 32 ? -27.078 26.516 14.008 1 96.06 32 ASP B C 1
ATOM 2896 O O . ASP B 1 32 ? -26.391 25.75 14.68 1 96.06 32 ASP B O 1
ATOM 2900 N N . LEU B 1 33 ? -26.734 27.781 13.773 1 96.44 33 LEU B N 1
ATOM 2901 C CA . LEU B 1 33 ? -25.422 28.312 14.164 1 96.44 33 LEU B CA 1
ATOM 2902 C C . LEU B 1 33 ? -25.312 28.406 15.68 1 96.44 33 LEU B C 1
ATOM 2904 O O . LEU B 1 33 ? -24.25 28.125 16.25 1 96.44 33 LEU B O 1
ATOM 2908 N N . LEU B 1 34 ? -26.375 28.734 16.344 1 95.69 34 LEU B N 1
ATOM 2909 C CA . LEU B 1 34 ? -26.375 28.797 17.812 1 95.69 34 LEU B CA 1
ATOM 2910 C C . LEU B 1 34 ? -26.219 27.391 18.406 1 95.69 34 LEU B C 1
ATOM 2912 O O . LEU B 1 34 ? -25.484 27.219 19.375 1 95.69 34 LEU B O 1
ATOM 2916 N N . ARG B 1 35 ? -26.891 26.453 17.781 1 95.25 35 ARG B N 1
ATOM 2917 C CA . ARG B 1 35 ? -26.75 25.062 18.203 1 95.25 35 ARG B CA 1
ATOM 2918 C C . ARG B 1 35 ? -25.297 24.594 18.078 1 95.25 35 ARG B C 1
ATOM 2920 O O . ARG B 1 35 ? -24.766 23.953 18.984 1 95.25 35 ARG B O 1
ATOM 2927 N N . LEU B 1 36 ? -24.672 24.922 16.969 1 93.88 36 LEU B N 1
ATOM 2928 C CA . LEU B 1 36 ? -23.297 24.531 16.719 1 93.88 36 LEU B CA 1
ATOM 2929 C C . LEU B 1 36 ? -22.344 25.219 17.688 1 93.88 36 LEU B C 1
ATOM 2931 O O . LEU B 1 36 ? -21.375 24.609 18.172 1 93.88 36 LEU B O 1
ATOM 2935 N N . CYS B 1 37 ? -22.594 26.5 18.016 1 92.88 37 CYS B N 1
ATOM 2936 C CA . CYS B 1 37 ? -21.797 27.219 19 1 92.88 37 CYS B CA 1
ATOM 2937 C C . CYS B 1 37 ? -21.922 26.578 20.375 1 92.88 37 CYS B C 1
ATOM 2939 O O . CYS B 1 37 ? -20.922 26.422 21.094 1 92.88 37 CYS B O 1
ATOM 2941 N N . ALA B 1 38 ? -23.109 26.188 20.703 1 91.44 38 ALA B N 1
ATOM 2942 C CA . ALA B 1 38 ? -23.344 25.516 21.984 1 91.44 38 ALA B CA 1
ATOM 2943 C C . ALA B 1 38 ? -22.578 24.203 22.047 1 91.44 38 ALA B C 1
ATOM 2945 O O . ALA B 1 38 ? -21.938 23.891 23.062 1 91.44 38 ALA B O 1
ATOM 2946 N N . ALA B 1 39 ? -22.609 23.469 20.953 1 87.25 39 ALA B N 1
ATOM 2947 C CA . ALA B 1 39 ? -21.891 22.203 20.859 1 87.25 39 ALA B CA 1
ATOM 2948 C C . ALA B 1 39 ? -20.391 22.406 21.062 1 87.25 39 ALA B C 1
ATOM 2950 O O . ALA B 1 39 ? -19.703 21.531 21.609 1 87.25 39 ALA B O 1
ATOM 2951 N N . ALA B 1 40 ? -19.906 23.578 20.672 1 84.56 40 ALA B N 1
ATOM 2952 C CA . ALA B 1 40 ? -18.484 23.891 20.766 1 84.56 40 ALA B CA 1
ATOM 2953 C C . ALA B 1 40 ? -18.156 24.609 22.078 1 84.56 40 ALA B C 1
ATOM 2955 O O . ALA B 1 40 ? -17.016 24.969 22.328 1 84.56 40 ALA B O 1
ATOM 2956 N N . GLY B 1 41 ? -19.109 24.875 22.828 1 82.5 41 GLY B N 1
ATOM 2957 C CA . GLY B 1 41 ? -18.922 25.562 24.094 1 82.5 41 GLY B CA 1
ATOM 2958 C C . GLY B 1 41 ? -18.594 27.031 23.938 1 82.5 41 GLY B C 1
ATOM 2959 O O . GLY B 1 41 ? -17.844 27.609 24.734 1 82.5 41 GLY B O 1
ATOM 2960 N N . ALA B 1 42 ? -19.062 27.625 22.844 1 87.38 42 ALA B N 1
ATOM 2961 C CA . ALA B 1 42 ? -18.766 29.031 22.562 1 87.38 42 ALA B CA 1
ATOM 2962 C C . ALA B 1 42 ? -20.016 29.891 22.656 1 87.38 42 ALA B C 1
ATOM 2964 O O . ALA B 1 42 ? -21.109 29.438 22.297 1 87.38 42 ALA B O 1
ATOM 2965 N N . ARG B 1 43 ? -19.875 31.078 23.125 1 88.94 43 ARG B N 1
ATOM 2966 C CA . ARG B 1 43 ? -20.969 32.062 23.172 1 88.94 43 ARG B CA 1
ATOM 2967 C C . ARG B 1 43 ? -20.828 33.094 22.047 1 88.94 43 ARG B C 1
ATOM 2969 O O . ARG B 1 43 ? -19.969 33.969 22.109 1 88.94 43 ARG B O 1
ATOM 2976 N N . PRO B 1 44 ? -21.719 33.031 21.109 1 92.94 44 PRO B N 1
ATOM 2977 C CA . PRO B 1 44 ? -21.562 33.938 19.969 1 92.94 44 PRO B CA 1
ATOM 2978 C C . PRO B 1 44 ? -22.219 35.312 20.203 1 92.94 44 PRO B C 1
ATOM 2980 O O . PRO B 1 44 ? -23.062 35.438 21.078 1 92.94 44 PRO B O 1
ATOM 2983 N N . GLU B 1 45 ? -21.656 36.25 19.594 1 92.25 45 GLU B N 1
ATOM 2984 C CA . GLU B 1 45 ? -22.344 37.531 19.391 1 92.25 45 GLU B CA 1
ATOM 2985 C C . GLU B 1 45 ? -23.125 37.531 18.062 1 92.25 45 GLU B C 1
ATOM 2987 O O . GLU B 1 45 ? -22.594 37.125 17.031 1 92.25 45 GLU B O 1
ATOM 2992 N N . VAL B 1 46 ? -24.438 37.938 18.109 1 93.81 46 VAL B N 1
ATOM 2993 C CA . VAL B 1 46 ? -25.281 37.844 16.938 1 93.81 46 VAL B CA 1
ATOM 2994 C C . VAL B 1 46 ? -25.703 39.219 16.453 1 93.81 46 VAL B C 1
ATOM 2996 O O . VAL B 1 46 ? -26.141 40.062 17.25 1 93.81 46 VAL B O 1
ATOM 2999 N N . HIS B 1 47 ? -25.531 39.469 15.195 1 91.88 47 HIS B N 1
ATOM 3000 C CA . HIS B 1 47 ? -25.969 40.688 14.57 1 91.88 47 HIS B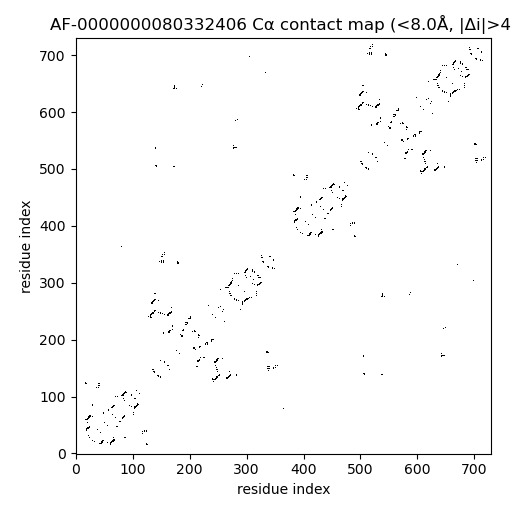 CA 1
ATOM 3001 C C . HIS B 1 47 ? -26.578 40.438 13.195 1 91.88 47 HIS B C 1
ATOM 3003 O O . HIS B 1 47 ? -26.172 39.5 12.5 1 91.88 47 HIS B O 1
ATOM 3009 N N . PRO B 1 48 ? -27.625 41.188 12.719 1 88.88 48 PRO B N 1
ATOM 3010 C CA . PRO B 1 48 ? -28.172 41.031 11.367 1 88.88 48 PRO B CA 1
ATOM 3011 C C . PRO B 1 48 ? -27.25 41.562 10.289 1 88.88 48 PRO B C 1
ATOM 3013 O O . PRO B 1 48 ? -27.406 41.25 9.109 1 88.88 48 PRO B O 1
ATOM 3016 N N . GLY B 1 49 ? -26.328 42.375 10.648 1 85.69 49 GLY B N 1
ATOM 3017 C CA . GLY B 1 49 ? -25.312 42.969 9.805 1 85.69 49 GLY B CA 1
ATOM 3018 C C . GLY B 1 49 ? -24.031 43.312 10.555 1 85.69 49 GLY B C 1
ATOM 3019 O O . GLY B 1 49 ? -23.797 42.781 11.648 1 85.69 49 GLY B O 1
ATOM 3020 N N . VAL B 1 50 ? -23.312 44.094 9.898 1 82.12 50 VAL B N 1
ATOM 3021 C CA . VAL B 1 50 ? -22.078 44.5 10.547 1 82.12 50 VAL B CA 1
ATOM 3022 C C . VAL B 1 50 ? -22.391 45.312 11.789 1 82.12 50 VAL B C 1
ATOM 3024 O O . VAL B 1 50 ? -23.141 46.312 11.719 1 82.12 50 VAL B O 1
ATOM 3027 N N . PRO B 1 51 ? -21.859 44.75 12.875 1 76.5 51 PRO B N 1
ATOM 3028 C CA . PRO B 1 51 ? -22.156 45.5 14.102 1 76.5 51 PRO B CA 1
ATOM 3029 C C . PRO B 1 51 ? -21.672 46.938 14.039 1 76.5 51 PRO B C 1
ATOM 3031 O O . PRO B 1 51 ? -20.625 47.219 13.438 1 76.5 51 PRO B O 1
ATOM 3034 N N . ALA B 1 52 ? -22.562 47.875 14.586 1 67.81 52 ALA B N 1
ATOM 3035 C CA . ALA B 1 52 ? -22.297 49.312 14.609 1 67.81 52 ALA B CA 1
ATOM 3036 C C . ALA B 1 52 ? -21.062 49.625 15.461 1 67.81 52 ALA B C 1
ATOM 3038 O O . ALA B 1 52 ? -20.328 50.594 15.18 1 67.81 52 ALA B O 1
ATOM 3039 N N . HIS B 1 53 ? -21.062 48.969 16.703 1 60.69 53 HIS B N 1
ATOM 3040 C CA . HIS B 1 53 ? -19.906 49.25 17.547 1 60.69 53 HIS B CA 1
ATOM 3041 C C . HIS B 1 53 ? -18.609 48.844 16.844 1 60.69 53 HIS B C 1
ATOM 3043 O O . HIS B 1 53 ? -18.5 47.75 16.297 1 60.69 53 HIS B O 1
ATOM 3049 N N . ARG B 1 54 ? -17.828 49.781 16.688 1 56.72 54 ARG B N 1
ATOM 3050 C CA . ARG B 1 54 ? -16.5 49.781 16.078 1 56.72 54 ARG B CA 1
ATOM 3051 C C . ARG B 1 54 ? -15.602 48.75 16.734 1 56.72 54 ARG B C 1
ATOM 3053 O O . ARG B 1 54 ? -15.508 48.688 17.969 1 56.72 54 ARG B O 1
ATOM 3060 N N . GLY B 1 55 ? -15.508 47.531 16.109 1 74.06 55 GLY B N 1
ATOM 3061 C CA . GLY B 1 55 ? -14.43 46.656 16.562 1 74.06 55 GLY B CA 1
ATOM 3062 C C . GLY B 1 55 ? -14.836 45.188 16.656 1 74.06 55 GLY B C 1
ATOM 3063 O O . GLY B 1 55 ? -13.977 44.312 16.703 1 74.06 55 GLY B O 1
ATOM 3064 N N . SER B 1 56 ? -16.25 45 16.734 1 80.44 56 SER B N 1
ATOM 3065 C CA . SER B 1 56 ? -16.625 43.594 16.953 1 80.44 56 SER B CA 1
ATOM 3066 C C . SER B 1 56 ? -16.25 42.75 15.742 1 80.44 56 SER B C 1
ATOM 3068 O O . SER B 1 56 ? -15.75 41.625 15.898 1 80.44 56 SER B O 1
ATOM 3070 N N . TRP B 1 57 ? -16.594 43.281 14.531 1 87.69 57 TRP B N 1
ATOM 3071 C CA . TRP B 1 57 ? -16.219 42.594 13.305 1 87.69 57 TRP B CA 1
ATOM 3072 C C . TRP B 1 57 ? -14.719 42.344 13.258 1 87.69 57 TRP B C 1
ATOM 3074 O O . TRP B 1 57 ? -14.281 41.219 12.984 1 87.69 57 TRP B O 1
ATOM 3084 N N . GLU B 1 58 ? -14.008 43.312 13.742 1 85.19 58 GLU B N 1
ATOM 3085 C CA . GLU B 1 58 ? -12.555 43.25 13.664 1 85.19 58 GLU B CA 1
ATOM 3086 C C . GLU B 1 58 ? -11.984 42.406 14.805 1 85.19 58 GLU B C 1
ATOM 3088 O O . GLU B 1 58 ? -10.961 41.75 14.633 1 85.19 58 GLU B O 1
ATOM 3093 N N . ALA B 1 59 ? -12.625 42.438 15.852 1 82.81 59 ALA B N 1
ATOM 3094 C CA . ALA B 1 59 ? -12.078 41.812 17.047 1 82.81 59 ALA B CA 1
ATOM 3095 C C . ALA B 1 59 ? -12.508 40.344 17.156 1 82.81 59 ALA B C 1
ATOM 3097 O O . ALA B 1 59 ? -11.914 39.562 17.922 1 82.81 59 ALA B O 1
ATOM 3098 N N . ALA B 1 60 ? -13.547 40.031 16.438 1 87.19 60 ALA B N 1
ATOM 3099 C CA . ALA B 1 60 ? -14.07 38.656 16.562 1 87.19 60 ALA B CA 1
ATOM 3100 C C . ALA B 1 60 ? -13.047 37.625 16.078 1 87.19 60 ALA B C 1
ATOM 3102 O O . ALA B 1 60 ? -12.43 37.812 15.031 1 87.19 60 ALA B O 1
ATOM 3103 N N . PRO B 1 61 ? -12.82 36.594 16.891 1 84.94 61 PRO B N 1
ATOM 3104 C CA . PRO B 1 61 ? -11.875 35.562 16.453 1 84.94 61 PRO B CA 1
ATOM 3105 C C . PRO B 1 61 ? -12.375 34.781 15.25 1 84.94 61 PRO B C 1
ATOM 3107 O O . PRO B 1 61 ? -11.578 34.156 14.531 1 84.94 61 PRO B O 1
ATOM 3110 N N . LEU B 1 62 ? -13.672 34.75 15.016 1 90.5 62 LEU B N 1
ATOM 3111 C CA . LEU B 1 62 ? -14.359 34.062 13.914 1 90.5 62 LEU B CA 1
ATOM 3112 C C . LEU B 1 62 ? -15.664 34.781 13.578 1 90.5 62 LEU B C 1
ATOM 3114 O O . LEU B 1 62 ? -16.406 35.188 14.484 1 90.5 62 LEU B O 1
ATOM 3118 N N . VAL B 1 63 ? -15.867 35 12.305 1 93.62 63 VAL B N 1
ATOM 3119 C CA . VAL B 1 63 ? -17.094 35.625 11.852 1 93.62 63 VAL B CA 1
ATOM 3120 C C . VAL B 1 63 ? -17.875 34.688 10.961 1 93.62 63 VAL B C 1
ATOM 3122 O O . VAL B 1 63 ? -17.359 34.188 9.945 1 93.62 63 VAL B O 1
ATOM 3125 N N . LEU B 1 64 ? -19.062 34.312 11.375 1 96 64 LEU B N 1
ATOM 3126 C CA . LEU B 1 64 ? -19.969 33.5 10.602 1 96 64 LEU B CA 1
ATOM 3127 C C . LEU B 1 64 ? -21.016 34.344 9.898 1 96 64 LEU B C 1
ATOM 3129 O O . LEU B 1 64 ? -21.859 34.969 10.555 1 96 64 LEU B O 1
ATOM 3133 N N . VAL B 1 65 ? -20.953 34.344 8.562 1 95.94 65 VAL B N 1
ATOM 3134 C CA . VAL B 1 65 ? -21.875 35.125 7.777 1 95.94 65 VAL B CA 1
ATOM 3135 C C . VAL B 1 65 ? -22.859 34.219 7.051 1 95.94 65 VAL B C 1
ATOM 3137 O O . VAL B 1 65 ? -22.453 33.344 6.289 1 95.94 65 VAL B O 1
ATOM 3140 N N . GLY B 1 66 ? -24.141 34.406 7.34 1 96.62 66 GLY B N 1
ATOM 3141 C CA . GLY B 1 66 ? -25.125 33.719 6.539 1 96.62 66 GLY B CA 1
ATOM 3142 C C . GLY B 1 66 ? -25.172 34.188 5.094 1 96.62 66 GLY B C 1
ATOM 3143 O O . GLY B 1 66 ? -24.953 35.375 4.816 1 96.62 66 GLY B O 1
ATOM 3144 N N . ASP B 1 67 ? -25.469 33.219 4.207 1 94.75 67 ASP B N 1
ATOM 3145 C CA . ASP B 1 67 ? -25.516 33.594 2.789 1 94.75 67 ASP B CA 1
ATOM 3146 C C . ASP B 1 67 ? -26.547 34.688 2.52 1 94.75 67 ASP B C 1
ATOM 3148 O O . ASP B 1 67 ? -26.406 35.438 1.555 1 94.75 67 ASP B O 1
ATOM 3152 N N . ASP B 1 68 ? -27.453 34.844 3.35 1 93.75 68 ASP B N 1
ATOM 3153 C CA . ASP B 1 68 ? -28.5 35.844 3.229 1 93.75 68 ASP B CA 1
ATOM 3154 C C . ASP B 1 68 ? -27.953 37.219 3.576 1 93.75 68 ASP B C 1
ATOM 3156 O O . ASP B 1 68 ? -28.562 38.25 3.211 1 93.75 68 ASP B O 1
ATOM 3160 N N . ALA B 1 69 ? -26.844 37.281 4.289 1 94.75 69 ALA B N 1
ATOM 3161 C CA . ALA B 1 69 ? -26.406 38.531 4.883 1 94.75 69 ALA B CA 1
ATOM 3162 C C . ALA B 1 69 ? -25.234 39.125 4.102 1 94.75 69 ALA B C 1
ATOM 3164 O O . ALA B 1 69 ? -24.609 40.094 4.547 1 94.75 69 ALA B O 1
ATOM 3165 N N . VAL B 1 70 ? -24.922 38.625 2.941 1 94.25 70 VAL B N 1
ATOM 3166 C CA . VAL B 1 70 ? -23.766 39.031 2.164 1 94.25 70 VAL B CA 1
ATOM 3167 C C . VAL B 1 70 ? -23.828 40.5 1.846 1 94.25 70 VAL B C 1
ATOM 3169 O O . VAL B 1 70 ? -22.844 41.25 2.006 1 94.25 70 VAL B O 1
ATOM 3172 N N . ARG B 1 71 ? -24.984 41.031 1.479 1 91.81 71 ARG B N 1
ATOM 3173 C CA . ARG B 1 71 ? -25.156 42.438 1.124 1 91.81 71 ARG B CA 1
ATOM 3174 C C . ARG B 1 71 ? -24.906 43.344 2.326 1 91.81 71 ARG B C 1
ATOM 3176 O O . ARG B 1 71 ? -24.422 44.438 2.178 1 91.81 71 ARG B O 1
ATOM 3183 N N . ARG B 1 72 ? -25.125 42.781 3.469 1 91.94 72 ARG B N 1
ATOM 3184 C CA . ARG B 1 72 ? -25.016 43.562 4.695 1 91.94 72 ARG B CA 1
ATOM 3185 C C . ARG B 1 72 ? -23.562 43.719 5.129 1 91.94 72 ARG B C 1
ATOM 3187 O O . ARG B 1 72 ? -23.219 44.594 5.93 1 91.94 72 ARG B O 1
ATOM 3194 N N . VAL B 1 73 ? -22.703 42.781 4.551 1 91.5 73 VAL B N 1
ATOM 3195 C CA . VAL B 1 73 ? -21.328 42.812 5.027 1 91.5 73 VAL B CA 1
ATOM 3196 C C . VAL B 1 73 ? -20.391 43.25 3.887 1 91.5 73 VAL B C 1
ATOM 3198 O O . VAL B 1 73 ? -19.172 43.25 4.047 1 91.5 73 VAL B O 1
ATOM 3201 N N . ARG B 1 74 ? -20.828 43.594 2.721 1 85 74 ARG B N 1
ATOM 3202 C CA . ARG B 1 74 ? -20.047 43.969 1.551 1 85 74 ARG B CA 1
ATOM 3203 C C . ARG B 1 74 ? -19.125 45.156 1.874 1 85 74 ARG B C 1
ATOM 3205 O O . ARG B 1 74 ? -18.016 45.219 1.356 1 85 74 ARG B O 1
ATOM 3212 N N . GLY B 1 75 ? -19.422 46.031 2.734 1 80.06 75 GLY B N 1
ATOM 3213 C CA . GLY B 1 75 ? -18.625 47.188 3.053 1 80.06 75 GLY B CA 1
ATOM 3214 C C . GLY B 1 75 ? -17.703 46.969 4.238 1 80.06 75 GLY B C 1
ATOM 3215 O O . GLY B 1 75 ? -16.922 47.875 4.594 1 80.06 75 GLY B O 1
ATOM 3216 N N . ALA B 1 76 ? -17.75 45.812 4.762 1 86.38 76 ALA B N 1
ATOM 3217 C CA . ALA B 1 76 ? -16.922 45.531 5.926 1 86.38 76 ALA B CA 1
ATOM 3218 C C . ALA B 1 76 ? -15.461 45.344 5.523 1 86.38 76 ALA B C 1
ATOM 3220 O O . ALA B 1 76 ? -15.172 44.969 4.383 1 86.38 76 ALA B O 1
ATOM 3221 N N . VAL B 1 77 ? -14.562 45.625 6.434 1 86 77 VAL B N 1
ATOM 3222 C CA . VAL B 1 77 ? -13.133 45.406 6.207 1 86 77 VAL B CA 1
ATOM 3223 C C . VAL B 1 77 ? -12.844 43.938 6.008 1 86 77 VAL B C 1
ATOM 3225 O O . VAL B 1 77 ? -13.383 43.094 6.734 1 86 77 VAL B O 1
ATOM 3228 N N . ARG B 1 78 ? -12.062 43.656 4.945 1 87.19 78 ARG B N 1
ATOM 3229 C CA . ARG B 1 78 ? -11.656 42.281 4.711 1 87.19 78 ARG B CA 1
ATOM 3230 C C . ARG B 1 78 ? -10.773 41.75 5.844 1 87.19 78 ARG B C 1
ATOM 3232 O O . ARG B 1 78 ? -9.922 42.5 6.355 1 87.19 78 ARG B O 1
ATOM 3239 N N . ARG B 1 79 ? -11.102 40.625 6.273 1 83.75 79 ARG B N 1
ATOM 3240 C CA . ARG B 1 79 ? -10.359 40 7.371 1 83.75 79 ARG B CA 1
ATOM 3241 C C . ARG B 1 79 ? -10.32 38.5 7.23 1 83.75 79 ARG B C 1
ATOM 3243 O O . ARG B 1 79 ? -11.109 37.906 6.484 1 83.75 79 ARG B O 1
ATOM 3250 N N . ARG B 1 80 ? -9.352 37.938 7.98 1 80.56 80 ARG B N 1
ATOM 3251 C CA . ARG B 1 80 ? -9.312 36.469 8.094 1 80.56 80 ARG B CA 1
ATOM 3252 C C . ARG B 1 80 ? -10.375 35.969 9.062 1 80.56 80 ARG B C 1
ATOM 3254 O O . ARG B 1 80 ? -10.906 36.75 9.867 1 80.56 80 ARG B O 1
ATOM 3261 N N . GLY B 1 81 ? -10.742 34.781 8.93 1 85.5 81 GLY B N 1
ATOM 3262 C CA . GLY B 1 81 ? -11.656 34.156 9.875 1 85.5 81 GLY B CA 1
ATOM 3263 C C . GLY B 1 81 ? -13.117 34.375 9.523 1 85.5 81 GLY B C 1
ATOM 3264 O O . GLY B 1 81 ? -13.977 34.375 10.406 1 85.5 81 GLY B O 1
ATOM 3265 N N . VAL B 1 82 ? -13.344 34.656 8.297 1 90.94 82 VAL B N 1
ATOM 3266 C CA . VAL B 1 82 ? -14.719 34.812 7.852 1 90.94 82 VAL B CA 1
ATOM 3267 C C . VAL B 1 82 ? -15.203 33.562 7.164 1 90.94 82 VAL B C 1
ATOM 3269 O O . VAL B 1 82 ? -14.547 33.031 6.25 1 90.94 82 VAL B O 1
ATOM 3272 N N . VAL B 1 83 ? -16.297 32.969 7.621 1 93.62 83 VAL B N 1
ATOM 3273 C CA . VAL B 1 83 ? -16.922 31.781 7.035 1 93.62 83 VAL B CA 1
ATOM 3274 C C . VAL B 1 83 ? -18.312 32.125 6.535 1 93.62 83 VAL B C 1
ATOM 3276 O O . VAL B 1 83 ? -19.156 32.625 7.297 1 93.62 83 VAL B O 1
ATOM 3279 N N . LEU B 1 84 ? -18.516 31.938 5.234 1 95.38 84 LEU B N 1
ATOM 3280 C CA . LEU B 1 84 ? -19.859 32.031 4.699 1 95.38 84 LEU B CA 1
ATOM 3281 C C . LEU B 1 84 ? -20.625 30.734 4.875 1 95.38 84 LEU B C 1
ATOM 3283 O O . LEU B 1 84 ? -20.109 29.656 4.555 1 95.38 84 LEU B O 1
ATOM 3287 N N . VAL B 1 85 ? -21.781 30.797 5.434 1 95.69 85 VAL B N 1
ATOM 3288 C CA . VAL B 1 85 ? -22.562 29.594 5.719 1 95.69 85 VAL B CA 1
ATOM 3289 C C . VAL B 1 85 ? -23.922 29.672 5.012 1 95.69 85 VAL B C 1
ATOM 3291 O O . VAL B 1 85 ? -24.609 30.703 5.082 1 95.69 85 VAL B O 1
ATOM 3294 N N . GLY B 1 86 ? -24.297 28.656 4.273 1 93.38 86 GLY B N 1
ATOM 3295 C CA . GLY B 1 86 ? -25.594 28.531 3.623 1 93.38 86 GLY B CA 1
ATOM 3296 C C . GLY B 1 86 ? -26.312 27.25 3.965 1 93.38 86 GLY B C 1
ATOM 3297 O O . GLY B 1 86 ? -25.734 26.344 4.578 1 93.38 86 GLY B O 1
ATOM 3298 N N . ARG B 1 87 ? -27.656 27.172 3.639 1 92.19 87 ARG B N 1
ATOM 3299 C CA . ARG B 1 87 ? -28.453 25.984 3.916 1 92.19 87 ARG B CA 1
ATOM 3300 C C . ARG B 1 87 ? -28.922 25.328 2.621 1 92.19 87 ARG B C 1
ATOM 3302 O O . ARG B 1 87 ? -29.328 24.156 2.619 1 92.19 87 ARG B O 1
ATOM 3309 N N . ASP B 1 88 ? -28.859 26.078 1.558 1 89.38 88 ASP B N 1
ATOM 3310 C CA . ASP B 1 88 ? -29.312 25.531 0.278 1 89.38 88 ASP B CA 1
ATOM 3311 C C . ASP B 1 88 ? -28.172 24.828 -0.458 1 89.38 88 ASP B C 1
ATOM 3313 O O . ASP B 1 88 ? -27.328 25.484 -1.076 1 89.38 88 ASP B O 1
ATOM 3317 N N . GLN B 1 89 ? -28.188 23.531 -0.509 1 83.06 89 GLN B N 1
ATOM 3318 C CA . GLN B 1 89 ? -27.125 22.719 -1.098 1 83.06 89 GLN B CA 1
ATOM 3319 C C . GLN B 1 89 ? -27.109 22.859 -2.617 1 83.06 89 GLN B C 1
ATOM 3321 O O . GLN B 1 89 ? -26.094 22.594 -3.256 1 83.06 89 GLN B O 1
ATOM 3326 N N . ASP B 1 90 ? -28.203 23.359 -3.232 1 82.94 90 ASP B N 1
ATOM 3327 C CA . ASP B 1 90 ? -28.297 23.484 -4.684 1 82.94 90 ASP B CA 1
ATOM 3328 C C . ASP B 1 90 ? -28.062 24.922 -5.141 1 82.94 90 ASP B C 1
ATOM 3330 O O . ASP B 1 90 ? -28.266 25.234 -6.316 1 82.94 90 ASP B O 1
ATOM 3334 N N . ASP B 1 91 ? -27.719 25.766 -4.207 1 85.56 91 ASP B N 1
ATOM 3335 C CA . ASP B 1 91 ? -27.484 27.172 -4.547 1 85.56 91 ASP B CA 1
ATOM 3336 C C . ASP B 1 91 ? -26.172 27.344 -5.289 1 85.56 91 ASP B C 1
ATOM 3338 O O . ASP B 1 91 ? -25.094 27.297 -4.676 1 85.56 91 ASP B O 1
ATOM 3342 N N . PRO B 1 92 ? -26.141 27.578 -6.598 1 81 92 PRO B N 1
ATOM 3343 C CA . PRO B 1 92 ? -24.891 27.703 -7.355 1 81 92 PRO B CA 1
ATOM 3344 C C . PRO B 1 92 ? -24.125 28.984 -7.047 1 81 92 PRO B C 1
ATOM 3346 O O . PRO B 1 92 ? -22.938 29.094 -7.328 1 81 92 PRO B O 1
ATOM 3349 N N . GLY B 1 93 ? -24.766 29.953 -6.398 1 85.88 93 GLY B N 1
ATOM 3350 C CA . GLY B 1 93 ? -24.172 31.266 -6.207 1 85.88 93 GLY B CA 1
ATOM 3351 C C . GLY B 1 93 ? -23.438 31.406 -4.887 1 85.88 93 GLY B C 1
ATOM 3352 O O . GLY B 1 93 ? -22.812 32.438 -4.625 1 85.88 93 GLY B O 1
ATOM 3353 N N . VAL B 1 94 ? -23.453 30.422 -4.086 1 88.25 94 VAL B N 1
ATOM 3354 C CA . VAL B 1 94 ? -22.938 30.562 -2.73 1 88.25 94 VAL B CA 1
ATOM 3355 C C . VAL B 1 94 ? -21.422 30.781 -2.777 1 88.25 94 VAL B C 1
ATOM 3357 O O . VAL B 1 94 ? -20.875 31.578 -1.996 1 88.25 94 VAL B O 1
ATOM 3360 N N . TRP B 1 95 ? -20.734 30.203 -3.691 1 83.31 95 TRP B N 1
ATOM 3361 C CA . TRP B 1 95 ? -19.297 30.328 -3.824 1 83.31 95 TRP B CA 1
ATOM 3362 C C . TRP B 1 95 ? -18.922 31.734 -4.305 1 83.31 95 TRP B C 1
ATOM 3364 O O . TRP B 1 95 ? -17.969 32.344 -3.799 1 83.31 95 TRP B O 1
ATOM 3374 N N . ARG B 1 96 ? -19.688 32.188 -5.254 1 85.81 96 ARG B N 1
ATOM 3375 C CA . ARG B 1 96 ? -19.484 33.562 -5.734 1 85.81 96 ARG B CA 1
ATOM 3376 C C . ARG B 1 96 ? -19.672 34.562 -4.609 1 85.81 96 ARG B C 1
ATOM 3378 O O . ARG B 1 96 ? -18.875 35.5 -4.473 1 85.81 96 ARG B O 1
ATOM 3385 N N . ARG B 1 97 ? -20.594 34.406 -3.783 1 90.56 97 ARG B N 1
ATOM 3386 C CA . ARG B 1 97 ? -20.859 35.312 -2.652 1 90.56 97 ARG B CA 1
ATOM 3387 C C . ARG B 1 97 ? -19.719 35.25 -1.637 1 90.56 97 ARG B C 1
ATOM 3389 O O . ARG B 1 97 ? -19.344 36.281 -1.054 1 90.56 97 ARG B O 1
ATOM 3396 N N . GLY B 1 98 ? -19.203 34.031 -1.415 1 91.12 98 GLY B N 1
ATOM 3397 C CA . GLY B 1 98 ? -18.047 33.906 -0.54 1 91.12 98 GLY B CA 1
ATOM 3398 C C . GLY B 1 98 ? -16.844 34.719 -0.989 1 91.12 98 GLY B C 1
ATOM 3399 O O . GLY B 1 98 ? -16.219 35.406 -0.182 1 91.12 98 GLY B O 1
ATOM 3400 N N . VAL B 1 99 ? -16.609 34.688 -2.311 1 85.19 99 VAL B N 1
ATOM 3401 C CA . VAL B 1 99 ? -15.516 35.438 -2.891 1 85.19 99 VAL B CA 1
ATOM 3402 C C . VAL B 1 99 ? -15.773 36.938 -2.721 1 85.19 99 VAL B C 1
ATOM 3404 O O . VAL B 1 99 ? -14.859 37.688 -2.4 1 85.19 99 VAL B O 1
ATOM 3407 N N . GLU B 1 100 ? -16.984 37.344 -2.887 1 87.38 100 GLU B N 1
ATOM 3408 C CA . GLU B 1 100 ? -17.391 38.719 -2.818 1 87.38 100 GLU B CA 1
ATOM 3409 C C . GLU B 1 100 ? -17.031 39.344 -1.463 1 87.38 100 GLU B C 1
ATOM 3411 O O . GLU B 1 100 ? -16.625 40.5 -1.385 1 87.38 100 GLU B O 1
ATOM 3416 N N . ILE B 1 101 ? -17.078 38.594 -0.421 1 90.19 101 ILE B N 1
ATOM 3417 C CA . ILE B 1 101 ? -16.875 39.156 0.904 1 90.19 101 ILE B CA 1
ATOM 3418 C C . ILE B 1 101 ? -15.508 38.719 1.445 1 90.19 101 ILE B C 1
ATOM 3420 O O . ILE B 1 101 ? -15.18 38.969 2.6 1 90.19 101 ILE B O 1
ATOM 3424 N N . GLY B 1 102 ? -14.805 37.938 0.646 1 85.5 102 GLY B N 1
ATOM 3425 C CA . GLY B 1 102 ? -13.484 37.5 1.059 1 85.5 102 GLY B CA 1
ATOM 3426 C C . GLY B 1 102 ? -13.523 36.438 2.141 1 85.5 102 GLY B C 1
ATOM 3427 O O . GLY B 1 102 ? -12.719 36.469 3.074 1 85.5 102 GLY B O 1
ATOM 3428 N N . ALA B 1 103 ? -14.5 35.562 2.102 1 90.19 103 ALA B N 1
ATOM 3429 C CA . ALA B 1 103 ? -14.602 34.469 3.078 1 90.19 103 ALA B CA 1
ATOM 3430 C C . ALA B 1 103 ? -13.461 33.469 2.914 1 90.19 103 ALA B C 1
ATOM 3432 O O . ALA B 1 103 ? -13.086 33.125 1.79 1 90.19 103 ALA B O 1
ATOM 3433 N N . ASP B 1 104 ? -12.969 33.094 4.09 1 82.31 104 ASP B N 1
ATOM 3434 C CA . ASP B 1 104 ? -11.938 32.062 4.082 1 82.31 104 ASP B CA 1
ATOM 3435 C C . ASP B 1 104 ? -12.523 30.719 3.711 1 82.31 104 ASP B C 1
ATOM 3437 O O . ASP B 1 104 ? -11.828 29.875 3.125 1 82.31 104 ASP B O 1
ATOM 3441 N N . HIS B 1 105 ? -13.766 30.484 4.074 1 84.62 105 HIS B N 1
ATOM 3442 C CA . HIS B 1 105 ? -14.453 29.203 3.85 1 84.62 105 HIS B CA 1
ATOM 3443 C C . HIS B 1 105 ? -15.914 29.438 3.488 1 84.62 105 HIS B C 1
ATOM 3445 O O . HIS B 1 105 ? -16.516 30.438 3.898 1 84.62 105 HIS B O 1
ATOM 3451 N N . VAL B 1 106 ? -16.406 28.562 2.648 1 89.56 106 VAL B N 1
ATOM 3452 C CA . VAL B 1 106 ? -17.828 28.484 2.34 1 89.56 106 VAL B CA 1
ATOM 3453 C C . VAL B 1 106 ? -18.375 27.125 2.76 1 89.56 106 VAL B C 1
ATOM 3455 O O . VAL B 1 106 ? -17.828 26.078 2.375 1 89.56 106 VAL B O 1
ATOM 3458 N N . LEU B 1 107 ? -19.359 27.109 3.619 1 90.5 107 LEU B N 1
ATOM 3459 C CA . LEU B 1 107 ? -19.922 25.859 4.133 1 90.5 107 LEU B CA 1
ATOM 3460 C C . LEU B 1 107 ? -21.422 25.797 3.889 1 90.5 107 LEU B C 1
ATOM 3462 O O . LEU B 1 107 ? -22.109 26.812 3.988 1 90.5 107 LEU B O 1
ATOM 3466 N N . LEU B 1 108 ? -21.859 24.656 3.555 1 91.31 108 LEU B N 1
ATOM 3467 C CA . LEU B 1 108 ? -23.297 24.391 3.457 1 91.31 108 LEU B CA 1
ATOM 3468 C C . LEU B 1 108 ? -23.734 23.406 4.539 1 91.31 108 LEU B C 1
ATOM 3470 O O . LEU B 1 108 ? -23.094 22.375 4.75 1 91.31 108 LEU B O 1
ATOM 3474 N N . LEU B 1 109 ? -24.672 23.828 5.312 1 90.94 109 LEU B N 1
ATOM 3475 C CA . LEU B 1 109 ? -25.266 22.938 6.312 1 90.94 109 LEU B CA 1
ATOM 3476 C C . LEU B 1 109 ? -26.312 22.031 5.68 1 90.94 109 LEU B C 1
ATOM 3478 O O . LEU B 1 109 ? -27 22.438 4.734 1 90.94 109 LEU B O 1
ATOM 3482 N N . PRO B 1 110 ? -26.297 20.75 6.164 1 89.81 110 PRO B N 1
ATOM 3483 C CA . PRO B 1 110 ? -25.656 20.172 7.352 1 89.81 110 PRO B CA 1
ATOM 3484 C C . PRO B 1 110 ? -24.266 19.609 7.059 1 89.81 110 PRO B C 1
ATOM 3486 O O . PRO B 1 110 ? -23.547 19.219 7.98 1 89.81 110 PRO B O 1
ATOM 3489 N N . ASP B 1 111 ? -23.828 19.609 5.801 1 81.69 111 ASP B N 1
ATOM 3490 C CA . ASP B 1 111 ? -22.625 18.906 5.395 1 81.69 111 ASP B CA 1
ATOM 3491 C C . ASP B 1 111 ? -21.406 19.453 6.125 1 81.69 111 ASP B C 1
ATOM 3493 O O . ASP B 1 111 ? -20.5 18.688 6.488 1 81.69 111 ASP B O 1
ATOM 3497 N N . GLY B 1 112 ? -21.359 20.672 6.418 1 84.25 112 GLY B N 1
ATOM 3498 C CA . GLY B 1 112 ? -20.188 21.297 7.02 1 84.25 112 GLY B CA 1
ATOM 3499 C C . GLY B 1 112 ? -20.312 21.453 8.523 1 84.25 112 GLY B C 1
ATOM 3500 O O . GLY B 1 112 ? -19.5 22.141 9.141 1 84.25 112 GLY B O 1
ATOM 3501 N N . GLU B 1 113 ? -21.234 20.797 9.141 1 88.94 113 GLU B N 1
ATOM 3502 C CA . GLU B 1 113 ? -21.516 21.047 10.547 1 88.94 113 GLU B CA 1
ATOM 3503 C C . GLU B 1 113 ? -20.344 20.641 11.422 1 88.94 113 GLU B C 1
ATOM 3505 O O . GLU B 1 113 ? -19.922 21.406 12.297 1 88.94 113 GLU B O 1
ATOM 3510 N N . GLN B 1 114 ? -19.75 19.484 11.172 1 79.19 114 GLN B N 1
ATOM 3511 C CA . GLN B 1 114 ? -18.672 19.016 12.031 1 79.19 114 GLN B CA 1
ATOM 3512 C C . GLN B 1 114 ? -17.453 19.922 11.93 1 79.19 114 GLN B C 1
ATOM 3514 O O . GLN B 1 114 ? -16.859 20.281 12.945 1 79.19 114 GLN B O 1
ATOM 3519 N N . TRP B 1 115 ? -17.219 20.297 10.75 1 77.44 115 TRP B N 1
ATOM 3520 C CA . TRP B 1 115 ? -16.109 21.219 10.539 1 77.44 115 TRP B CA 1
ATOM 3521 C C . TRP B 1 115 ? -16.328 22.516 11.312 1 77.44 115 TRP B C 1
ATOM 3523 O O . TRP B 1 115 ? -15.398 23.016 11.961 1 77.44 115 TRP B O 1
ATOM 3533 N N . LEU B 1 116 ? -17.562 23.047 11.219 1 87.81 116 LEU B N 1
ATOM 3534 C CA . LEU B 1 116 ? -17.875 24.328 11.836 1 87.81 116 LEU B CA 1
ATOM 3535 C C . LEU B 1 116 ? -17.781 24.234 13.359 1 87.81 116 LEU B C 1
ATOM 3537 O O . LEU B 1 116 ? -17.234 25.125 14.008 1 87.81 116 LEU B O 1
ATOM 3541 N N . VAL B 1 117 ? -18.234 23.141 13.93 1 86.69 117 VAL B N 1
ATOM 3542 C CA . VAL B 1 117 ? -18.141 22.938 15.367 1 86.69 117 VAL B CA 1
ATOM 3543 C C . VAL B 1 117 ? -16.688 22.922 15.805 1 86.69 117 VAL B C 1
ATOM 3545 O O . VAL B 1 117 ? -16.312 23.562 16.781 1 86.69 117 VAL B O 1
ATOM 3548 N N . ASP B 1 118 ? -15.906 22.266 15.102 1 78.69 118 ASP B N 1
ATOM 3549 C CA . ASP B 1 118 ? -14.484 22.156 15.422 1 78.69 118 ASP B CA 1
ATOM 3550 C C . ASP B 1 118 ? -13.797 23.5 15.328 1 78.69 118 ASP B C 1
ATOM 3552 O O . ASP B 1 118 ? -12.977 23.859 16.188 1 78.69 118 ASP B O 1
ATOM 3556 N N . ARG B 1 119 ? -14.18 24.25 14.305 1 80.94 119 ARG B N 1
ATOM 3557 C CA . ARG B 1 119 ? -13.578 25.562 14.109 1 80.94 119 ARG B CA 1
ATOM 3558 C C . ARG B 1 119 ? -13.961 26.516 15.234 1 80.94 119 ARG B C 1
ATOM 3560 O O . ARG B 1 119 ? -13.125 27.281 15.727 1 80.94 119 ARG B O 1
ATOM 3567 N N . ILE B 1 120 ? -15.18 26.469 15.594 1 86.38 120 ILE B N 1
ATOM 3568 C CA . ILE B 1 120 ? -15.664 27.312 16.688 1 86.38 120 ILE B CA 1
ATOM 3569 C C . ILE B 1 120 ? -14.945 26.938 17.984 1 86.38 120 ILE B C 1
ATOM 3571 O O . ILE B 1 120 ? -14.492 27.812 18.719 1 86.38 120 ILE B O 1
ATOM 3575 N N . ALA B 1 121 ? -14.789 25.688 18.141 1 81 121 ALA B N 1
ATOM 3576 C CA . ALA B 1 121 ? -14.102 25.219 19.344 1 81 121 ALA B CA 1
ATOM 3577 C C . ALA B 1 121 ? -12.648 25.688 19.359 1 81 121 ALA B C 1
ATOM 3579 O O . ALA B 1 121 ? -12.141 26.094 20.406 1 81 121 ALA B O 1
ATOM 3580 N N . ASP B 1 122 ? -12.031 25.656 18.312 1 77.94 122 ASP B N 1
ATOM 3581 C CA . ASP B 1 122 ? -10.641 26.094 18.188 1 77.94 122 ASP B CA 1
ATOM 3582 C C . ASP B 1 122 ? -10.484 27.562 18.594 1 77.94 122 ASP B C 1
ATOM 3584 O O . ASP B 1 122 ? -9.57 27.906 19.344 1 77.94 122 ASP B O 1
ATOM 3588 N N . VAL B 1 123 ? -11.344 28.312 18.031 1 76.19 123 VAL B N 1
ATOM 3589 C CA . VAL B 1 123 ? -11.289 29.75 18.297 1 76.19 123 VAL B CA 1
ATOM 3590 C C . VAL B 1 123 ? -11.594 30.031 19.766 1 76.19 123 VAL B C 1
ATOM 3592 O O . VAL B 1 123 ? -10.945 30.859 20.391 1 76.19 123 VAL B O 1
ATOM 3595 N N . ALA B 1 124 ? -12.477 29.297 20.188 1 75.06 124 ALA B N 1
ATOM 3596 C CA . ALA B 1 124 ? -12.852 29.469 21.578 1 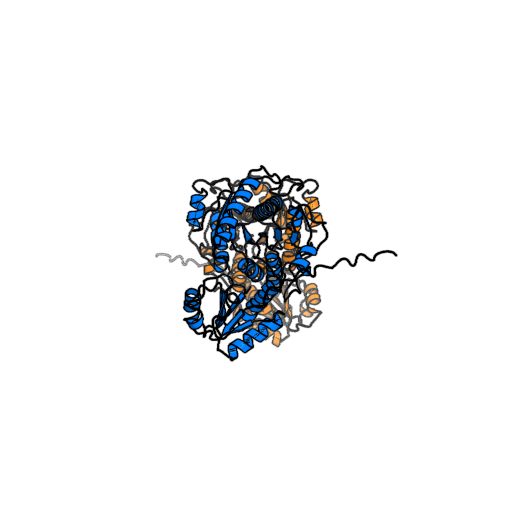75.06 124 ALA B CA 1
ATOM 3597 C C . ALA B 1 124 ? -11.695 29.125 22.516 1 75.06 124 ALA B C 1
ATOM 3599 O O . ALA B 1 124 ? -11.516 29.734 23.562 1 75.06 124 ALA B O 1
ATOM 3600 N N . GLU B 1 125 ? -10.961 28.203 22.062 1 70.81 125 GLU B N 1
ATOM 3601 C CA . GLU B 1 125 ? -9.836 27.734 22.875 1 70.81 125 GLU B CA 1
ATOM 3602 C C . GLU B 1 125 ? -8.594 28.578 22.641 1 70.81 125 GLU B C 1
ATOM 3604 O O . GLU B 1 125 ? -7.586 28.406 23.328 1 70.81 125 GLU B O 1
ATOM 3609 N N . GLY B 1 126 ? -8.727 29.609 21.844 1 68.5 126 GLY B N 1
ATOM 3610 C CA . GLY B 1 126 ? -7.602 30.484 21.547 1 68.5 126 GLY B CA 1
ATOM 3611 C C . GLY B 1 126 ? -6.52 29.797 20.734 1 68.5 126 GLY B C 1
ATOM 3612 O O . GLY B 1 126 ? -5.336 30.125 20.859 1 68.5 126 GLY B O 1
ATOM 3613 N N . VAL B 1 127 ? -6.98 28.844 20.016 1 63.66 127 VAL B N 1
ATOM 3614 C CA . VAL B 1 127 ? -6.008 28.141 19.188 1 63.66 127 VAL B CA 1
ATOM 3615 C C . VAL B 1 127 ? -5.539 29.047 18.062 1 63.66 127 VAL B C 1
ATOM 3617 O O . VAL B 1 127 ? -6.344 29.75 17.438 1 63.66 127 VAL B O 1
ATOM 3620 N N . GLY B 1 128 ? -4.289 29.453 18.094 1 66.75 128 GLY B N 1
ATOM 3621 C CA . GLY B 1 128 ? -3.674 30.25 17.047 1 66.75 128 GLY B CA 1
ATOM 3622 C C . GLY B 1 128 ? -3.727 29.594 15.68 1 66.75 128 GLY B C 1
ATOM 3623 O O . GLY B 1 128 ? -4.629 28.797 15.406 1 66.75 128 GLY B O 1
ATOM 3624 N N . ARG B 1 129 ? -2.875 30.078 14.828 1 74.94 129 ARG B N 1
ATOM 3625 C CA . ARG B 1 129 ? -2.775 29.531 13.477 1 74.94 129 ARG B CA 1
ATOM 3626 C C . ARG B 1 129 ? -2.455 28.047 13.5 1 74.94 129 ARG B C 1
ATOM 3628 O O . ARG B 1 129 ? -1.628 27.594 14.297 1 74.94 129 ARG B O 1
ATOM 3635 N N . PRO B 1 130 ? -3.156 27.344 12.734 1 85.75 130 PRO B N 1
ATOM 3636 C CA . PRO B 1 130 ? -2.854 25.922 12.68 1 85.75 130 PRO B CA 1
ATOM 3637 C C . PRO B 1 130 ? -1.429 25.625 12.211 1 85.75 130 PRO B C 1
ATOM 3639 O O . PRO B 1 130 ? -0.822 26.469 11.531 1 85.75 130 PRO B O 1
ATOM 3642 N N . ALA B 1 131 ? -0.959 24.562 12.625 1 93.56 131 ALA B N 1
ATOM 3643 C CA . ALA B 1 131 ? 0.376 24.141 12.211 1 93.56 131 ALA B CA 1
ATOM 3644 C C . ALA B 1 131 ? 0.451 23.969 10.695 1 93.56 131 ALA B C 1
ATOM 3646 O O . ALA B 1 131 ? -0.498 23.484 10.07 1 93.56 131 ALA B O 1
ATOM 3647 N N . LEU B 1 132 ? 1.56 24.422 10.117 1 95.56 132 LEU B N 1
ATOM 3648 C CA . LEU B 1 132 ? 1.838 24.031 8.742 1 95.56 132 LEU B CA 1
ATOM 3649 C C . LEU B 1 132 ? 2.047 22.516 8.648 1 95.56 132 LEU B C 1
ATOM 3651 O O . LEU B 1 132 ? 2.916 21.969 9.328 1 95.56 132 LEU B O 1
ATOM 3655 N N . THR B 1 133 ? 1.213 21.859 7.859 1 97.69 133 THR B N 1
ATOM 3656 C CA . THR B 1 133 ? 1.229 20.406 7.777 1 97.69 133 THR B CA 1
ATOM 3657 C C . THR B 1 133 ? 1.802 19.938 6.438 1 97.69 133 THR B C 1
ATOM 3659 O O . THR B 1 133 ? 1.268 20.281 5.379 1 97.69 133 THR B O 1
ATOM 3662 N N . VAL B 1 134 ? 2.896 19.156 6.512 1 98.56 134 VAL B N 1
ATOM 3663 C CA . VAL B 1 134 ? 3.607 18.672 5.34 1 98.56 134 VAL B CA 1
ATOM 3664 C C . VAL B 1 134 ? 3.443 17.156 5.238 1 98.56 134 VAL B C 1
ATOM 3666 O O . VAL B 1 134 ? 3.707 16.422 6.199 1 98.56 134 VAL B O 1
ATOM 3669 N N . GLY B 1 135 ? 2.924 16.703 4.117 1 98.75 135 GLY B N 1
ATOM 3670 C CA . GLY B 1 135 ? 2.879 15.281 3.834 1 98.75 135 GLY B CA 1
ATOM 3671 C C . GLY B 1 135 ? 4.012 14.812 2.943 1 98.75 135 GLY B C 1
ATOM 3672 O O . GLY B 1 135 ? 4.312 15.438 1.926 1 98.75 135 GLY B O 1
ATOM 3673 N N . VAL B 1 136 ? 4.719 13.758 3.33 1 98.75 136 VAL B N 1
ATOM 3674 C CA . VAL B 1 136 ? 5.801 13.203 2.529 1 98.75 136 VAL B CA 1
ATOM 3675 C C . VAL B 1 136 ? 5.398 11.828 2 1 98.75 136 VAL B C 1
ATOM 3677 O O . VAL B 1 136 ? 4.977 10.961 2.768 1 98.75 136 VAL B O 1
ATOM 3680 N N . ILE B 1 137 ? 5.539 11.617 0.711 1 98.5 137 ILE B N 1
ATOM 3681 C CA . ILE B 1 137 ? 5.09 10.398 0.044 1 98.5 137 ILE B CA 1
ATOM 3682 C C . ILE B 1 137 ? 6.188 9.883 -0.887 1 98.5 137 ILE B C 1
ATOM 3684 O O . ILE B 1 137 ? 6.863 10.672 -1.554 1 98.5 137 ILE B O 1
ATOM 3688 N N . GLY B 1 138 ? 6.375 8.602 -0.89 1 98.06 138 GLY B N 1
ATOM 3689 C CA . GLY B 1 138 ? 7.289 8.016 -1.855 1 98.06 138 GLY B CA 1
ATOM 3690 C C . GLY B 1 138 ? 6.641 7.734 -3.197 1 98.06 138 GLY B C 1
ATOM 3691 O O . GLY B 1 138 ? 5.527 7.207 -3.258 1 98.06 138 GLY B O 1
ATOM 3692 N N . GLY B 1 139 ? 7.316 8.094 -4.203 1 97.38 139 GLY B N 1
ATOM 3693 C CA . GLY B 1 139 ? 6.832 7.77 -5.531 1 97.38 139 GLY B CA 1
ATOM 3694 C C . GLY B 1 139 ? 6.938 6.289 -5.859 1 97.38 139 GLY B C 1
ATOM 3695 O O . GLY B 1 139 ? 6.293 5.805 -6.789 1 97.38 139 GLY B O 1
ATOM 3696 N N . ARG B 1 140 ? 7.727 5.637 -5.207 1 95 140 ARG B N 1
ATOM 3697 C CA . ARG B 1 140 ? 7.895 4.191 -5.25 1 95 140 ARG B CA 1
ATOM 3698 C C . ARG B 1 140 ? 8.359 3.648 -3.902 1 95 140 ARG B C 1
ATOM 3700 O O . ARG B 1 140 ? 8.641 4.422 -2.984 1 95 140 ARG B O 1
ATOM 3707 N N . GLY B 1 141 ? 8.273 2.299 -3.764 1 92.69 141 GLY B N 1
ATOM 3708 C CA . GLY B 1 141 ? 8.797 1.721 -2.539 1 92.69 141 GLY B CA 1
ATOM 3709 C C . GLY B 1 141 ? 10.273 2.006 -2.332 1 92.69 141 GLY B C 1
ATOM 3710 O O . GLY B 1 141 ? 11.07 1.877 -3.262 1 92.69 141 GLY B O 1
ATOM 3711 N N . GLY B 1 142 ? 10.602 2.5 -1.168 1 92 142 GLY B N 1
ATOM 3712 C CA . GLY B 1 142 ? 12 2.734 -0.835 1 92 142 GLY B CA 1
ATOM 3713 C C . GLY B 1 142 ? 12.539 4.039 -1.397 1 92 142 GLY B C 1
ATOM 3714 O O . GLY B 1 142 ? 13.75 4.211 -1.526 1 92 142 GLY B O 1
ATOM 3715 N N . ALA B 1 143 ? 11.703 4.895 -1.714 1 94.81 143 ALA B N 1
ATOM 3716 C CA . ALA B 1 143 ? 12.109 6.148 -2.342 1 94.81 143 ALA B CA 1
ATOM 3717 C C . ALA B 1 143 ? 12.805 7.066 -1.337 1 94.81 143 ALA B C 1
ATOM 3719 O O . ALA B 1 143 ? 13.445 8.047 -1.723 1 94.81 143 ALA B O 1
ATOM 3720 N N . GLY B 1 144 ? 12.602 6.801 -0.025 1 93.75 144 GLY B N 1
ATOM 3721 C CA . GLY B 1 144 ? 13.234 7.633 0.988 1 93.75 144 GLY B CA 1
ATOM 3722 C C . GLY B 1 144 ? 12.266 8.594 1.656 1 93.75 144 GLY B C 1
ATOM 3723 O O . GLY B 1 144 ? 12.688 9.555 2.305 1 93.75 144 GLY B O 1
ATOM 3724 N N . ALA B 1 145 ? 11.023 8.367 1.52 1 96.19 145 ALA B N 1
ATOM 3725 C CA . ALA B 1 145 ? 10.008 9.258 2.074 1 96.19 145 ALA B CA 1
ATOM 3726 C C . ALA B 1 145 ? 10.125 9.352 3.592 1 96.19 145 ALA B C 1
ATOM 3728 O O . ALA B 1 145 ? 10.117 10.453 4.156 1 96.19 145 ALA B O 1
ATOM 3729 N N . SER B 1 146 ? 10.273 8.227 4.277 1 95.75 146 SER B N 1
ATOM 3730 C CA . SER B 1 146 ? 10.367 8.219 5.734 1 95.75 146 SER B CA 1
ATOM 3731 C C . SER B 1 146 ? 11.609 8.961 6.215 1 95.75 146 SER B C 1
ATOM 3733 O O . SER B 1 146 ? 11.547 9.703 7.203 1 95.75 146 SER B O 1
ATOM 3735 N N . THR B 1 147 ? 12.695 8.789 5.547 1 93.5 147 THR B N 1
ATOM 3736 C CA . THR B 1 147 ? 13.938 9.477 5.883 1 93.5 147 THR B CA 1
ATOM 3737 C C . THR B 1 147 ? 13.773 10.984 5.742 1 93.5 147 THR B C 1
ATOM 3739 O O . THR B 1 147 ? 14.172 11.742 6.629 1 93.5 147 THR B O 1
ATOM 3742 N N . LEU B 1 148 ? 13.164 11.383 4.656 1 96.12 148 LEU B N 1
ATOM 3743 C CA . LEU B 1 148 ? 12.961 12.812 4.438 1 96.12 148 LEU B CA 1
ATOM 3744 C C . LEU B 1 148 ? 11.984 13.383 5.457 1 96.12 148 LEU B C 1
ATOM 3746 O O . LEU B 1 148 ? 12.188 14.492 5.969 1 96.12 148 LEU B O 1
ATOM 3750 N N . ALA B 1 149 ? 10.914 12.664 5.707 1 97.31 149 ALA B N 1
ATOM 3751 C CA . ALA B 1 149 ? 9.953 13.102 6.715 1 97.31 149 ALA B CA 1
ATOM 3752 C C . ALA B 1 149 ? 10.633 13.344 8.062 1 97.31 149 ALA B C 1
ATOM 3754 O O . ALA B 1 149 ? 10.422 14.375 8.695 1 97.31 149 ALA B O 1
ATOM 3755 N N . CYS B 1 150 ? 11.469 12.422 8.445 1 95.44 150 CYS B N 1
ATOM 3756 C CA . CYS B 1 150 ? 12.203 12.539 9.703 1 95.44 150 CYS B CA 1
ATOM 3757 C C . CYS B 1 150 ? 13.141 13.742 9.68 1 95.44 150 CYS B C 1
ATOM 3759 O O . CYS B 1 150 ? 13.18 14.523 10.633 1 95.44 150 CYS B O 1
ATOM 3761 N N . ALA B 1 151 ? 13.828 13.922 8.609 1 95.69 151 ALA B N 1
ATOM 3762 C CA . ALA B 1 151 ? 14.773 15.023 8.484 1 95.69 151 ALA B CA 1
ATOM 3763 C C . ALA B 1 151 ? 14.062 16.375 8.562 1 95.69 151 ALA B C 1
ATOM 3765 O O . ALA B 1 151 ? 14.547 17.297 9.203 1 95.69 151 ALA B O 1
ATOM 3766 N N . LEU B 1 152 ? 12.953 16.438 7.887 1 97.25 152 LEU B N 1
ATOM 3767 C CA . LEU B 1 152 ? 12.164 17.656 7.93 1 97.25 152 LEU B CA 1
ATOM 3768 C C . LEU B 1 152 ? 11.727 17.984 9.359 1 97.25 152 LEU B C 1
ATOM 3770 O O . LEU B 1 152 ? 11.844 19.109 9.812 1 97.25 152 LEU B O 1
ATOM 3774 N N . ALA B 1 153 ? 11.25 16.969 10.016 1 97.69 153 ALA B N 1
ATOM 3775 C CA . ALA B 1 153 ? 10.773 17.156 11.383 1 97.69 153 ALA B CA 1
ATOM 3776 C C . ALA B 1 153 ? 11.906 17.547 12.32 1 97.69 153 ALA B C 1
ATOM 3778 O O . ALA B 1 153 ? 11.781 18.5 13.094 1 97.69 153 ALA B O 1
ATOM 3779 N N . VAL B 1 154 ? 13.031 16.875 12.219 1 95.81 154 VAL B N 1
ATOM 3780 C CA . VAL B 1 154 ? 14.188 17.125 13.07 1 95.81 154 VAL B CA 1
ATOM 3781 C C . VAL B 1 154 ? 14.711 18.547 12.828 1 95.81 154 VAL B C 1
ATOM 3783 O O . VAL B 1 154 ? 15.023 19.266 13.773 1 95.81 154 VAL B O 1
ATOM 3786 N N . THR B 1 155 ? 14.766 18.906 11.602 1 95.88 155 THR B N 1
ATOM 3787 C CA . THR B 1 155 ? 15.234 20.25 11.242 1 95.88 155 THR B CA 1
ATOM 3788 C C . THR B 1 155 ? 14.281 21.312 11.781 1 95.88 155 THR B C 1
ATOM 3790 O O . THR B 1 155 ? 14.719 22.312 12.344 1 95.88 155 THR B O 1
ATOM 3793 N N . SER B 1 156 ? 13.016 21.109 11.625 1 96.5 156 SER B N 1
ATOM 3794 C CA . SER B 1 156 ? 12.016 22.047 12.133 1 96.5 156 SER B CA 1
ATOM 3795 C C . SER B 1 156 ? 12.164 22.234 13.641 1 96.5 156 SER B C 1
ATOM 3797 O O . SER B 1 156 ? 12.18 23.375 14.125 1 96.5 156 SER B O 1
ATOM 3799 N N . ALA B 1 157 ? 12.266 21.172 14.328 1 95.44 157 ALA B N 1
ATOM 3800 C CA . ALA B 1 157 ? 12.414 21.219 15.781 1 95.44 157 ALA B CA 1
ATOM 3801 C C . ALA B 1 157 ? 13.703 21.922 16.172 1 95.44 157 ALA B C 1
ATOM 3803 O O . ALA B 1 157 ? 13.711 22.734 17.109 1 95.44 157 ALA B O 1
ATOM 3804 N N . ARG B 1 158 ? 14.727 21.609 15.484 1 93.81 158 ARG B N 1
ATOM 3805 C CA . ARG B 1 158 ? 16.016 22.219 15.766 1 93.81 158 ARG B CA 1
ATOM 3806 C C . ARG B 1 158 ? 15.953 23.734 15.578 1 93.81 158 ARG B C 1
ATOM 3808 O O . ARG B 1 158 ? 16.625 24.484 16.281 1 93.81 158 ARG B O 1
ATOM 3815 N N . GLU B 1 159 ? 15.141 24.141 14.727 1 93.81 159 GLU B N 1
ATOM 3816 C CA . GLU B 1 159 ? 14.992 25.562 14.438 1 93.81 159 GLU B CA 1
ATOM 3817 C C . GLU B 1 159 ? 13.992 26.219 15.383 1 93.81 159 GLU B C 1
ATOM 3819 O O . GLU B 1 159 ? 13.617 27.375 15.188 1 93.81 159 GLU B O 1
ATOM 3824 N N . GLY B 1 160 ? 13.43 25.5 16.359 1 93.44 160 GLY B N 1
ATOM 3825 C CA . GLY B 1 160 ? 12.688 26.094 17.469 1 93.44 160 GLY B CA 1
ATOM 3826 C C . GLY B 1 160 ? 11.188 26 17.297 1 93.44 160 GLY B C 1
ATOM 3827 O O . GLY B 1 160 ? 10.43 26.578 18.078 1 93.44 160 GLY B O 1
ATOM 3828 N N . ARG B 1 161 ? 10.797 25.266 16.344 1 93.75 161 ARG B N 1
ATOM 3829 C CA . ARG B 1 161 ? 9.359 25.141 16.109 1 93.75 161 ARG B CA 1
ATOM 3830 C C . ARG B 1 161 ? 8.797 23.922 16.844 1 93.75 161 ARG B C 1
ATOM 3832 O O . ARG B 1 161 ? 9.438 22.859 16.891 1 93.75 161 ARG B O 1
ATOM 3839 N N . ARG B 1 162 ? 7.645 24.156 17.469 1 94.06 162 ARG B N 1
ATOM 3840 C CA . ARG B 1 162 ? 6.895 22.984 17.922 1 94.06 162 ARG B CA 1
ATOM 3841 C C . ARG B 1 162 ? 6.574 22.047 16.766 1 94.06 162 ARG B C 1
ATOM 3843 O O . ARG B 1 162 ? 5.973 22.469 15.773 1 94.06 162 ARG B O 1
ATOM 3850 N N . THR B 1 163 ? 7.074 20.781 16.844 1 96.94 163 THR B N 1
ATOM 3851 C CA . THR B 1 163 ? 6.969 19.891 15.688 1 96.94 163 THR B CA 1
ATOM 3852 C C . THR B 1 163 ? 6.41 18.531 16.109 1 96.94 163 THR B C 1
ATOM 3854 O O . THR B 1 163 ? 6.84 17.969 17.125 1 96.94 163 THR B O 1
ATOM 3857 N N . LEU B 1 164 ? 5.426 18.062 15.438 1 97.88 164 LEU B N 1
ATOM 3858 C CA . LEU B 1 164 ? 4.871 16.719 15.578 1 97.88 164 LEU B CA 1
ATOM 3859 C C . LEU B 1 164 ? 5.105 15.891 14.32 1 97.88 164 LEU B C 1
ATOM 3861 O O . LEU B 1 164 ? 4.816 16.344 13.211 1 97.88 164 LEU B O 1
ATOM 3865 N N . LEU B 1 165 ? 5.758 14.734 14.461 1 98.31 165 LEU B N 1
ATOM 3866 C CA . LEU B 1 165 ? 5.988 13.781 13.383 1 98.31 165 LEU B CA 1
ATOM 3867 C C . LEU B 1 165 ? 5.004 12.617 13.453 1 98.31 165 LEU B C 1
ATOM 3869 O O . LEU B 1 165 ? 4.934 11.922 14.477 1 98.31 165 LEU B O 1
ATOM 3873 N N . VAL B 1 166 ? 4.246 12.391 12.367 1 98.38 166 VAL B N 1
ATOM 3874 C CA . VAL B 1 166 ? 3.182 11.391 12.344 1 98.38 166 VAL B CA 1
ATOM 3875 C C . VAL B 1 166 ? 3.518 10.305 11.328 1 98.38 166 VAL B C 1
ATOM 3877 O O . VAL B 1 166 ? 3.77 10.602 10.156 1 98.38 166 VAL B O 1
ATOM 3880 N N . ASP B 1 167 ? 3.541 9.125 11.789 1 97.75 167 ASP B N 1
ATOM 3881 C CA . ASP B 1 167 ? 3.691 7.941 10.953 1 97.75 167 ASP B CA 1
ATOM 3882 C C . ASP B 1 167 ? 2.336 7.434 10.469 1 97.75 167 ASP B C 1
ATOM 3884 O O . ASP B 1 167 ? 1.619 6.758 11.211 1 97.75 167 ASP B O 1
ATOM 3888 N N . ALA B 1 168 ? 2.012 7.629 9.219 1 97.44 168 ALA B N 1
ATOM 3889 C CA . ALA B 1 168 ? 0.704 7.227 8.711 1 97.44 168 ALA B CA 1
ATOM 3890 C C . ALA B 1 168 ? 0.794 5.91 7.945 1 97.44 168 ALA B C 1
ATOM 3892 O O . ALA B 1 168 ? -0.186 5.465 7.344 1 97.44 168 ALA B O 1
ATOM 3893 N N . ASP B 1 169 ? 1.906 5.27 7.875 1 96.06 169 ASP B N 1
ATOM 3894 C CA . ASP B 1 169 ? 2.105 4.008 7.168 1 96.06 169 ASP B CA 1
ATOM 3895 C C . ASP B 1 169 ? 2.293 2.85 8.148 1 96.06 169 ASP B C 1
ATOM 3897 O O . ASP B 1 169 ? 3.383 2.658 8.688 1 96.06 169 ASP B O 1
ATOM 3901 N N . PRO B 1 170 ? 1.338 2.045 8.328 1 94.5 170 PRO B N 1
ATOM 3902 C CA . PRO B 1 170 ? 1.467 0.945 9.281 1 94.5 170 PRO B CA 1
ATOM 3903 C C . PRO B 1 170 ? 2.48 -0.108 8.844 1 94.5 170 PRO B C 1
ATOM 3905 O O . PRO B 1 170 ? 2.938 -0.912 9.656 1 94.5 170 PRO B O 1
ATOM 3908 N N . LEU B 1 171 ? 2.852 -0.086 7.594 1 94.69 171 LEU B N 1
ATOM 3909 C CA . LEU B 1 171 ? 3.713 -1.142 7.07 1 94.69 171 LEU B CA 1
ATOM 3910 C C . LEU B 1 171 ? 5.141 -0.638 6.883 1 94.69 171 LEU B C 1
ATOM 3912 O O . LEU B 1 171 ? 5.977 -1.332 6.301 1 94.69 171 LEU B O 1
ATOM 3916 N N . GLY B 1 172 ? 5.465 0.549 7.375 1 93.81 172 GLY B N 1
ATOM 3917 C CA . GLY B 1 172 ? 6.758 1.178 7.152 1 93.81 172 GLY B CA 1
ATOM 3918 C C . GLY B 1 172 ? 7.801 0.769 8.172 1 93.81 172 GLY B C 1
ATOM 3919 O O . GLY B 1 172 ? 8.977 1.126 8.047 1 93.81 172 GLY B O 1
ATOM 3920 N N . GLY B 1 173 ? 7.465 0.094 9.211 1 93 173 GLY B N 1
ATOM 3921 C CA . GLY B 1 173 ? 8.414 -0.365 10.211 1 93 173 GLY B CA 1
ATOM 3922 C C . GLY B 1 173 ? 8.508 0.558 11.414 1 93 173 GLY B C 1
ATOM 3923 O O . GLY B 1 173 ? 9.141 0.222 12.414 1 93 173 GLY B O 1
ATOM 3924 N N . GLY B 1 174 ? 7.945 1.757 11.258 1 93.81 174 GLY B N 1
ATOM 3925 C CA . GLY B 1 174 ? 7.879 2.65 12.406 1 93.81 174 GLY B CA 1
ATOM 3926 C C . GLY B 1 174 ? 8.883 3.783 12.336 1 93.81 174 GLY B C 1
ATOM 3927 O O . GLY B 1 174 ? 10.086 3.543 12.203 1 93.81 174 GLY B O 1
ATOM 3928 N N . LEU B 1 175 ? 8.414 4.98 12.484 1 94.19 175 LEU B N 1
ATOM 3929 C CA . LEU B 1 175 ? 9.297 6.141 12.531 1 94.19 175 LEU B CA 1
ATOM 3930 C C . LEU B 1 175 ? 10.055 6.191 13.859 1 94.19 175 LEU B C 1
ATOM 3932 O O . LEU B 1 175 ? 11.141 6.766 13.93 1 94.19 175 LEU B O 1
ATOM 3936 N N . ASP B 1 176 ? 9.445 5.652 14.898 1 92.94 176 ASP B N 1
ATOM 3937 C CA . ASP B 1 176 ? 10.117 5.609 16.188 1 92.94 176 ASP B CA 1
ATOM 3938 C C . ASP B 1 176 ? 11.398 4.785 16.109 1 92.94 176 ASP B C 1
ATOM 3940 O O . ASP B 1 176 ? 12.406 5.133 16.734 1 92.94 176 ASP B O 1
ATOM 3944 N N . VAL B 1 177 ? 11.414 3.766 15.297 1 90.81 177 VAL B N 1
ATOM 3945 C CA . VAL B 1 177 ? 12.625 2.971 15.086 1 90.81 177 VAL B CA 1
ATOM 3946 C C . VAL B 1 177 ? 13.664 3.795 14.336 1 90.81 177 VAL B C 1
ATOM 3948 O O . VAL B 1 177 ? 14.852 3.773 14.68 1 90.81 177 VAL B O 1
ATOM 3951 N N . LEU B 1 178 ? 13.234 4.484 13.359 1 90.5 178 LEU B N 1
ATOM 3952 C CA . LEU B 1 178 ? 14.125 5.328 12.57 1 90.5 178 LEU B CA 1
ATOM 3953 C C . LEU B 1 178 ? 14.773 6.395 13.438 1 90.5 178 LEU B C 1
ATOM 3955 O O . LEU B 1 178 ? 15.922 6.789 13.195 1 90.5 178 LEU B O 1
ATOM 3959 N N . LEU B 1 179 ? 14.008 6.781 14.445 1 92.31 179 LEU B N 1
ATOM 3960 C CA . LEU B 1 179 ? 14.484 7.824 15.352 1 92.31 179 LEU B CA 1
ATOM 3961 C C . LEU B 1 179 ? 15.219 7.223 16.547 1 92.31 179 LEU B C 1
ATOM 3963 O O . LEU B 1 179 ? 15.742 7.953 17.391 1 92.31 179 LEU B O 1
ATOM 3967 N N . GLY B 1 180 ? 15.227 5.949 16.688 1 88.38 180 GLY B N 1
ATOM 3968 C CA . GLY B 1 180 ? 15.898 5.27 17.797 1 88.38 180 GLY B CA 1
ATOM 3969 C C . GLY B 1 180 ? 15.094 5.301 19.078 1 88.38 180 GLY B C 1
ATOM 3970 O O . GLY B 1 180 ? 15.672 5.277 20.172 1 88.38 180 GLY B O 1
ATOM 3971 N N . GLY B 1 181 ? 13.852 5.445 19.031 1 90.44 181 GLY B N 1
ATOM 3972 C CA . GLY B 1 181 ? 13.023 5.582 20.203 1 90.44 181 GLY B CA 1
ATOM 3973 C C . GLY B 1 181 ? 11.961 4.508 20.312 1 90.44 181 GLY B C 1
ATOM 3974 O O . GLY B 1 181 ? 10.836 4.773 20.766 1 90.44 181 GLY B O 1
ATOM 3975 N N . GLU B 1 182 ? 12.188 3.299 19.875 1 88 182 GLU B N 1
ATOM 3976 C CA . GLU B 1 182 ? 11.195 2.229 19.828 1 88 182 GLU B CA 1
ATOM 3977 C C . GLU B 1 182 ? 10.75 1.828 21.219 1 88 182 GLU B C 1
ATOM 3979 O O . GLU B 1 182 ? 9.641 1.309 21.406 1 88 182 GLU B O 1
ATOM 3984 N N . THR B 1 183 ? 11.531 2.203 22.203 1 90.31 183 THR B N 1
ATOM 3985 C CA . THR B 1 183 ? 11.18 1.818 23.578 1 90.31 183 THR B CA 1
ATOM 3986 C C . THR B 1 183 ? 10.703 3.029 24.375 1 90.31 183 THR B C 1
ATOM 3988 O O . THR B 1 183 ? 10.461 2.928 25.578 1 90.31 183 THR B O 1
ATOM 3991 N N . THR B 1 184 ? 10.68 4.156 23.75 1 92.94 184 THR B N 1
ATOM 3992 C CA . THR B 1 184 ? 10.234 5.359 24.438 1 92.94 184 THR B CA 1
ATOM 3993 C C . THR B 1 184 ? 8.75 5.266 24.781 1 92.94 184 THR B C 1
ATOM 3995 O O . THR B 1 184 ? 7.941 4.844 23.953 1 92.94 184 THR B O 1
ATOM 3998 N N . GLU B 1 185 ? 8.383 5.691 25.938 1 93.62 185 GLU B N 1
ATOM 3999 C CA . GLU B 1 185 ? 7 5.609 26.406 1 93.62 185 GLU B CA 1
ATOM 4000 C C . GLU B 1 185 ? 6.125 6.652 25.719 1 93.62 185 GLU B C 1
ATOM 4002 O O . GLU B 1 185 ? 6.586 7.75 25.406 1 93.62 185 GLU B O 1
ATOM 4007 N N . GLY B 1 186 ? 4.82 6.293 25.578 1 95.06 186 GLY B N 1
ATOM 4008 C CA . GLY B 1 186 ? 3.832 7.16 24.953 1 95.06 186 GLY B CA 1
ATOM 4009 C C . GLY B 1 186 ? 2.826 6.402 24.109 1 95.06 186 GLY B C 1
ATOM 4010 O O . GLY B 1 186 ? 3.021 5.227 23.812 1 95.06 186 GLY B O 1
ATOM 4011 N N . LEU B 1 187 ? 1.814 7.098 23.75 1 95 187 LEU B N 1
ATOM 4012 C CA . LEU B 1 187 ? 0.73 6.457 23 1 95 187 LEU B CA 1
ATOM 4013 C C . LEU B 1 187 ? 1.097 6.301 21.531 1 95 187 LEU B C 1
ATOM 4015 O O . LEU B 1 187 ? 1.873 7.094 21 1 95 187 LEU B O 1
ATOM 4019 N N . ARG B 1 188 ? 0.532 5.238 21 1 96.62 188 ARG B N 1
ATOM 4020 C CA . ARG B 1 188 ? 0.656 4.926 19.578 1 96.62 188 ARG B CA 1
ATOM 4021 C C . ARG B 1 188 ? -0.71 4.906 18.891 1 96.62 188 ARG B C 1
ATOM 4023 O O . ARG B 1 188 ? -1.739 5.059 19.562 1 96.62 188 ARG B O 1
ATOM 4030 N N . TRP B 1 189 ? -0.781 4.719 17.609 1 96 189 TRP B N 1
ATOM 4031 C CA . TRP B 1 189 ? -1.984 4.863 16.797 1 96 189 TRP B CA 1
ATOM 4032 C C . TRP B 1 189 ? -3.127 4.027 17.359 1 96 189 TRP B C 1
ATOM 4034 O O . TRP B 1 189 ? -4.262 4.5 17.453 1 96 189 TRP B O 1
ATOM 4044 N N . PRO B 1 190 ? -2.889 2.725 17.734 1 93.5 190 PRO B N 1
ATOM 4045 C CA . PRO B 1 190 ? -4.02 1.909 18.172 1 93.5 190 PRO B CA 1
ATOM 4046 C C . PRO B 1 190 ? -4.723 2.494 19.406 1 93.5 190 PRO B C 1
ATOM 4048 O O . PRO B 1 190 ? -5.926 2.295 19.578 1 93.5 190 PRO B O 1
ATOM 4051 N N . ALA B 1 191 ? -4.016 3.254 20.172 1 92.88 191 ALA B N 1
ATOM 4052 C CA . ALA B 1 191 ? -4.59 3.867 21.359 1 92.88 191 ALA B CA 1
ATOM 4053 C C . ALA B 1 191 ? -5.633 4.914 21 1 92.88 191 ALA B C 1
ATOM 4055 O O . ALA B 1 191 ? -6.465 5.293 21.828 1 92.88 191 ALA B O 1
ATOM 4056 N N . PHE B 1 192 ? -5.625 5.398 19.75 1 92.5 192 PHE B N 1
ATOM 4057 C CA . PHE B 1 192 ? -6.52 6.473 19.328 1 92.5 192 PHE B CA 1
ATOM 4058 C C . PHE B 1 192 ? -7.648 5.93 18.469 1 92.5 192 PHE B C 1
ATOM 4060 O O . PHE B 1 192 ? -8.406 6.699 17.875 1 92.5 192 PHE B O 1
ATOM 4067 N N . ALA B 1 193 ? -7.781 4.598 18.328 1 90.19 193 ALA B N 1
ATOM 4068 C CA . ALA B 1 193 ? -8.734 3.965 17.438 1 90.19 193 ALA B CA 1
ATOM 4069 C C . ALA B 1 193 ? -10.164 4.375 17.781 1 90.19 193 ALA B C 1
ATOM 4071 O O . ALA B 1 193 ? -11.023 4.453 16.891 1 90.19 193 ALA B O 1
ATOM 4072 N N . ALA B 1 194 ? -10.383 4.672 19.031 1 84 194 ALA B N 1
ATOM 4073 C CA . ALA B 1 194 ? -11.742 4.973 19.469 1 84 194 ALA B CA 1
ATOM 4074 C C . ALA B 1 194 ? -12.016 6.469 19.422 1 84 194 ALA B C 1
ATOM 4076 O O . ALA B 1 194 ? -13.117 6.918 19.75 1 84 194 ALA B O 1
ATOM 4077 N N . SER B 1 195 ? -11.062 7.164 18.969 1 82.06 195 SER B N 1
ATOM 4078 C CA . SER B 1 195 ? -11.25 8.609 18.891 1 82.06 195 SER B CA 1
ATOM 4079 C C . SER B 1 195 ? -12.273 8.984 17.828 1 82.06 195 SER B C 1
ATOM 4081 O O . SER B 1 195 ? -12.164 8.555 16.672 1 82.06 195 SER B O 1
ATOM 4083 N N . ARG B 1 196 ? -13.43 9.656 18.109 1 69.69 196 ARG B N 1
ATOM 4084 C CA . ARG B 1 196 ? -14.469 10.039 17.156 1 69.69 196 ARG B CA 1
ATOM 4085 C C . ARG B 1 196 ? -14.727 11.547 17.219 1 69.69 196 ARG B C 1
ATOM 4087 O O . ARG B 1 196 ? -15.141 12.148 16.219 1 69.69 196 ARG B O 1
ATOM 4094 N N . GLY B 1 197 ? -14.344 12.164 18.406 1 70.69 197 GLY B N 1
ATOM 4095 C CA . GLY B 1 197 ? -14.625 13.57 18.625 1 70.69 197 GLY B CA 1
ATOM 4096 C C . GLY B 1 197 ? -13.367 14.422 18.672 1 70.69 197 GLY B C 1
ATOM 4097 O O . GLY B 1 197 ? -12.375 14.117 18.016 1 70.69 197 GLY B O 1
ATOM 4098 N N . ARG B 1 198 ? -13.688 15.602 19.297 1 77.94 198 ARG B N 1
ATOM 4099 C CA . ARG B 1 198 ? -12.602 16.562 19.375 1 77.94 198 ARG B CA 1
ATOM 4100 C C . ARG B 1 198 ? -11.523 16.109 20.359 1 77.94 198 ARG B C 1
ATOM 4102 O O . ARG B 1 198 ? -11.82 15.797 21.516 1 77.94 198 ARG B O 1
ATOM 4109 N N . VAL B 1 199 ? -10.344 15.742 19.781 1 81 199 VAL B N 1
ATOM 4110 C CA . VAL B 1 199 ? -9.164 15.43 20.578 1 81 199 VAL B CA 1
ATOM 4111 C C . VAL B 1 199 ? -8.43 16.719 20.953 1 81 199 VAL B C 1
ATOM 4113 O O . VAL B 1 199 ? -8.234 17.594 20.094 1 81 199 VAL B O 1
ATOM 4116 N N . GLY B 1 200 ? -8.148 16.906 22.203 1 80 200 GLY B N 1
ATOM 4117 C CA . GLY B 1 200 ? -7.387 18.078 22.625 1 80 200 GLY B CA 1
ATOM 4118 C C . GLY B 1 200 ? -5.957 18.062 22.125 1 80 200 GLY B C 1
ATOM 4119 O O . GLY B 1 200 ? -5.25 17.062 22.266 1 80 200 GLY B O 1
ATOM 4120 N N . GLY B 1 201 ? -5.59 19.188 21.594 1 84.56 201 GLY B N 1
ATOM 4121 C CA . GLY B 1 201 ? -4.242 19.297 21.047 1 84.56 201 GLY B CA 1
ATOM 4122 C C . GLY B 1 201 ? -3.162 19.125 22.094 1 84.56 201 GLY B C 1
ATOM 4123 O O . GLY B 1 201 ? -2.182 18.406 21.875 1 84.56 201 GLY B O 1
ATOM 4124 N N . GLY B 1 202 ? -3.385 19.781 23.141 1 84.38 202 GLY B N 1
ATOM 4125 C CA . GLY B 1 202 ? -2.432 19.672 24.234 1 84.38 202 GLY B CA 1
ATOM 4126 C C . GLY B 1 202 ? -2.346 18.266 24.812 1 84.38 202 GLY B C 1
ATOM 4127 O O . GLY B 1 202 ? -1.251 17.75 25.047 1 84.38 202 GLY B O 1
ATOM 4128 N N . ALA B 1 203 ? -3.445 17.703 25.016 1 84.06 203 ALA B N 1
ATOM 4129 C CA . ALA B 1 203 ? -3.508 16.344 25.547 1 84.06 203 ALA B CA 1
ATOM 4130 C C . ALA B 1 203 ? -2.834 15.352 24.594 1 84.06 203 ALA B C 1
ATOM 4132 O O . ALA B 1 203 ? -2.109 14.453 25.047 1 84.06 203 ALA B O 1
ATOM 4133 N N . LEU B 1 204 ? -3.082 15.492 23.344 1 91.62 204 LEU B N 1
ATOM 4134 C CA . LEU B 1 204 ? -2.434 14.641 22.344 1 91.62 204 LEU B CA 1
ATOM 4135 C C . LEU B 1 204 ? -0.916 14.758 22.438 1 91.62 204 LEU B C 1
ATOM 4137 O O . LEU B 1 204 ? -0.222 13.742 22.578 1 91.62 204 LEU B O 1
ATOM 4141 N N . GLU B 1 205 ? -0.49 15.945 22.469 1 92.31 205 GLU B N 1
ATOM 4142 C CA . GLU B 1 205 ? 0.948 16.188 22.484 1 92.31 205 GLU B CA 1
ATOM 4143 C C . GLU B 1 205 ? 1.599 15.586 23.719 1 92.31 205 GLU B C 1
ATOM 4145 O O . GLU B 1 205 ? 2.639 14.93 23.625 1 92.31 205 GLU B O 1
ATOM 4150 N N . GLU B 1 206 ? 0.979 15.727 24.812 1 89.75 206 GLU B N 1
ATOM 4151 C CA . GLU B 1 206 ? 1.541 15.266 26.078 1 89.75 206 GLU B CA 1
ATOM 4152 C C . GLU B 1 206 ? 1.544 13.742 26.156 1 89.75 206 GLU B C 1
ATOM 4154 O O . GLU B 1 206 ? 2.359 13.148 26.859 1 89.75 206 GLU B O 1
ATOM 4159 N N . SER B 1 207 ? 0.7 13.148 25.469 1 94.06 207 SER B N 1
ATOM 4160 C CA . SER B 1 207 ? 0.55 11.695 25.547 1 94.06 207 SER B CA 1
ATOM 4161 C C . SER B 1 207 ? 1.537 10.984 24.625 1 94.06 207 SER B C 1
ATOM 4163 O O . SER B 1 207 ? 1.743 9.781 24.75 1 94.06 207 SER B O 1
ATOM 4165 N N . LEU B 1 208 ? 2.164 11.695 23.734 1 97.12 208 LEU B N 1
ATOM 4166 C CA . LEU B 1 208 ? 3.014 11.094 22.719 1 97.12 208 LEU B CA 1
ATOM 4167 C C . LEU B 1 208 ? 4.461 11.023 23.188 1 97.12 208 LEU B C 1
ATOM 4169 O O . LEU B 1 208 ? 4.891 11.836 24.016 1 97.12 208 LEU B O 1
ATOM 4173 N N . PRO B 1 209 ? 5.23 10.047 22.641 1 96.25 209 PRO B N 1
ATOM 4174 C CA . PRO B 1 209 ? 6.664 10.016 22.922 1 96.25 209 PRO B CA 1
ATOM 4175 C C . PRO B 1 209 ? 7.383 11.289 22.469 1 96.25 209 PRO B C 1
ATOM 4177 O O . PRO B 1 209 ? 7.059 11.844 21.422 1 96.25 209 PRO B O 1
ATOM 4180 N N . GLU B 1 210 ? 8.305 11.734 23.266 1 95.19 210 GLU B N 1
ATOM 4181 C CA . GLU B 1 210 ? 9.203 12.828 22.906 1 95.19 210 GLU B CA 1
ATOM 4182 C C . GLU B 1 210 ? 10.578 12.305 22.5 1 95.19 210 GLU B C 1
ATOM 4184 O O . GLU B 1 210 ? 11.25 11.633 23.297 1 95.19 210 GLU B O 1
ATOM 4189 N N . LEU B 1 211 ? 10.953 12.547 21.25 1 92 211 LEU B N 1
ATOM 4190 C CA . LEU B 1 211 ? 12.234 12.125 20.688 1 92 211 LEU B CA 1
ATOM 4191 C C . LEU B 1 211 ? 12.914 13.281 19.953 1 92 211 LEU B C 1
ATOM 4193 O O . LEU B 1 211 ? 12.352 13.836 19.016 1 92 211 LEU B O 1
ATOM 4197 N N . HIS B 1 212 ? 14.133 13.633 20.297 1 90.25 212 HIS B N 1
ATOM 4198 C CA . HIS B 1 212 ? 14.898 14.664 19.625 1 90.25 212 HIS B CA 1
ATOM 4199 C C . HIS B 1 212 ? 14.117 15.969 19.531 1 90.25 212 HIS B C 1
ATOM 4201 O O . HIS B 1 212 ? 14.008 16.562 18.453 1 90.25 212 HIS B O 1
ATOM 4207 N N . ALA B 1 213 ? 13.438 16.297 20.547 1 90.31 213 ALA B N 1
ATOM 4208 C CA . ALA B 1 213 ? 12.695 17.547 20.688 1 90.31 213 ALA B CA 1
ATOM 4209 C C . ALA B 1 213 ? 11.43 17.547 19.828 1 90.31 213 ALA B C 1
ATOM 4211 O O . ALA B 1 213 ? 10.828 18.594 19.594 1 90.31 213 ALA B O 1
ATOM 4212 N N . LEU B 1 214 ? 11.078 16.312 19.344 1 93.25 214 LEU B N 1
ATOM 4213 C CA . LEU B 1 214 ? 9.867 16.094 18.562 1 93.25 214 LEU B CA 1
ATOM 4214 C C . LEU B 1 214 ? 8.852 15.289 19.359 1 93.25 214 LEU B C 1
ATOM 4216 O O . LEU B 1 214 ? 9.219 14.531 20.266 1 93.25 214 LEU B O 1
ATOM 4220 N N . ARG B 1 215 ? 7.609 15.602 19.109 1 96.69 215 ARG B N 1
ATOM 4221 C CA . ARG B 1 215 ? 6.602 14.602 19.453 1 96.69 215 ARG B CA 1
ATOM 4222 C C . ARG B 1 215 ? 6.34 13.664 18.281 1 96.69 215 ARG B C 1
ATOM 4224 O O . ARG B 1 215 ? 6.289 14.109 17.125 1 96.69 215 ARG B O 1
ATOM 4231 N N . VAL B 1 216 ? 6.258 12.352 18.578 1 97.62 216 VAL B N 1
ATOM 4232 C CA . VAL B 1 216 ? 6.184 11.367 17.516 1 97.62 216 VAL B CA 1
ATOM 4233 C C . VAL B 1 216 ? 4.973 10.461 17.719 1 97.62 216 VAL B C 1
ATOM 4235 O O . VAL B 1 216 ? 4.801 9.891 18.797 1 97.62 216 VAL B O 1
ATOM 4238 N N . LEU B 1 217 ? 4.098 10.398 16.719 1 97.75 217 LEU B N 1
ATOM 4239 C CA . LEU B 1 217 ? 3.025 9.414 16.703 1 97.75 217 LEU B CA 1
ATOM 4240 C C . LEU B 1 217 ? 3.334 8.305 15.695 1 97.75 217 LEU B C 1
ATOM 4242 O O . LEU B 1 217 ? 3.293 8.523 14.484 1 97.75 217 LEU B O 1
ATOM 4246 N N . SER B 1 218 ? 3.713 7.176 16.203 1 96.81 218 SER B N 1
ATOM 4247 C CA . SER B 1 218 ? 4.039 6 15.414 1 96.81 218 SER B CA 1
ATOM 4248 C C . SER B 1 218 ? 3.078 4.852 15.703 1 96.81 218 SER B C 1
ATOM 4250 O O . SER B 1 218 ? 2.1 5.023 16.438 1 96.81 218 SER B O 1
ATOM 4252 N N . TRP B 1 219 ? 3.283 3.732 15.047 1 95.31 219 TRP B N 1
ATOM 4253 C CA . TRP B 1 219 ? 2.531 2.508 15.297 1 95.31 219 TRP B CA 1
ATOM 4254 C C . TRP B 1 219 ? 3.197 1.674 16.391 1 95.31 219 TRP B C 1
ATOM 4256 O O . TRP B 1 219 ? 4.395 1.816 16.641 1 95.31 219 TRP B O 1
ATOM 4266 N N . ASP B 1 220 ? 2.426 0.865 17 1 92.19 220 ASP B N 1
ATOM 4267 C CA . ASP B 1 220 ? 3.014 -0.043 17.984 1 92.19 220 ASP B CA 1
ATOM 4268 C C . ASP B 1 220 ? 3.543 -1.308 17.312 1 92.19 220 ASP B C 1
ATOM 4270 O O . ASP B 1 220 ? 3.793 -1.317 16.109 1 92.19 220 ASP B O 1
ATOM 4274 N N . ARG B 1 221 ? 3.85 -2.312 18.094 1 88.94 221 ARG B N 1
ATOM 4275 C CA . ARG B 1 221 ? 4.449 -3.533 17.562 1 88.94 221 ARG B CA 1
ATOM 4276 C C . ARG B 1 221 ? 3.414 -4.648 17.453 1 88.94 221 ARG B C 1
ATOM 4278 O O . ARG B 1 221 ? 3.77 -5.824 17.344 1 88.94 221 ARG B O 1
ATOM 4285 N N . GLY B 1 222 ? 2.168 -4.219 17.469 1 87.38 222 GLY B N 1
ATOM 4286 C CA . GLY B 1 222 ? 1.093 -5.184 17.312 1 87.38 222 GLY B CA 1
ATOM 4287 C C . GLY B 1 222 ? 0.729 -5.438 15.859 1 87.38 222 GLY B C 1
ATOM 4288 O O . GLY B 1 222 ? 1.464 -5.039 14.953 1 87.38 222 GLY B O 1
ATOM 4289 N N . ASP B 1 223 ? -0.398 -6.125 15.672 1 82.19 223 ASP B N 1
ATOM 4290 C CA . ASP B 1 223 ? -0.78 -6.559 14.336 1 82.19 223 ASP B CA 1
ATOM 4291 C C . ASP B 1 223 ? -1.813 -5.613 13.727 1 82.19 223 ASP B C 1
ATOM 4293 O O . ASP B 1 223 ? -2.193 -5.766 12.562 1 82.19 223 ASP B O 1
ATOM 4297 N N . THR B 1 224 ? -2.127 -4.621 14.43 1 84.62 224 THR B N 1
ATOM 4298 C CA . THR B 1 224 ? -3.107 -3.672 13.914 1 84.62 224 THR B CA 1
ATOM 4299 C C . THR B 1 224 ? -2.504 -2.816 12.805 1 84.62 224 THR B C 1
ATOM 4301 O O . THR B 1 224 ? -1.438 -2.223 12.984 1 84.62 224 THR B O 1
ATOM 4304 N N . VAL B 1 225 ? -3.279 -2.814 11.68 1 83 225 VAL B N 1
ATOM 4305 C CA . VAL B 1 225 ? -2.703 -2.092 10.547 1 83 225 VAL B CA 1
ATOM 4306 C C . VAL B 1 225 ? -3.65 -0.979 10.109 1 83 225 VAL B C 1
ATOM 4308 O O . VAL B 1 225 ? -3.457 -0.373 9.047 1 83 225 VAL B O 1
ATOM 4311 N N . ALA B 1 226 ? -4.664 -0.748 10.945 1 86.94 226 ALA B N 1
ATOM 4312 C CA . ALA B 1 226 ? -5.578 0.321 10.555 1 86.94 226 ALA B CA 1
ATOM 4313 C C . ALA B 1 226 ? -6.27 0.927 11.766 1 86.94 226 ALA B C 1
ATOM 4315 O O . ALA B 1 226 ? -6.527 0.231 12.758 1 86.94 226 ALA B O 1
ATOM 4316 N N . VAL B 1 227 ? -6.402 2.207 11.719 1 91.56 227 VAL B N 1
ATOM 4317 C CA . VAL B 1 227 ? -7.293 2.951 12.602 1 91.56 227 VAL B CA 1
ATOM 4318 C C . VAL B 1 227 ? -8.414 3.59 11.789 1 91.56 227 VAL B C 1
ATOM 4320 O O . VAL B 1 227 ? -8.219 3.932 10.617 1 91.56 227 VAL B O 1
ATOM 4323 N N . PRO B 1 228 ? -9.602 3.686 12.422 1 92.5 228 PRO B N 1
ATOM 4324 C CA . PRO B 1 228 ? -10.719 4.27 11.68 1 92.5 228 PRO B CA 1
ATOM 4325 C C . PRO B 1 228 ? -10.391 5.648 11.109 1 92.5 228 PRO B C 1
ATOM 4327 O O . PRO B 1 228 ? -9.719 6.445 11.766 1 92.5 228 PRO B O 1
ATOM 4330 N N . PRO B 1 229 ? -10.883 5.883 9.898 1 93.06 229 PRO B N 1
ATOM 4331 C CA . PRO B 1 229 ? -10.609 7.172 9.258 1 93.06 229 PRO B CA 1
ATOM 4332 C C . PRO B 1 229 ? -11 8.359 10.133 1 93.06 229 PRO B C 1
ATOM 4334 O O . PRO B 1 229 ? -10.297 9.383 10.148 1 93.06 229 PRO B O 1
ATOM 4337 N N . GLN B 1 230 ? -12.039 8.203 10.93 1 87.88 230 GLN B N 1
ATOM 4338 C CA . GLN B 1 230 ? -12.484 9.289 11.797 1 87.88 230 GLN B CA 1
ATOM 4339 C C . GLN B 1 230 ? -11.453 9.578 12.883 1 87.88 230 GLN B C 1
ATOM 4341 O O . GLN B 1 230 ? -11.266 10.734 13.281 1 87.88 230 GLN B O 1
ATOM 4346 N N . ALA B 1 231 ? -10.836 8.523 13.289 1 91.25 231 ALA B N 1
ATOM 4347 C CA . ALA B 1 231 ? -9.789 8.688 14.297 1 91.25 231 ALA B CA 1
ATOM 4348 C C . ALA B 1 231 ? -8.578 9.414 13.711 1 91.25 231 ALA B C 1
ATOM 4350 O O . ALA B 1 231 ? -7.996 10.289 14.359 1 91.25 231 ALA B O 1
ATOM 4351 N N . VAL B 1 232 ? -8.227 9.086 12.5 1 95.38 232 VAL B N 1
ATOM 4352 C CA . VAL B 1 232 ? -7.125 9.758 11.812 1 95.38 232 VAL B CA 1
ATOM 4353 C C . VAL B 1 232 ? -7.441 11.242 11.664 1 95.38 232 VAL B C 1
ATOM 4355 O O . VAL B 1 232 ? -6.598 12.094 11.969 1 95.38 232 VAL B O 1
ATOM 4358 N N . ARG B 1 233 ? -8.625 11.531 11.281 1 91.94 233 ARG B N 1
ATOM 4359 C CA . ARG B 1 233 ? -9.078 12.906 11.109 1 91.94 233 ARG B CA 1
ATOM 4360 C C . ARG B 1 233 ? -8.969 13.688 12.414 1 91.94 233 ARG B C 1
ATOM 4362 O O . ARG B 1 233 ? -8.406 14.789 12.438 1 91.94 233 ARG B O 1
ATOM 4369 N N . ALA B 1 234 ? -9.406 13.086 13.445 1 87.44 234 ALA B N 1
ATOM 4370 C CA . ALA B 1 234 ? -9.445 13.742 14.75 1 87.44 234 ALA B CA 1
ATOM 4371 C C . ALA B 1 234 ? -8.039 13.984 15.281 1 87.44 234 ALA B C 1
ATOM 4373 O O . ALA B 1 234 ? -7.738 15.078 15.781 1 87.44 234 ALA B O 1
ATOM 4374 N N . VAL B 1 235 ? -7.191 13.023 15.141 1 93.94 235 VAL B N 1
ATOM 4375 C CA . VAL B 1 235 ? -5.84 13.094 15.688 1 93.94 235 VAL B CA 1
ATOM 4376 C C . VAL B 1 235 ? -5.027 14.141 14.922 1 93.94 235 VAL B C 1
ATOM 4378 O O . VAL B 1 235 ? -4.344 14.969 15.531 1 93.94 235 VAL B O 1
ATOM 4381 N N . LEU B 1 236 ? -5.129 14.148 13.617 1 95.56 236 LEU B N 1
ATOM 4382 C CA . LEU B 1 236 ? -4.371 15.109 12.82 1 95.56 236 LEU B CA 1
ATOM 4383 C C . LEU B 1 236 ? -4.895 16.531 13.047 1 95.56 236 LEU B C 1
ATOM 4385 O O . LEU B 1 236 ? -4.113 17.484 13.094 1 95.56 236 LEU B O 1
ATOM 4389 N N . ALA B 1 237 ? -6.168 16.641 13.203 1 90.12 237 ALA B N 1
ATOM 4390 C CA . ALA B 1 237 ? -6.742 17.938 13.523 1 90.12 237 ALA B CA 1
ATOM 4391 C C . ALA B 1 237 ? -6.215 18.469 14.852 1 90.12 237 ALA B C 1
ATOM 4393 O O . ALA B 1 237 ? -5.863 19.641 14.969 1 90.12 237 ALA B O 1
ATOM 4394 N N . ALA B 1 238 ? -6.168 17.625 15.781 1 89.38 238 ALA B N 1
ATOM 4395 C CA . ALA B 1 238 ? -5.648 17.984 17.094 1 89.38 238 ALA B CA 1
ATOM 4396 C C . ALA B 1 238 ? -4.184 18.406 17.016 1 89.38 238 ALA B C 1
ATOM 4398 O O . ALA B 1 238 ? -3.777 19.391 17.641 1 89.38 238 ALA B O 1
ATOM 4399 N N . ALA B 1 239 ? -3.461 17.719 16.234 1 94 239 ALA B N 1
ATOM 4400 C CA . ALA B 1 239 ? -2.047 18.031 16.031 1 94 239 ALA B CA 1
ATOM 4401 C C . ALA B 1 239 ? -1.872 19.422 15.445 1 94 239 ALA B C 1
ATOM 4403 O O . ALA B 1 239 ? -1.008 20.188 15.875 1 94 239 ALA B O 1
ATOM 4404 N N . ARG B 1 240 ? -2.664 19.766 14.57 1 93 240 ARG B N 1
ATOM 4405 C CA . ARG B 1 240 ? -2.562 21.031 13.859 1 93 240 ARG B CA 1
ATOM 4406 C C . ARG B 1 240 ? -2.955 22.203 14.758 1 93 240 ARG B C 1
ATOM 4408 O O . ARG B 1 240 ? -2.447 23.312 14.602 1 93 240 ARG B O 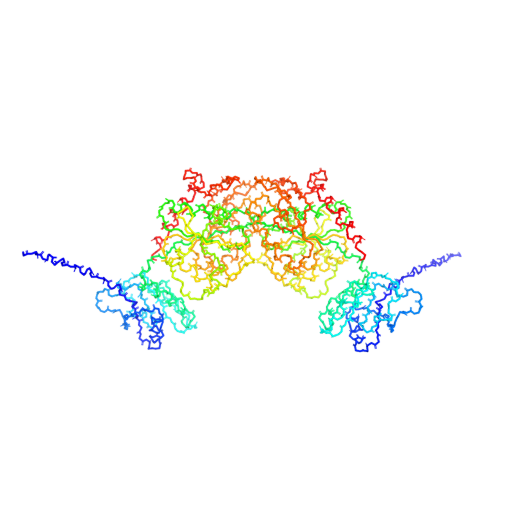1
ATOM 4415 N N . ARG B 1 241 ? -3.76 21.953 15.727 1 85.06 241 ARG B N 1
ATOM 4416 C CA . ARG B 1 241 ? -4.273 23 16.594 1 85.06 241 ARG B CA 1
ATOM 4417 C C . ARG B 1 241 ? -3.18 23.531 17.516 1 85.06 241 ARG B C 1
ATOM 4419 O O . ARG B 1 241 ? -3.309 24.625 18.078 1 85.06 241 ARG B O 1
ATOM 4426 N N . ARG B 1 242 ? -2.148 22.828 17.672 1 84.44 242 ARG B N 1
ATOM 4427 C CA . ARG B 1 242 ? -1.074 23.234 18.562 1 84.44 242 ARG B CA 1
ATOM 4428 C C . ARG B 1 242 ? -0.12 24.203 17.875 1 84.44 242 ARG B C 1
ATOM 4430 O O . ARG B 1 242 ? 0.75 24.797 18.516 1 84.44 242 ARG B O 1
ATOM 4437 N N . GLY B 1 243 ? -0.351 24.375 16.625 1 88 243 GLY B N 1
ATOM 4438 C CA . GLY B 1 243 ? 0.529 25.25 15.859 1 88 243 GLY B CA 1
ATOM 4439 C C . GLY B 1 243 ? 1.875 24.625 15.555 1 88 243 GLY B C 1
ATOM 4440 O O . GLY B 1 243 ? 2.051 23.422 15.703 1 88 243 GLY B O 1
ATOM 4441 N N . GLY B 1 244 ? 2.715 25.391 14.93 1 93.56 244 GLY B N 1
ATOM 4442 C CA . GLY B 1 244 ? 4.027 24.891 14.555 1 93.56 244 GLY B CA 1
ATOM 4443 C C . GLY B 1 244 ? 4.02 24.109 13.258 1 93.56 244 GLY B C 1
ATOM 4444 O O . GLY B 1 244 ? 3.523 24.594 12.234 1 93.56 244 GLY B O 1
ATOM 4445 N N . ALA B 1 245 ? 4.645 22.922 13.367 1 96.75 245 ALA B N 1
ATOM 4446 C CA . ALA B 1 245 ? 4.762 22.109 12.164 1 96.75 245 ALA B CA 1
ATOM 4447 C C . ALA B 1 245 ? 4.305 20.672 12.438 1 96.75 245 ALA B C 1
ATOM 4449 O O . ALA B 1 245 ? 4.582 20.125 13.5 1 96.75 245 ALA B O 1
ATOM 4450 N N . VAL B 1 246 ? 3.582 20.141 11.508 1 98.06 246 VAL B N 1
ATOM 4451 C CA . VAL B 1 246 ? 3.232 18.719 11.5 1 98.06 246 VAL B CA 1
ATOM 4452 C C . VAL B 1 246 ? 3.775 18.062 10.227 1 98.06 246 VAL B C 1
ATOM 4454 O O . VAL B 1 246 ? 3.553 18.562 9.125 1 98.06 246 VAL B O 1
ATOM 4457 N N . VAL B 1 247 ? 4.586 17.047 10.383 1 98.69 247 VAL B N 1
ATOM 4458 C CA . VAL B 1 247 ? 5.094 16.281 9.25 1 98.69 247 VAL B CA 1
ATOM 4459 C C . VAL B 1 247 ? 4.469 14.891 9.25 1 98.69 247 VAL B C 1
ATOM 4461 O O . VAL B 1 247 ? 4.523 14.18 10.258 1 98.69 247 VAL B O 1
ATOM 4464 N N . VAL B 1 248 ? 3.869 14.477 8.164 1 98.81 248 VAL B N 1
ATOM 4465 C CA . VAL B 1 248 ? 3.176 13.195 8.062 1 98.81 248 VAL B CA 1
ATOM 4466 C C . VAL B 1 248 ? 3.869 12.312 7.031 1 98.81 248 VAL B C 1
ATOM 4468 O O . VAL B 1 248 ? 3.969 12.672 5.859 1 98.81 248 VAL B O 1
ATOM 4471 N N . ASP B 1 249 ? 4.406 11.18 7.441 1 98.44 249 ASP B N 1
ATOM 4472 C CA . ASP B 1 249 ? 4.914 10.141 6.547 1 98.44 249 ASP B CA 1
ATOM 4473 C C . ASP B 1 249 ? 3.777 9.281 6 1 98.44 249 ASP B C 1
ATOM 4475 O O . ASP B 1 249 ? 3.217 8.453 6.719 1 98.44 249 ASP B O 1
ATOM 4479 N N . LEU B 1 250 ? 3.486 9.445 4.75 1 98.31 250 LEU B N 1
ATOM 4480 C CA . LEU B 1 250 ? 2.295 8.844 4.152 1 98.31 250 LEU B CA 1
ATOM 4481 C C . LEU B 1 250 ? 2.664 7.641 3.297 1 98.31 250 LEU B C 1
ATOM 4483 O O . LEU B 1 250 ? 3.697 7.645 2.623 1 98.31 250 LEU B O 1
ATOM 4487 N N . PRO B 1 251 ? 1.781 6.605 3.318 1 96.69 251 PRO B N 1
ATOM 4488 C CA . PRO B 1 251 ? 1.947 5.508 2.365 1 96.69 251 PRO B CA 1
ATOM 4489 C C . PRO B 1 251 ? 1.514 5.883 0.95 1 96.69 251 PRO B C 1
ATOM 4491 O O . PRO B 1 251 ? 0.926 6.945 0.742 1 96.69 251 PRO B O 1
ATOM 4494 N N . ARG B 1 252 ? 1.835 5.039 0.003 1 96.25 252 ARG B N 1
ATOM 4495 C CA . ARG B 1 252 ? 1.539 5.309 -1.4 1 96.25 252 ARG B CA 1
ATOM 4496 C C . ARG B 1 252 ? 0.071 5.035 -1.712 1 96.25 252 ARG B C 1
ATOM 4498 O O . ARG B 1 252 ? -0.543 5.746 -2.508 1 96.25 252 ARG B O 1
ATOM 4505 N N . ARG B 1 253 ? -0.467 4.043 -1.14 1 93 253 ARG B N 1
ATOM 4506 C CA . ARG B 1 253 ? -1.865 3.709 -1.39 1 93 253 ARG B CA 1
ATOM 4507 C C . ARG B 1 253 ? -2.797 4.645 -0.624 1 93 253 ARG B C 1
ATOM 4509 O O . ARG B 1 253 ? -2.676 4.785 0.595 1 93 253 ARG B O 1
ATOM 4516 N N . VAL B 1 254 ? -3.742 5.188 -1.311 1 93 254 VAL B N 1
ATOM 4517 C CA . VAL B 1 254 ? -4.656 6.148 -0.705 1 93 254 VAL B CA 1
ATOM 4518 C C . VAL B 1 254 ? -5.965 5.453 -0.333 1 93 254 VAL B C 1
ATOM 4520 O O . VAL B 1 254 ? -6.895 5.395 -1.14 1 93 254 VAL B O 1
ATOM 4523 N N . ASP B 1 255 ? -6.035 4.961 0.803 1 90.25 255 ASP B N 1
ATOM 4524 C CA . ASP B 1 255 ? -7.305 4.469 1.33 1 90.25 255 ASP B CA 1
ATOM 4525 C C . ASP B 1 255 ? -8.031 5.562 2.109 1 90.25 255 ASP B C 1
ATOM 4527 O O . ASP B 1 255 ? -7.645 6.73 2.061 1 90.25 255 ASP B O 1
ATOM 4531 N N . GLU B 1 256 ? -9.078 5.227 2.842 1 90.12 256 GLU B N 1
ATOM 4532 C CA . GLU B 1 256 ? -9.906 6.234 3.492 1 90.12 256 GLU B CA 1
ATOM 4533 C C . GLU B 1 256 ? -9.133 6.965 4.586 1 90.12 256 GLU B C 1
ATOM 4535 O O . GLU B 1 256 ? -9.258 8.18 4.734 1 90.12 256 GLU B O 1
ATOM 4540 N N . GLY B 1 257 ? -8.367 6.234 5.355 1 93 257 GLY B N 1
ATOM 4541 C CA . GLY B 1 257 ? -7.555 6.852 6.391 1 93 257 GLY B CA 1
ATOM 4542 C C . GLY B 1 257 ? -6.52 7.816 5.84 1 93 257 GLY B C 1
ATOM 4543 O O . GLY B 1 257 ? -6.348 8.914 6.367 1 93 257 GLY B O 1
ATOM 4544 N N . VAL B 1 258 ? -5.902 7.402 4.793 1 95.5 258 VAL B N 1
ATOM 4545 C CA . VAL B 1 258 ? -4.879 8.227 4.16 1 95.5 258 VAL B CA 1
ATOM 4546 C C . VAL B 1 258 ? -5.531 9.453 3.516 1 95.5 258 VAL B C 1
ATOM 4548 O O . VAL B 1 258 ? -4.969 10.547 3.547 1 95.5 258 VAL B O 1
ATOM 4551 N N . ALA B 1 259 ? -6.691 9.242 2.961 1 94 259 ALA B N 1
ATOM 4552 C CA . ALA B 1 259 ? -7.43 10.359 2.387 1 94 259 ALA B CA 1
ATOM 4553 C C . ALA B 1 259 ? -7.738 11.414 3.449 1 94 259 ALA B C 1
ATOM 4555 O O . ALA B 1 259 ? -7.629 12.617 3.193 1 94 259 ALA B O 1
ATOM 4556 N N . GLU B 1 260 ? -8.133 10.969 4.641 1 91.31 260 GLU B N 1
ATOM 4557 C CA . GLU B 1 260 ? -8.383 11.883 5.75 1 91.31 260 GLU B CA 1
ATOM 4558 C C . GLU B 1 260 ? -7.125 12.664 6.117 1 91.31 260 GLU B C 1
ATOM 4560 O O . GLU B 1 260 ? -7.195 13.867 6.395 1 91.31 260 GLU B O 1
ATOM 4565 N N . ALA B 1 261 ? -6.012 12 6.125 1 96.88 261 ALA B N 1
ATOM 4566 C CA . ALA B 1 261 ? -4.742 12.664 6.414 1 96.88 261 ALA B CA 1
ATOM 4567 C C . ALA B 1 261 ? -4.395 13.68 5.328 1 96.88 261 ALA B C 1
ATOM 4569 O O . ALA B 1 261 ? -4.07 14.836 5.629 1 96.88 261 ALA B O 1
ATOM 4570 N N . LEU B 1 262 ? -4.539 13.234 4.074 1 95.44 262 LEU B N 1
ATOM 4571 C CA . LEU B 1 262 ? -4.188 14.078 2.936 1 95.44 262 LEU B CA 1
ATOM 4572 C C . LEU B 1 262 ? -5.035 15.344 2.916 1 95.44 262 LEU B C 1
ATOM 4574 O O . LEU B 1 262 ? -4.547 16.422 2.549 1 95.44 262 LEU B O 1
ATOM 4578 N N . ALA B 1 263 ? -6.238 15.203 3.355 1 91.62 263 ALA B N 1
ATOM 4579 C CA . ALA B 1 263 ? -7.164 16.344 3.354 1 91.62 263 ALA B CA 1
ATOM 4580 C C . ALA B 1 263 ? -6.691 17.438 4.305 1 91.62 263 ALA B C 1
ATOM 4582 O O . ALA B 1 263 ? -7.121 18.578 4.195 1 91.62 263 ALA B O 1
ATOM 4583 N N . GLN B 1 264 ? -5.828 17.109 5.211 1 92.94 264 GLN B N 1
ATOM 4584 C CA . GLN B 1 264 ? -5.367 18.062 6.211 1 92.94 264 GLN B CA 1
ATOM 4585 C C . GLN B 1 264 ? -3.926 18.484 5.938 1 92.94 264 GLN B C 1
ATOM 4587 O O . GLN B 1 264 ? -3.318 19.203 6.746 1 92.94 264 GLN B O 1
ATOM 4592 N N . VAL B 1 265 ? -3.334 18.047 4.859 1 96.94 265 VAL B N 1
ATOM 4593 C CA . VAL B 1 265 ? -1.975 18.391 4.461 1 96.94 265 VAL B CA 1
ATOM 4594 C C . VAL B 1 265 ? -1.989 19.688 3.645 1 96.94 265 VAL B C 1
ATOM 4596 O O . VAL B 1 265 ? -2.818 19.844 2.748 1 96.94 265 VAL B O 1
ATOM 4599 N N . ASP B 1 266 ? -1.142 20.609 4.008 1 94.75 266 ASP B N 1
ATOM 4600 C CA . ASP B 1 266 ? -1.047 21.859 3.271 1 94.75 266 ASP B CA 1
ATOM 4601 C C . ASP B 1 266 ? -0.184 21.703 2.021 1 94.75 266 ASP B C 1
ATOM 4603 O O . ASP B 1 266 ? -0.521 22.234 0.958 1 94.75 266 ASP B O 1
ATOM 4607 N N . VAL B 1 267 ? 0.971 21.016 2.17 1 97.44 267 VAL B N 1
ATOM 4608 C CA . VAL B 1 267 ? 1.907 20.781 1.072 1 97.44 267 VAL B CA 1
ATOM 4609 C C . VAL B 1 267 ? 2.391 19.344 1.091 1 97.44 267 VAL B C 1
ATOM 4611 O O . VAL B 1 267 ? 2.779 18.828 2.141 1 97.44 267 VAL B O 1
ATOM 4614 N N . GLY B 1 268 ? 2.264 18.75 -0.038 1 98.38 268 GLY B N 1
ATOM 4615 C CA . GLY B 1 268 ? 2.799 17.406 -0.198 1 98.38 268 GLY B CA 1
ATOM 4616 C C . GLY B 1 268 ? 4.137 17.375 -0.912 1 98.38 268 GLY B C 1
ATOM 4617 O O . GLY B 1 268 ? 4.363 18.141 -1.85 1 98.38 268 GLY B O 1
ATOM 4618 N N . VAL B 1 269 ? 5.004 16.484 -0.46 1 98.75 269 VAL B N 1
ATOM 4619 C CA . VAL B 1 269 ? 6.289 16.25 -1.107 1 98.75 269 VAL B CA 1
ATOM 4620 C C . VAL B 1 269 ? 6.355 14.82 -1.624 1 98.75 269 VAL B C 1
ATOM 4622 O O . VAL B 1 269 ? 6.301 13.867 -0.841 1 98.75 269 VAL B O 1
ATOM 4625 N N . LEU B 1 270 ? 6.434 14.68 -2.91 1 98.69 270 LEU B N 1
ATOM 4626 C CA . LEU B 1 270 ? 6.586 13.383 -3.561 1 98.69 270 LEU B CA 1
ATOM 4627 C C . LEU B 1 270 ? 8.055 13.086 -3.846 1 98.69 270 LEU B C 1
ATOM 4629 O O . LEU B 1 270 ? 8.672 13.742 -4.684 1 98.69 270 LEU B O 1
ATOM 4633 N N . VAL B 1 271 ? 8.602 12.094 -3.166 1 98.19 271 VAL B N 1
ATOM 4634 C CA . VAL B 1 271 ? 10.008 11.742 -3.307 1 98.19 271 VAL B CA 1
ATOM 4635 C C . VAL B 1 271 ? 10.18 10.711 -4.414 1 98.19 271 VAL B C 1
ATOM 4637 O O . VAL B 1 271 ? 9.555 9.641 -4.379 1 98.19 271 VAL B O 1
ATOM 4640 N N . ILE B 1 272 ? 11.109 10.969 -5.379 1 97.31 272 ILE B N 1
ATOM 4641 C CA . ILE B 1 272 ? 11.203 10.102 -6.547 1 97.31 272 ILE B CA 1
ATOM 4642 C C . ILE B 1 272 ? 12.672 9.922 -6.934 1 97.31 272 ILE B C 1
ATOM 4644 O O . ILE B 1 272 ? 13.367 10.898 -7.238 1 97.31 272 ILE B O 1
ATOM 4648 N N . PRO B 1 273 ? 13.109 8.656 -6.91 1 94.06 273 PRO B N 1
ATOM 4649 C CA . PRO B 1 273 ? 14.391 8.43 -7.594 1 94.06 273 PRO B CA 1
ATOM 4650 C C . PRO B 1 273 ? 14.312 8.734 -9.086 1 94.06 273 PRO B C 1
ATOM 4652 O O . PRO B 1 273 ? 13.289 8.484 -9.727 1 94.06 273 PRO B O 1
ATOM 4655 N N . ALA B 1 274 ? 15.391 9.156 -9.641 1 92.94 274 ALA B N 1
ATOM 4656 C CA . ALA B 1 274 ? 15.43 9.539 -11.047 1 92.94 274 ALA B CA 1
ATOM 4657 C C . ALA B 1 274 ? 15.633 8.32 -11.938 1 92.94 274 ALA B C 1
ATOM 4659 O O . ALA B 1 274 ? 16.625 8.234 -12.672 1 92.94 274 ALA B O 1
ATOM 4660 N N . GLU B 1 275 ? 14.703 7.465 -11.922 1 91.06 275 GLU B N 1
ATOM 4661 C CA . GLU B 1 275 ? 14.656 6.242 -12.711 1 91.06 275 GLU B CA 1
ATOM 4662 C C . GLU B 1 275 ? 13.32 6.105 -13.438 1 91.06 275 GLU B C 1
ATOM 4664 O O . GLU B 1 275 ? 12.281 6.539 -12.922 1 91.06 275 GLU B O 1
ATOM 4669 N N . LEU B 1 276 ? 13.367 5.48 -14.578 1 89.25 276 LEU B N 1
ATOM 4670 C CA . LEU B 1 276 ? 12.18 5.398 -15.422 1 89.25 276 LEU B CA 1
ATOM 4671 C C . LEU B 1 276 ? 11.047 4.676 -14.695 1 89.25 276 LEU B C 1
ATOM 4673 O O . LEU B 1 276 ? 9.914 5.164 -14.664 1 89.25 276 LEU B O 1
ATOM 4677 N N . ARG B 1 277 ? 11.359 3.562 -14.133 1 91.31 277 ARG B N 1
ATOM 4678 C CA . ARG B 1 277 ? 10.32 2.789 -13.461 1 91.31 277 ARG B CA 1
ATOM 4679 C C . ARG B 1 277 ? 9.766 3.545 -12.258 1 91.31 277 ARG B C 1
ATOM 4681 O O . ARG B 1 277 ? 8.578 3.447 -11.961 1 91.31 277 ARG B O 1
ATOM 4688 N N . ALA B 1 278 ? 10.625 4.281 -11.594 1 94.5 278 ALA B N 1
ATOM 4689 C CA . ALA B 1 278 ? 10.188 5.098 -10.469 1 94.5 278 ALA B CA 1
ATOM 4690 C C . ALA B 1 278 ? 9.234 6.199 -10.922 1 94.5 278 ALA B C 1
ATOM 4692 O O . ALA B 1 278 ? 8.234 6.477 -10.258 1 94.5 278 ALA B O 1
ATOM 4693 N N . VAL B 1 279 ? 9.523 6.789 -12.016 1 94.88 279 VAL B N 1
ATOM 4694 C CA . VAL B 1 279 ? 8.68 7.844 -12.562 1 94.88 279 VAL B CA 1
ATOM 4695 C C . VAL B 1 279 ? 7.312 7.266 -12.938 1 94.88 279 VAL B C 1
ATOM 4697 O O . VAL B 1 279 ? 6.277 7.871 -12.656 1 94.88 279 VAL B O 1
ATOM 4700 N N . ALA B 1 280 ? 7.336 6.098 -13.5 1 93.19 280 ALA B N 1
ATOM 4701 C CA . ALA B 1 280 ? 6.086 5.426 -13.852 1 93.19 280 ALA B CA 1
ATOM 4702 C C . ALA B 1 280 ? 5.242 5.145 -12.617 1 93.19 280 ALA B C 1
ATOM 4704 O O . ALA B 1 280 ? 4.031 5.387 -12.609 1 93.19 280 ALA B O 1
ATOM 4705 N N . ALA B 1 281 ? 5.836 4.66 -11.625 1 95.69 281 ALA B N 1
ATOM 4706 C CA . ALA B 1 281 ? 5.152 4.398 -10.359 1 95.69 281 ALA B CA 1
ATOM 4707 C C . ALA B 1 281 ? 4.613 5.688 -9.758 1 95.69 281 ALA B C 1
ATOM 4709 O O . ALA B 1 281 ? 3.457 5.742 -9.328 1 95.69 281 ALA B O 1
ATOM 4710 N N . ALA B 1 282 ? 5.438 6.676 -9.773 1 97.31 282 ALA B N 1
ATOM 4711 C CA . ALA B 1 282 ? 5.105 7.957 -9.156 1 97.31 282 ALA B CA 1
ATOM 4712 C C . ALA B 1 282 ? 3.906 8.602 -9.844 1 97.31 282 ALA B C 1
ATOM 4714 O O . ALA B 1 282 ? 3.111 9.289 -9.203 1 97.31 282 ALA B O 1
ATOM 4715 N N . ARG B 1 283 ? 3.797 8.43 -11.086 1 95.69 283 ARG B N 1
ATOM 4716 C CA . ARG B 1 283 ? 2.684 9.008 -11.828 1 95.69 283 ARG B CA 1
ATOM 4717 C C . ARG B 1 283 ? 1.345 8.539 -11.273 1 95.69 283 ARG B C 1
ATOM 4719 O O . ARG B 1 283 ? 0.427 9.336 -11.078 1 95.69 283 ARG B O 1
ATOM 4726 N N . ARG B 1 284 ? 1.221 7.328 -10.984 1 94.31 284 ARG B N 1
ATOM 4727 C CA . ARG B 1 284 ? -0.023 6.785 -10.453 1 94.31 284 ARG B CA 1
ATOM 4728 C C . ARG B 1 284 ? -0.27 7.273 -9.031 1 94.31 284 ARG B C 1
ATOM 4730 O O . ARG B 1 284 ? -1.405 7.578 -8.664 1 94.31 284 ARG B O 1
ATOM 4737 N N . VAL B 1 285 ? 0.811 7.32 -8.289 1 96.12 285 VAL B N 1
ATOM 4738 C CA . VAL B 1 285 ? 0.701 7.84 -6.934 1 96.12 285 VAL B CA 1
ATOM 4739 C C . VAL B 1 285 ? 0.242 9.297 -6.969 1 96.12 285 VAL B C 1
ATOM 4741 O O . VAL B 1 285 ? -0.693 9.672 -6.258 1 96.12 285 VAL B O 1
ATOM 4744 N N . ALA B 1 286 ? 0.853 10.039 -7.809 1 96.5 286 ALA B N 1
ATOM 4745 C CA . ALA B 1 286 ? 0.544 11.461 -7.93 1 96.5 286 ALA B CA 1
ATOM 4746 C C . ALA B 1 286 ? -0.904 11.68 -8.359 1 96.5 286 ALA B C 1
ATOM 4748 O O . ALA B 1 286 ? -1.572 12.594 -7.883 1 96.5 286 ALA B O 1
ATOM 4749 N N . SER B 1 287 ? -1.343 10.852 -9.234 1 92.06 287 SER B N 1
ATOM 4750 C CA . SER B 1 287 ? -2.717 10.961 -9.711 1 92.06 287 SER B CA 1
ATOM 4751 C C . SER B 1 287 ? -3.713 10.773 -8.57 1 92.06 287 SER B C 1
ATOM 4753 O O . SER B 1 287 ? -4.637 11.57 -8.406 1 92.06 287 SER B O 1
ATOM 4755 N N . ALA B 1 288 ? -3.492 9.789 -7.766 1 91.06 288 ALA B N 1
ATOM 4756 C CA . ALA B 1 288 ? -4.387 9.508 -6.648 1 91.06 288 ALA B CA 1
ATOM 4757 C C . ALA B 1 288 ? -4.289 10.586 -5.574 1 91.06 288 ALA B C 1
ATOM 4759 O O . ALA B 1 288 ? -5.309 11.078 -5.082 1 91.06 288 ALA B O 1
ATOM 4760 N N . VAL B 1 289 ? -3.102 10.977 -5.25 1 94.81 289 VAL B N 1
ATOM 4761 C CA . VAL B 1 289 ? -2.859 11.984 -4.219 1 94.81 289 VAL B CA 1
ATOM 4762 C C . VAL B 1 289 ? -3.408 13.336 -4.672 1 94.81 289 VAL B C 1
ATOM 4764 O O . VAL B 1 289 ? -4.008 14.062 -3.879 1 94.81 289 VAL B O 1
ATOM 4767 N N . GLY B 1 290 ? -3.246 13.602 -5.906 1 91.06 290 GLY B N 1
ATOM 4768 C CA . GLY B 1 290 ? -3.666 14.867 -6.469 1 91.06 290 GLY B CA 1
ATOM 4769 C C . GLY B 1 290 ? -5.168 15.07 -6.438 1 91.06 290 GLY B C 1
ATOM 4770 O O . GLY B 1 290 ? -5.652 16.203 -6.551 1 91.06 290 GLY B O 1
ATOM 4771 N N . MET B 1 291 ? -5.895 14.07 -6.277 1 88.44 291 MET B N 1
ATOM 4772 C CA . MET B 1 291 ? -7.352 14.172 -6.188 1 88.44 291 MET B CA 1
ATOM 4773 C C . MET B 1 291 ? -7.777 14.797 -4.863 1 88.44 291 MET B C 1
ATOM 4775 O O . MET B 1 291 ? -8.883 15.32 -4.75 1 88.44 291 MET B O 1
ATOM 4779 N N . VAL B 1 292 ? -6.906 14.711 -3.887 1 86.12 292 VAL B N 1
ATOM 4780 C CA . VAL B 1 292 ? -7.262 15.164 -2.547 1 86.12 292 VAL B CA 1
ATOM 4781 C C . VAL B 1 292 ? -6.402 16.359 -2.158 1 86.12 292 VAL B C 1
ATOM 4783 O O . VAL B 1 292 ? -6.891 17.312 -1.535 1 86.12 292 VAL B O 1
ATOM 4786 N N . LEU B 1 293 ? -5.168 16.375 -2.615 1 90.75 293 LEU B N 1
ATOM 4787 C CA . LEU B 1 293 ? -4.191 17.391 -2.227 1 90.75 293 LEU B CA 1
ATOM 4788 C C . LEU B 1 293 ? -3.863 18.312 -3.396 1 90.75 293 LEU B C 1
ATOM 4790 O O . LEU B 1 293 ? -3.42 17.844 -4.449 1 90.75 293 LEU B O 1
ATOM 4794 N N . GLY B 1 294 ? -4.051 19.562 -3.207 1 89.88 294 GLY B N 1
ATOM 4795 C CA . GLY B 1 294 ? -3.879 20.531 -4.273 1 89.88 294 GLY B CA 1
ATOM 4796 C C . GLY B 1 294 ? -2.426 20.875 -4.539 1 89.88 294 GLY B C 1
ATOM 4797 O O . GLY B 1 294 ? -2.027 21.062 -5.691 1 89.88 294 GLY B O 1
ATOM 4798 N N . ASP B 1 295 ? -1.621 21.016 -3.502 1 94.88 295 ASP B N 1
ATOM 4799 C CA . ASP B 1 295 ? -0.223 21.406 -3.641 1 94.88 295 ASP B CA 1
ATOM 4800 C C . ASP B 1 295 ? 0.71 20.219 -3.412 1 94.88 295 ASP B C 1
ATOM 4802 O O . ASP B 1 295 ? 1.098 19.938 -2.275 1 94.88 295 ASP B O 1
ATOM 4806 N N . LEU B 1 296 ? 1.002 19.562 -4.48 1 96.94 296 LEU B N 1
ATOM 4807 C CA . LEU B 1 296 ? 1.937 18.438 -4.484 1 96.94 296 LEU B CA 1
ATOM 4808 C C . LEU B 1 296 ? 3.197 18.781 -5.266 1 96.94 296 LEU B C 1
ATOM 4810 O O . LEU B 1 296 ? 3.119 19.188 -6.426 1 96.94 296 LEU B O 1
ATOM 4814 N N . ARG B 1 297 ? 4.375 18.641 -4.598 1 98.31 297 ARG B N 1
ATOM 4815 C CA . ARG B 1 297 ? 5.648 19.016 -5.207 1 98.31 297 ARG B CA 1
ATOM 4816 C C . ARG B 1 297 ? 6.609 17.828 -5.234 1 98.31 297 ARG B C 1
ATOM 4818 O O . ARG B 1 297 ? 6.531 16.938 -4.383 1 98.31 297 ARG B O 1
ATOM 4825 N N . ILE B 1 298 ? 7.594 17.875 -6.148 1 97.81 298 ILE B N 1
ATOM 4826 C CA . ILE B 1 298 ? 8.469 16.734 -6.379 1 97.81 298 ILE B CA 1
ATOM 4827 C C . ILE B 1 298 ? 9.836 17 -5.762 1 97.81 298 ILE B C 1
ATOM 4829 O O . ILE B 1 298 ? 10.398 18.094 -5.918 1 97.81 298 ILE B O 1
ATOM 4833 N N . ALA B 1 299 ? 10.297 16.062 -5.027 1 98.06 299 ALA B N 1
ATOM 4834 C CA . ALA B 1 299 ? 11.688 16 -4.582 1 98.06 299 ALA B CA 1
ATOM 4835 C C . ALA B 1 299 ? 12.414 14.82 -5.223 1 98.06 299 ALA B C 1
ATOM 4837 O O . ALA B 1 299 ? 12.047 13.664 -5.004 1 98.06 299 ALA B O 1
ATOM 4838 N N . VAL B 1 300 ? 13.484 15.055 -5.969 1 97.5 300 VAL B N 1
ATOM 4839 C CA . VAL B 1 300 ? 14.141 14.023 -6.766 1 97.5 300 VAL B CA 1
ATOM 4840 C C . VAL B 1 300 ? 15.422 13.562 -6.074 1 97.5 300 VAL B C 1
ATOM 4842 O O . VAL B 1 300 ? 16.141 14.375 -5.488 1 97.5 300 VAL B O 1
ATOM 4845 N N . ARG B 1 301 ? 15.586 12.289 -6.125 1 94.62 301 ARG B N 1
ATOM 4846 C CA . ARG B 1 301 ? 16.812 11.703 -5.574 1 94.62 301 ARG B CA 1
ATOM 4847 C C . ARG B 1 301 ? 17.672 11.117 -6.68 1 94.62 301 ARG B C 1
ATOM 4849 O O . ARG B 1 301 ? 17.172 10.469 -7.602 1 94.62 301 ARG B O 1
ATOM 4856 N N . GLY B 1 302 ? 18.953 11.367 -6.562 1 89.44 302 GLY B N 1
ATOM 4857 C CA . GLY B 1 302 ? 19.891 10.711 -7.465 1 89.44 302 GLY B CA 1
ATOM 4858 C C . GLY B 1 302 ? 20.188 9.281 -7.074 1 89.44 302 GLY B C 1
ATOM 4859 O O . GLY B 1 302 ? 19.578 8.742 -6.145 1 89.44 302 GLY B O 1
ATOM 4860 N N . PRO B 1 303 ? 21.016 8.656 -7.82 1 86 303 PRO B N 1
ATOM 4861 C CA . PRO B 1 303 ? 21.625 9.094 -9.078 1 86 303 PRO B CA 1
ATOM 4862 C C . PRO B 1 303 ? 20.609 9.195 -10.219 1 86 303 PRO B C 1
ATOM 4864 O O . PRO B 1 303 ? 19.547 8.57 -10.164 1 86 303 PRO B O 1
ATOM 4867 N N . TYR B 1 304 ? 21.047 9.938 -11.195 1 85 304 TYR B N 1
ATOM 4868 C CA . TYR B 1 304 ? 20.172 10.203 -12.328 1 85 304 TYR B CA 1
ATOM 4869 C C . TYR B 1 304 ? 20.406 9.195 -13.453 1 85 304 TYR B C 1
ATOM 4871 O O . TYR B 1 304 ? 21.547 8.984 -13.867 1 85 304 TYR B O 1
ATOM 4879 N N . ALA B 1 305 ? 19.375 8.57 -13.859 1 83.69 305 ALA B N 1
ATOM 4880 C CA . ALA B 1 305 ? 19.453 7.797 -15.094 1 83.69 305 ALA B CA 1
ATOM 4881 C C . ALA B 1 305 ? 19.641 8.711 -16.297 1 83.69 305 ALA B C 1
ATOM 4883 O O . ALA B 1 305 ? 19.312 9.898 -16.25 1 83.69 305 ALA B O 1
ATOM 4884 N N . PRO B 1 306 ? 20.203 8.148 -17.297 1 82.31 306 PRO B N 1
ATOM 4885 C CA . PRO B 1 306 ? 20.422 8.977 -18.484 1 82.31 306 PRO B CA 1
ATOM 4886 C C . PRO B 1 306 ? 19.125 9.633 -18.984 1 82.31 306 PRO B C 1
ATOM 4888 O O . PRO B 1 306 ? 18.109 8.961 -19.141 1 82.31 306 PRO B O 1
ATOM 4891 N N . GLY B 1 307 ? 19.219 10.93 -19.125 1 85.75 307 GLY B N 1
ATOM 4892 C CA . GLY B 1 307 ? 18.109 11.672 -19.688 1 85.75 307 GLY B CA 1
ATOM 4893 C C . GLY B 1 307 ? 17.016 11.992 -18.672 1 85.75 307 GLY B C 1
ATOM 4894 O O . GLY B 1 307 ? 15.992 12.578 -19.031 1 85.75 307 GLY B O 1
ATOM 4895 N N . LEU B 1 308 ? 17.25 11.617 -17.484 1 89.06 308 LEU B N 1
ATOM 4896 C CA . LEU B 1 308 ? 16.219 11.805 -16.484 1 89.06 308 LEU B CA 1
ATOM 4897 C C . LEU B 1 308 ? 16.734 12.656 -15.32 1 89.06 308 LEU B C 1
ATOM 4899 O O . LEU B 1 308 ? 16.844 12.172 -14.195 1 89.06 308 LEU B O 1
ATOM 4903 N N . ASP B 1 309 ? 16.922 13.938 -15.586 1 91.38 309 ASP B N 1
ATOM 4904 C CA . ASP B 1 309 ? 17.297 14.82 -14.492 1 91.38 309 ASP B CA 1
ATOM 4905 C C . ASP B 1 309 ? 16.047 15.328 -13.75 1 91.38 309 ASP B C 1
ATOM 4907 O O . ASP B 1 309 ? 14.93 14.914 -14.047 1 91.38 309 ASP B O 1
ATOM 4911 N N . ASP B 1 310 ? 16.312 16.203 -12.805 1 93.44 310 ASP B N 1
ATOM 4912 C CA . ASP B 1 310 ? 15.227 16.625 -11.93 1 93.44 310 ASP B CA 1
ATOM 4913 C C . ASP B 1 310 ? 14.172 17.422 -12.695 1 93.44 310 ASP B C 1
ATOM 4915 O O . ASP B 1 310 ? 12.969 17.219 -12.5 1 93.44 310 ASP B O 1
ATOM 4919 N N . ARG B 1 311 ? 14.516 18.234 -13.562 1 95.06 311 ARG B N 1
ATOM 4920 C CA . ARG B 1 311 ? 13.578 19.031 -14.359 1 95.06 311 ARG B CA 1
ATOM 4921 C C . ARG B 1 311 ? 12.758 18.141 -15.273 1 95.06 311 ARG B C 1
ATOM 4923 O O . ARG B 1 311 ? 11.562 18.375 -15.469 1 95.06 311 ARG B O 1
ATOM 4930 N N . GLU B 1 312 ? 13.406 17.141 -15.836 1 95.31 312 GLU B N 1
ATOM 4931 C CA . GLU B 1 312 ? 12.695 16.219 -16.719 1 95.31 312 GLU B CA 1
ATOM 4932 C C . GLU B 1 312 ? 11.656 15.414 -15.938 1 95.31 312 GLU B C 1
ATOM 4934 O O . GLU B 1 312 ? 10.555 15.18 -16.438 1 95.31 312 GLU B O 1
ATOM 4939 N N . VAL B 1 313 ? 11.992 14.969 -14.797 1 95.44 313 VAL B N 1
ATOM 4940 C CA . VAL B 1 313 ? 11.055 14.242 -13.945 1 95.44 313 VAL B CA 1
ATOM 4941 C C . VAL B 1 313 ? 9.844 15.109 -13.648 1 95.44 313 VAL B C 1
ATOM 4943 O O . VAL B 1 313 ? 8.703 14.656 -13.766 1 95.44 313 VAL B O 1
ATOM 4946 N N . ALA B 1 314 ? 10.094 16.344 -13.305 1 96.44 314 ALA B N 1
ATOM 4947 C CA . ALA B 1 314 ? 9.016 17.281 -13.016 1 96.44 314 ALA B CA 1
ATOM 4948 C C . ALA B 1 314 ? 8.125 17.5 -14.234 1 96.44 314 ALA B C 1
ATOM 4950 O O . ALA B 1 314 ? 6.898 17.531 -14.117 1 96.44 314 ALA B O 1
ATOM 4951 N N . ARG B 1 315 ? 8.711 17.594 -15.328 1 96.31 315 ARG B N 1
ATOM 4952 C CA . ARG B 1 315 ? 7.977 17.766 -16.578 1 96.31 315 ARG B CA 1
ATOM 4953 C C . ARG B 1 315 ? 7.086 16.562 -16.859 1 96.31 315 ARG B C 1
ATOM 4955 O O . ARG B 1 315 ? 5.906 16.719 -17.188 1 96.31 315 ARG B O 1
ATOM 4962 N N . LEU B 1 316 ? 7.668 15.43 -16.719 1 94 316 LEU B N 1
ATOM 4963 C CA . LEU B 1 316 ? 6.953 14.195 -17.016 1 94 316 LEU B CA 1
ATOM 4964 C C . LEU B 1 316 ? 5.754 14.023 -16.094 1 94 316 LEU B C 1
ATOM 4966 O O . LEU B 1 316 ? 4.719 13.492 -16.5 1 94 316 LEU B O 1
ATOM 4970 N N . LEU B 1 317 ? 5.863 14.516 -14.906 1 95.88 317 LEU B N 1
ATOM 4971 C CA . LEU B 1 317 ? 4.801 14.336 -13.922 1 95.88 317 LEU B CA 1
ATOM 4972 C C . LEU B 1 317 ? 3.881 15.547 -13.883 1 95.88 317 LEU B C 1
ATOM 4974 O O . LEU B 1 317 ? 2.828 15.516 -13.242 1 95.88 317 LEU B O 1
ATOM 4978 N N . ARG B 1 318 ? 4.273 16.641 -14.453 1 96.56 318 ARG B N 1
ATOM 4979 C CA . ARG B 1 318 ? 3.525 17.891 -14.492 1 96.56 318 ARG B CA 1
ATOM 4980 C C . ARG B 1 318 ? 3.256 18.406 -13.078 1 96.56 318 ARG B C 1
ATOM 4982 O O . ARG B 1 318 ? 2.123 18.766 -12.75 1 96.56 318 ARG B O 1
ATOM 4989 N N . LEU B 1 319 ? 4.277 18.391 -12.273 1 97.5 319 LEU B N 1
ATOM 4990 C CA . LEU B 1 319 ? 4.234 18.891 -10.906 1 97.5 319 LEU B CA 1
ATOM 4991 C C . LEU B 1 319 ? 5.395 19.828 -10.641 1 97.5 319 LEU B C 1
ATOM 4993 O O . LEU B 1 319 ? 6.449 19.734 -11.273 1 97.5 319 LEU B O 1
ATOM 4997 N N . PRO B 1 320 ? 5.188 20.828 -9.727 1 97.38 320 PRO B N 1
ATOM 4998 C CA . PRO B 1 320 ? 6.289 21.734 -9.398 1 97.38 320 PRO B CA 1
ATOM 4999 C C . PRO B 1 320 ? 7.469 21.016 -8.742 1 97.38 320 PRO B C 1
ATOM 5001 O O . PRO B 1 320 ? 7.273 20.078 -7.961 1 97.38 320 PRO B O 1
ATOM 5004 N N . LEU B 1 321 ? 8.664 21.5 -9.07 1 97.38 321 LEU B N 1
ATOM 5005 C CA . LEU B 1 321 ? 9.898 20.922 -8.539 1 97.38 321 LEU B CA 1
ATOM 5006 C C . LEU B 1 321 ? 10.32 21.625 -7.258 1 97.38 321 LEU B C 1
ATOM 5008 O O . LEU B 1 321 ? 10.469 22.844 -7.238 1 97.38 321 LEU B O 1
ATOM 5012 N N . LEU B 1 322 ? 10.422 20.844 -6.211 1 96.69 322 LEU B N 1
ATOM 5013 C CA . LEU B 1 322 ? 10.984 21.344 -4.961 1 96.69 322 LEU B CA 1
ATOM 5014 C C . LEU B 1 322 ? 12.508 21.391 -5.027 1 96.69 322 LEU B C 1
ATOM 5016 O O . LEU B 1 322 ? 13.125 22.359 -4.582 1 96.69 322 LEU B O 1
ATOM 5020 N N . GLY B 1 323 ? 13.086 20.25 -5.512 1 95.25 323 GLY B N 1
ATOM 5021 C CA . GLY B 1 323 ? 14.531 20.172 -5.66 1 95.25 323 GLY B CA 1
ATOM 5022 C C . GLY B 1 323 ? 15.078 18.766 -5.52 1 95.25 323 GLY B C 1
ATOM 5023 O O . GLY B 1 323 ? 14.312 17.797 -5.457 1 95.25 323 GLY B O 1
ATOM 5024 N N . GLU B 1 324 ? 16.422 18.703 -5.473 1 95.12 324 GLU B N 1
ATOM 5025 C CA . GLU B 1 324 ? 17.109 17.422 -5.312 1 95.12 324 GLU B CA 1
ATOM 5026 C C . GLU B 1 324 ? 17.422 17.141 -3.844 1 95.12 324 GLU B C 1
ATOM 5028 O O . GLU B 1 324 ? 18.062 17.938 -3.168 1 95.12 324 GLU B O 1
ATOM 5033 N N . VAL B 1 325 ? 16.875 16 -3.432 1 95.06 325 VAL B N 1
ATOM 5034 C CA . VAL B 1 325 ? 17.156 15.578 -2.062 1 95.06 325 VAL B CA 1
ATOM 5035 C C . VAL B 1 325 ? 18.547 14.969 -1.983 1 95.06 325 VAL B C 1
ATOM 5037 O O . VAL B 1 325 ? 18.859 14.008 -2.693 1 95.06 325 VAL B O 1
ATOM 5040 N N . PRO B 1 326 ? 19.375 15.531 -1.152 1 91.25 326 PRO B N 1
ATOM 5041 C CA . PRO B 1 326 ? 20.719 14.969 -1.018 1 91.25 326 PRO B CA 1
ATOM 5042 C C . PRO B 1 326 ? 20.703 13.57 -0.413 1 91.25 326 PRO B C 1
ATOM 5044 O O . PRO B 1 326 ? 19.828 13.242 0.389 1 91.25 326 PRO B O 1
ATOM 5047 N N . SER B 1 327 ? 21.656 12.781 -0.911 1 80.81 327 SER B N 1
ATOM 5048 C CA . SER B 1 327 ? 21.797 11.43 -0.373 1 80.81 327 SER B CA 1
ATOM 5049 C C . SER B 1 327 ? 22.531 11.438 0.962 1 80.81 327 SER B C 1
ATOM 5051 O O . SER B 1 327 ? 23.484 12.195 1.145 1 80.81 327 SER B O 1
ATOM 5053 N N . GLU B 1 328 ? 21.859 10.953 1.928 1 72.19 328 GLU B N 1
ATOM 5054 C CA . GLU B 1 328 ? 22.562 10.734 3.188 1 72.19 328 GLU B CA 1
ATOM 5055 C C . GLU B 1 328 ? 22.469 9.281 3.629 1 72.19 328 GLU B C 1
ATOM 5057 O O . GLU B 1 328 ? 21.391 8.695 3.617 1 72.19 328 GLU B O 1
ATOM 5062 N N . LYS B 1 329 ? 23.609 8.688 3.713 1 60.31 329 LYS B N 1
ATOM 5063 C CA . LYS B 1 329 ? 23.609 7.316 4.223 1 60.31 329 LYS B CA 1
ATOM 5064 C C . LYS B 1 329 ? 23.344 7.293 5.727 1 60.31 329 LYS B C 1
ATOM 5066 O O . LYS B 1 329 ? 24.062 7.93 6.5 1 60.31 329 LYS B O 1
ATOM 5071 N N . PRO B 1 330 ? 22.062 6.859 6.074 1 56.84 330 PRO B N 1
ATOM 5072 C CA . PRO B 1 330 ? 21.938 6.805 7.531 1 56.84 330 PRO B CA 1
ATOM 5073 C C . PRO B 1 330 ? 23.016 5.949 8.188 1 56.84 330 PRO B C 1
ATOM 5075 O O . PRO B 1 330 ? 23.547 5.027 7.566 1 56.84 330 PRO B O 1
ATOM 5078 N N . PRO B 1 331 ? 23.469 6.387 9.352 1 55.62 331 PRO B N 1
ATOM 5079 C CA . PRO B 1 331 ? 24.391 5.473 10.047 1 55.62 331 PRO B CA 1
ATOM 5080 C C . PRO B 1 331 ? 23.812 4.074 10.211 1 55.62 331 PRO B C 1
ATOM 5082 O O . PRO B 1 331 ? 22.594 3.92 10.383 1 55.62 331 PRO B O 1
ATOM 5085 N N . GLN B 1 332 ? 24.547 3.072 9.883 1 54.28 332 GLN B N 1
ATOM 5086 C CA . GLN B 1 332 ? 24.156 1.667 9.938 1 54.28 332 GLN B CA 1
ATOM 5087 C C . GLN B 1 332 ? 23.562 1.311 11.297 1 54.28 332 GLN B C 1
ATOM 5089 O O . GLN B 1 332 ? 22.719 0.416 11.398 1 54.28 332 GLN B O 1
ATOM 5094 N N . ASP B 1 333 ? 24.047 2.154 12.344 1 53.72 333 ASP B N 1
ATOM 5095 C CA . ASP B 1 333 ? 23.625 1.784 13.695 1 53.72 333 ASP B CA 1
ATOM 5096 C C . ASP B 1 333 ? 22.359 2.535 14.102 1 53.72 333 ASP B C 1
ATOM 5098 O O . ASP B 1 333 ? 21.812 2.297 15.188 1 53.72 333 ASP B O 1
ATOM 5102 N N . GLY B 1 334 ? 21.781 3.207 13.281 1 58.78 334 GLY B N 1
ATOM 5103 C CA . GLY B 1 334 ? 20.547 3.928 13.562 1 58.78 334 GLY B CA 1
ATOM 5104 C C . GLY B 1 334 ? 20.688 4.918 14.703 1 58.78 334 GLY B C 1
ATOM 5105 O O . GLY B 1 334 ? 19.688 5.363 15.273 1 58.78 334 GLY B O 1
ATOM 5106 N N . SER B 1 335 ? 21.844 5.277 15.055 1 62.47 335 SER B N 1
ATOM 5107 C CA . SER B 1 335 ? 22.062 6.062 16.266 1 62.47 335 SER B CA 1
ATOM 5108 C C . SER B 1 335 ? 21.719 7.531 16.047 1 62.47 335 SER B C 1
ATOM 5110 O O . SER B 1 335 ? 21.297 8.227 16.969 1 62.47 335 SER B O 1
ATOM 5112 N N . VAL B 1 336 ? 21.844 7.934 14.828 1 78.5 336 VAL B N 1
ATOM 5113 C CA . VAL B 1 336 ? 21.578 9.344 14.547 1 78.5 336 VAL B CA 1
ATOM 5114 C C . VAL B 1 336 ? 20.438 9.469 13.531 1 78.5 336 VAL B C 1
ATOM 5116 O O . VAL B 1 336 ? 20.531 8.906 12.43 1 78.5 336 VAL B O 1
ATOM 5119 N N . PRO B 1 337 ? 19.422 10.172 13.969 1 85.12 337 PRO B N 1
ATOM 5120 C CA . PRO B 1 337 ? 18.297 10.289 13.047 1 85.12 337 PRO B CA 1
ATOM 5121 C C . PRO B 1 337 ? 18.625 11.109 11.805 1 85.12 337 PRO B C 1
ATOM 5123 O O . PRO B 1 337 ? 19.594 11.891 11.82 1 85.12 337 PRO B O 1
ATOM 5126 N N . PRO B 1 338 ? 17.953 10.898 10.742 1 86.38 338 PRO B N 1
ATOM 5127 C CA . PRO B 1 338 ? 18.125 11.703 9.539 1 86.38 338 PRO B CA 1
ATOM 5128 C C . PRO B 1 338 ? 17.969 13.203 9.797 1 86.38 338 PRO B C 1
ATOM 5130 O O . PRO B 1 338 ? 17.094 13.609 10.562 1 86.38 338 PRO B O 1
ATOM 5133 N N . GLY B 1 339 ? 18.891 14.008 9.281 1 84.38 339 GLY B N 1
ATOM 5134 C CA . GLY B 1 339 ? 18.797 15.453 9.406 1 84.38 339 GLY B CA 1
ATOM 5135 C C . GLY B 1 339 ? 19.391 15.977 10.695 1 84.38 339 GLY B C 1
ATOM 5136 O O . GLY B 1 339 ? 19.375 17.188 10.945 1 84.38 339 GLY B O 1
ATOM 5137 N N . ALA B 1 340 ? 19.922 15.156 11.469 1 84.5 340 ALA B N 1
ATOM 5138 C CA . ALA B 1 340 ? 20.422 15.555 12.781 1 84.5 340 ALA B CA 1
ATOM 5139 C C . ALA B 1 340 ? 21.688 16.391 12.664 1 84.5 340 ALA B C 1
ATOM 5141 O O . ALA B 1 340 ? 21.984 17.219 13.523 1 84.5 340 ALA B O 1
ATOM 5142 N N . ALA B 1 341 ? 22.453 16.094 11.617 1 82 341 ALA B N 1
ATOM 5143 C CA . ALA B 1 341 ? 23.656 16.906 11.398 1 82 341 ALA B CA 1
ATOM 5144 C C . ALA B 1 341 ? 23.281 18.281 10.844 1 82 341 ALA B C 1
ATOM 5146 O O . ALA B 1 341 ? 23 18.422 9.648 1 82 341 ALA B O 1
ATOM 5147 N N . ALA B 1 342 ? 23.312 19.281 11.633 1 80.06 342 ALA B N 1
ATOM 5148 C CA . ALA B 1 342 ? 22.781 20.609 11.336 1 80.06 342 ALA B CA 1
ATOM 5149 C C . ALA B 1 342 ? 23.422 21.188 10.078 1 80.06 342 ALA B C 1
ATOM 5151 O O . ALA B 1 342 ? 22.781 21.906 9.312 1 80.06 342 ALA B O 1
ATOM 5152 N N . ARG B 1 343 ? 24.641 20.828 9.828 1 84.25 343 ARG B N 1
ATOM 5153 C CA . ARG B 1 343 ? 25.328 21.422 8.68 1 84.25 343 ARG B CA 1
ATOM 5154 C C . ARG B 1 343 ? 25.438 20.422 7.531 1 84.25 343 ARG B C 1
ATOM 5156 O O . ARG B 1 343 ? 26.141 20.672 6.551 1 84.25 343 ARG B O 1
ATOM 5163 N N . GLY B 1 344 ? 24.672 19.422 7.637 1 89.06 344 GLY B N 1
ATOM 5164 C CA . GLY B 1 344 ? 24.703 18.453 6.562 1 89.06 344 GLY B CA 1
ATOM 5165 C C . GLY B 1 344 ? 23.812 18.828 5.391 1 89.06 344 GLY B C 1
ATOM 5166 O O . GLY B 1 344 ? 22.953 19.703 5.512 1 89.06 344 GLY B O 1
ATOM 5167 N N . PRO B 1 345 ? 24.109 18.219 4.293 1 91.69 345 PRO B N 1
ATOM 5168 C CA . PRO B 1 345 ? 23.375 18.562 3.076 1 91.69 345 PRO B CA 1
ATOM 5169 C C . PRO B 1 345 ? 21.875 18.344 3.221 1 91.69 345 PRO B C 1
ATOM 5171 O O . PRO B 1 345 ? 21.078 19.156 2.748 1 91.69 345 PRO B O 1
ATOM 5174 N N . LEU B 1 346 ? 21.438 17.312 3.873 1 93.81 346 LEU B N 1
ATOM 5175 C CA . LEU B 1 346 ? 20.016 17.031 4.047 1 93.81 346 LEU B CA 1
ATOM 5176 C C . LEU B 1 346 ? 19.375 18.062 4.973 1 93.81 346 LEU B C 1
ATOM 5178 O O . LEU B 1 346 ? 18.281 18.547 4.707 1 93.81 346 LEU B O 1
ATOM 5182 N N . ALA B 1 347 ? 20.078 18.406 5.992 1 94.06 347 ALA B N 1
ATOM 5183 C CA . ALA B 1 347 ? 19.594 19.422 6.906 1 94.06 347 ALA B CA 1
ATOM 5184 C C . ALA B 1 347 ? 19.422 20.766 6.191 1 94.06 347 ALA B C 1
ATOM 5186 O O . ALA B 1 347 ? 18.438 21.469 6.402 1 94.06 347 ALA B O 1
ATOM 5187 N N . ARG B 1 348 ? 20.344 21.078 5.344 1 94.56 348 ARG B N 1
ATOM 5188 C CA . ARG B 1 348 ? 20.266 22.312 4.586 1 94.56 348 ARG B CA 1
ATOM 5189 C C . ARG B 1 348 ? 19.078 22.312 3.629 1 94.56 348 ARG B C 1
ATOM 5191 O O . ARG B 1 348 ? 18.391 23.328 3.482 1 94.56 348 ARG B O 1
ATOM 5198 N N . PHE B 1 349 ? 18.922 21.281 3.012 1 96.25 349 PHE B N 1
ATOM 5199 C CA . PHE B 1 349 ? 17.766 21.125 2.139 1 96.25 349 PHE B CA 1
ATOM 5200 C C . PHE B 1 349 ? 16.469 21.344 2.908 1 96.25 349 PHE B C 1
ATOM 5202 O O . PHE B 1 349 ? 15.586 22.062 2.451 1 96.25 349 PHE B O 1
ATOM 5209 N N . CYS B 1 350 ? 16.344 20.734 4.055 1 97.31 350 CYS B N 1
ATOM 5210 C CA . CYS B 1 350 ? 15.141 20.828 4.883 1 97.31 350 CYS B CA 1
ATOM 5211 C C . CYS B 1 350 ? 14.945 22.25 5.387 1 97.31 350 CYS B C 1
ATOM 5213 O O . CYS B 1 350 ? 13.82 22.75 5.414 1 97.31 350 CYS B O 1
ATOM 5215 N N . SER B 1 351 ? 16.047 22.891 5.762 1 96.5 351 SER B N 1
ATOM 5216 C CA . SER B 1 351 ? 15.969 24.281 6.199 1 96.5 351 SER B CA 1
ATOM 5217 C C . SER B 1 351 ? 15.43 25.172 5.09 1 96.5 351 SER B C 1
ATOM 5219 O O . SER B 1 351 ? 14.57 26.016 5.332 1 96.5 351 SER B O 1
ATOM 5221 N N . ALA B 1 352 ? 15.922 24.969 3.918 1 95.94 352 ALA B N 1
ATOM 5222 C CA . ALA B 1 352 ? 15.469 25.75 2.77 1 95.94 352 ALA B CA 1
ATOM 5223 C C . ALA B 1 352 ? 13.992 25.5 2.482 1 95.94 352 ALA B C 1
ATOM 5225 O O . ALA B 1 352 ? 13.25 26.438 2.154 1 95.94 352 ALA B O 1
ATOM 5226 N N . PHE B 1 353 ? 13.625 24.359 2.59 1 97.06 353 PHE B N 1
ATOM 5227 C CA . PHE B 1 353 ? 12.227 24.016 2.4 1 97.06 353 PHE B CA 1
ATOM 5228 C C . PHE B 1 353 ? 11.344 24.797 3.371 1 97.06 353 PHE B C 1
ATOM 5230 O O . PHE B 1 353 ? 10.344 25.406 2.965 1 97.06 353 PHE B O 1
ATOM 5237 N N . TRP B 1 354 ? 11.641 24.672 4.664 1 96.69 354 TRP B N 1
ATOM 5238 C CA . TRP B 1 354 ? 10.812 25.312 5.684 1 96.69 354 TRP B CA 1
ATOM 5239 C C . TRP B 1 354 ? 10.781 26.828 5.484 1 96.69 354 TRP B C 1
ATOM 5241 O O . TRP B 1 354 ? 9.727 27.453 5.637 1 96.69 354 TRP B O 1
ATOM 5251 N N . GLU B 1 355 ? 11.938 27.406 5.145 1 95.12 355 GLU B N 1
ATOM 5252 C CA . GLU B 1 355 ? 11.977 28.844 4.883 1 95.12 355 GLU B CA 1
ATOM 5253 C C . GLU B 1 355 ? 11 29.234 3.779 1 95.12 355 GLU B C 1
ATOM 5255 O O . GLU B 1 355 ? 10.234 30.188 3.93 1 95.12 355 GLU B O 1
ATOM 5260 N N . ARG B 1 356 ? 10.953 28.469 2.781 1 94 356 ARG B N 1
ATOM 5261 C CA . ARG B 1 356 ? 10.086 28.75 1.644 1 94 356 ARG B CA 1
ATOM 5262 C C . ARG B 1 356 ? 8.625 28.469 1.984 1 94 356 ARG B C 1
ATOM 5264 O O . ARG B 1 356 ? 7.738 29.266 1.661 1 94 356 ARG B O 1
ATOM 5271 N N . ALA B 1 357 ? 8.352 27.375 2.578 1 93.06 357 ALA B N 1
ATOM 5272 C CA . ALA B 1 357 ? 6.988 26.953 2.889 1 93.06 357 ALA B CA 1
ATOM 5273 C C . ALA B 1 357 ? 6.324 27.938 3.85 1 93.06 357 ALA B C 1
ATOM 5275 O O . ALA B 1 357 ? 5.145 28.266 3.693 1 93.06 357 ALA B O 1
ATOM 5276 N N . LEU B 1 358 ? 7.078 28.438 4.809 1 88.25 358 LEU B N 1
ATOM 5277 C CA . LEU B 1 358 ? 6.543 29.375 5.793 1 88.25 358 LEU B CA 1
ATOM 5278 C C . LEU B 1 358 ? 6.301 30.75 5.168 1 88.25 358 LEU B C 1
ATOM 5280 O O . LEU B 1 358 ? 5.332 31.422 5.508 1 88.25 358 LEU B O 1
ATOM 5284 N N . ALA B 1 359 ? 7.168 31.094 4.309 1 87.88 359 ALA B N 1
ATOM 5285 C CA . ALA B 1 359 ? 6.973 32.344 3.596 1 87.88 359 ALA B CA 1
ATOM 5286 C C . ALA B 1 359 ? 5.695 32.312 2.766 1 87.88 359 ALA B C 1
ATOM 5288 O O . ALA B 1 359 ? 4.953 33.312 2.719 1 87.88 359 ALA B O 1
ATOM 5289 N N . GLU B 1 360 ? 5.441 31.219 2.199 1 85.88 360 GLU B N 1
ATOM 5290 C CA . GLU B 1 360 ? 4.258 31.062 1.365 1 85.88 360 GLU B CA 1
ATOM 5291 C C . GLU B 1 360 ? 2.988 31.016 2.213 1 85.88 360 GLU B C 1
ATOM 5293 O O . GLU B 1 360 ? 1.933 31.484 1.788 1 85.88 360 GLU B O 1
ATOM 5298 N N . ALA B 1 361 ? 3.098 30.422 3.35 1 74.56 361 ALA B N 1
ATOM 5299 C CA . ALA B 1 361 ? 1.95 30.297 4.246 1 74.56 361 ALA B CA 1
ATOM 5300 C C . ALA B 1 361 ? 1.584 31.641 4.863 1 74.56 361 ALA B C 1
ATOM 5302 O O . ALA B 1 361 ? 0.414 31.891 5.16 1 74.56 361 ALA B O 1
ATOM 5303 N N . GLY B 1 362 ? 2.604 32.375 5.207 1 68.75 362 GLY B N 1
ATOM 5304 C CA . GLY B 1 362 ? 2.379 33.719 5.746 1 68.75 362 GLY B CA 1
ATOM 5305 C C . GLY B 1 362 ? 1.804 34.688 4.73 1 68.75 362 GLY B C 1
ATOM 5306 O O . GLY B 1 362 ? 1.138 35.656 5.098 1 68.75 362 GLY B O 1
ATOM 5307 N N . GLU B 1 363 ? 2.242 34.5 3.559 1 51.06 363 GLU B N 1
ATOM 5308 C CA . GLU B 1 363 ? 1.762 35.375 2.494 1 51.06 363 GLU B CA 1
ATOM 5309 C C . GLU B 1 363 ? 0.331 35.031 2.096 1 51.06 363 GLU B C 1
ATOM 5311 O O . GLU B 1 363 ? -0.316 35.781 1.364 1 51.06 363 GLU B O 1
ATOM 5316 N N . CYS B 1 364 ? -0.121 33.875 2.398 1 40.97 364 CYS B N 1
ATOM 5317 C CA . CYS B 1 364 ? -1.511 33.594 2.055 1 40.97 364 CYS B CA 1
ATOM 5318 C C . CYS B 1 364 ? -2.459 34.469 2.881 1 40.97 364 CYS B C 1
ATOM 5320 O O . CYS B 1 364 ? -2.488 34.344 4.109 1 40.97 364 CYS B O 1
ATOM 5322 N N . PRO B 1 365 ? -3.107 35.469 2.326 1 37.22 365 PRO B N 1
ATOM 5323 C CA . PRO B 1 365 ? -4.043 36.344 3.037 1 37.22 365 PRO B CA 1
ATOM 5324 C C . PRO B 1 365 ? -5.172 35.594 3.717 1 37.22 365 PRO B C 1
ATOM 5326 O O . PRO B 1 365 ? -5.508 34.469 3.295 1 37.22 365 PRO B O 1
#